Protein AF-0000000068497400 (afdb_homodimer)

InterPro domains:
  IPR001375 Peptidase S9, prolyl oligopeptidase, catalytic domain [PF00326] (200-279)
  IPR029058 Alpha/Beta hydrolase fold [G3DSA:3.40.50.1820] (6-295)
  IPR029058 Alpha/Beta hydrolase fold [SSF53474] (11-294)

Nearest PDB structures (foldseek):
  2y6v-assembly1_B  TM=5.575E-01  e=6.068E-11  Saccharomyces cerevisiae
  2y6v-assembly1_A  TM=5.473E-01  e=6.068E-11  Saccharomyces cerevisiae
  3iuj-assembly1_A  TM=5.884E-01  e=1.249E-09  Aeromonas caviae
  5uw7-assembly2_B  TM=5.641E-01  e=5.186E-09  Gypsophila vaccaria
  3gff-assembly1_B  TM=5.432E-01  e=4.939E-08  Shewanella oneidensis

Organism: Komagataella pastoris (NCBI:txid4922)

Secondary structure (DSSP, 8-state):
------EEEEEETTEEEEEESGGGSPPP-SSSPPEEEEEEEEPPTT--HHHHHHHHHHHHHHHHHT--S-B--EEEEE-PPTTSGGG-S-GGGG--GGGT-TTHHHHHHHHHHHHHHHHHHHHHHHHHHSTT-EEEEEEEEETHHHHHHHHHHHHSGGG--EEEEES--S-HHHHHHHHHTT-SSPPP-GGGS-TGGG---HHHHHHS-HHHHHHHHHHHHHHHHS--TT-EEEEEEETT-SSS-HHHHHHHHHHHHHHTTT-TTEEEEEETT-SSS--HHHHHHHHHHHHHHTB--/------EEEEEETTEEEEEESGGGSPPP-SSSPPEEEEEEEEPPTT--HHHHHHHHHHHHHHHHHT--S-B--EEEEE-PPTTSGGG-S-GGGG--GGGT-TTHHHHHHHHHHHHHHHHHHHHHHHHHHSTT-EEEEEEEEETHHHHHHHHHHHHSGGG--EEEEES--S-HHHHHHHHHTT-SSPPP-GGGS-TGGG---HHHHHHS-HHHHHHHHHHHHHHHHS--TT-EEEEEEETT-SSS-HHHHHHHHHHHHHHTTT-TTEEEEEETT-SSS--HHHHHHHHHHHHHHTB--

Radius of gyration: 24.62 Å; Cα contacts (8 Å, |Δi|>4): 1227; chains: 2; bounding box: 63×68×61 Å

Foldseek 3Di:
DQPPWDWDWDQFPNFTKIKTRPVVDDDFAQVQFAEAEEEEEAEAQQDFQVVRVVLVSLLVSLQVVQQPDDFHHYMYMTGGFDLYDVNNDDPLLSDAVVSPNLQVVVSLVCSLVRRLVVVVSCLVCVCVVPPRHHYAYEYEYAHSSLCSQLLNCLVCVPRHQEYERELYFLQVLQLVLCVLVVDPDRDPDCLVDQPVVSVDDPSSCSSPPRVNSVVRSVSSCCSQPVGRLRHAYEYEHECAAPNRHCVRVVVSLVSSCVVNVHDPRYHYHYDDHDYSDDDPVNSSVSSNVSSVVRDDD/DQPPWDWDWDQFPNFTKIKTRPVVDDDFDQVQFAEAEEEEEAEAQQDFQVVRVVLVSLLVSLQVVQQPDDFHHYMYMTGGFDLYDVNNDDPLQSDAVVSPNLQVVVSLVCSLVRRLVVVVRCLVCVCVVPPRHDYAYEYEYAHSSLCSRLLNCLVCVPRHQEYERELYFLQVLQLVLCVLVVDPDRDAPVLVDQPVVSVDDPSSCSSPPRVNSVVRSVSSCCSQPVGRLRHAYEYEHECAAPNRHCVRVVVSLVSSCVVNVHDPRYHYHYDDHDYSDCDPVNSSVSSNVSSVVRDDD

pLDDT: mean 94.43, std 8.84, range [33.91, 98.94]

Structure (mmCIF, N/CA/C/O backbone):
data_AF-0000000068497400-model_v1
#
loop_
_entity.id
_entity.type
_entity.pdbx_description
1 polymer BA75_03667T0
#
loop_
_atom_site.group_PDB
_atom_site.id
_atom_site.type_symbol
_atom_site.label_atom_id
_atom_site.label_alt_id
_atom_site.label_comp_id
_atom_site.label_asym_id
_atom_site.label_entity_id
_atom_site.label_seq_id
_atom_site.pdbx_PDB_ins_code
_atom_site.Cartn_x
_atom_site.Cartn_y
_atom_site.Cartn_z
_atom_site.occupancy
_atom_site.B_iso_or_equiv
_atom_site.auth_seq_id
_atom_site.auth_comp_id
_atom_site.auth_asym_id
_atom_site.auth_atom_id
_atom_site.pdbx_PDB_model_num
ATOM 1 N N . MET A 1 1 ? -15.188 20.953 29.516 1 33.91 1 MET A N 1
ATOM 2 C CA . MET A 1 1 ? -14.438 19.703 29.391 1 33.91 1 MET A CA 1
ATOM 3 C C . MET A 1 1 ? -14.328 19.281 27.938 1 33.91 1 MET A C 1
ATOM 5 O O . MET A 1 1 ? -15.297 19.359 27.188 1 33.91 1 MET A O 1
ATOM 9 N N . ALA A 1 2 ? -13.109 19.25 27.391 1 44.78 2 ALA A N 1
ATOM 10 C CA . ALA A 1 2 ? -13.055 18.859 25.984 1 44.78 2 ALA A CA 1
ATOM 11 C C . ALA A 1 2 ? -13.953 17.656 25.703 1 44.78 2 ALA A C 1
ATOM 13 O O . ALA A 1 2 ? -13.992 16.703 26.484 1 44.78 2 ALA A O 1
ATOM 14 N N . PRO A 1 3 ? -14.992 17.781 24.891 1 55.34 3 PRO A N 1
ATOM 15 C CA . PRO A 1 3 ? -15.867 16.609 24.734 1 55.34 3 PRO A CA 1
ATOM 16 C C . PRO A 1 3 ? -15.094 15.312 24.516 1 55.34 3 PRO A C 1
ATOM 18 O O . PRO A 1 3 ? -14.008 15.32 23.938 1 55.34 3 PRO A O 1
ATOM 21 N N . ILE A 1 4 ? -15.305 14.383 25.406 1 62.72 4 ILE A N 1
ATOM 22 C CA . ILE A 1 4 ? -14.727 13.039 25.375 1 62.72 4 ILE A CA 1
ATOM 23 C C . ILE A 1 4 ? -14.906 12.422 24 1 62.72 4 ILE A C 1
ATOM 25 O O . ILE A 1 4 ? -16.031 12.32 23.5 1 62.72 4 ILE A O 1
ATOM 29 N N . VAL A 1 5 ? -13.812 12.492 23.297 1 82.94 5 VAL A N 1
ATOM 30 C CA . VAL A 1 5 ? -13.852 11.867 21.984 1 82.94 5 VAL A CA 1
ATOM 31 C C . VAL A 1 5 ? -13.727 10.352 22.125 1 82.94 5 VAL A C 1
ATOM 33 O O . VAL A 1 5 ? -12.82 9.859 22.812 1 82.94 5 VAL A O 1
ATOM 36 N N . ASP A 1 6 ? -14.75 9.672 21.766 1 93.19 6 ASP A N 1
ATOM 37 C CA . ASP A 1 6 ? -14.734 8.211 21.812 1 93.19 6 ASP A CA 1
ATOM 38 C C . ASP A 1 6 ? -13.68 7.652 20.859 1 93.19 6 ASP A C 1
ATOM 40 O O . ASP A 1 6 ? -13.258 8.328 19.922 1 93.19 6 ASP A O 1
ATOM 44 N N . ARG A 1 7 ? -13.203 6.5 21.203 1 96.12 7 ARG A N 1
ATOM 45 C CA . ARG A 1 7 ? -12.211 5.793 20.406 1 96.12 7 ARG A CA 1
ATOM 46 C C . ARG A 1 7 ? -12.703 4.395 20.031 1 96.12 7 ARG A C 1
ATOM 48 O O . ARG A 1 7 ? -13.148 3.641 20.891 1 96.12 7 ARG A O 1
ATOM 55 N N . THR A 1 8 ? -12.695 4.09 18.766 1 97.38 8 THR A N 1
ATOM 56 C CA . THR A 1 8 ? -13.023 2.768 18.25 1 97.38 8 THR A CA 1
ATOM 57 C C . THR A 1 8 ? -11.805 2.129 17.594 1 97.38 8 THR A C 1
ATOM 59 O O . THR A 1 8 ? -11.086 2.789 16.828 1 97.38 8 THR A O 1
ATOM 62 N N . THR A 1 9 ? -11.531 0.883 17.906 1 97.81 9 THR A N 1
ATOM 63 C CA . THR A 1 9 ? -10.414 0.165 17.297 1 97.81 9 THR A CA 1
ATOM 64 C C . THR A 1 9 ? -10.914 -0.814 16.25 1 97.81 9 THR A C 1
ATOM 66 O O . THR A 1 9 ? -11.898 -1.523 16.469 1 97.81 9 THR A O 1
ATOM 69 N N . ARG A 1 10 ? -10.352 -0.809 15.086 1 98 10 ARG A N 1
ATOM 70 C CA . ARG A 1 10 ? -10.625 -1.732 13.992 1 98 10 ARG A CA 1
ATOM 71 C C . ARG A 1 10 ? -9.336 -2.33 13.445 1 98 10 ARG A C 1
ATOM 73 O O . ARG A 1 10 ? -8.258 -1.756 13.609 1 98 10 ARG A O 1
ATOM 80 N N . THR A 1 11 ? -9.445 -3.533 12.891 1 98.44 11 THR A N 1
ATOM 81 C CA . THR A 1 11 ? -8.391 -4.094 12.047 1 98.44 11 THR A CA 1
ATOM 82 C C . THR A 1 11 ? -8.758 -3.988 10.57 1 98.44 11 THR A C 1
ATOM 84 O O . THR A 1 11 ? -9.758 -4.562 10.133 1 98.44 11 THR A O 1
ATOM 87 N N . ILE A 1 12 ? -8.031 -3.229 9.836 1 98.69 12 ILE A N 1
ATOM 88 C CA . ILE A 1 12 ? -8.281 -3.053 8.414 1 98.69 12 ILE A CA 1
ATOM 89 C C . ILE A 1 12 ? -7.027 -3.406 7.617 1 98.69 12 ILE A C 1
ATOM 91 O O . ILE A 1 12 ? -6.004 -2.727 7.727 1 98.69 12 ILE A O 1
ATOM 95 N N . GLY A 1 13 ? -7.07 -4.434 6.785 1 98.19 13 GLY A N 1
ATOM 96 C CA . GLY A 1 13 ? -5.93 -4.836 5.98 1 98.19 13 GLY A CA 1
ATOM 97 C C . GLY A 1 13 ? -4.691 -5.148 6.805 1 98.19 13 GLY A C 1
ATOM 98 O O . GLY A 1 13 ? -3.586 -4.73 6.453 1 98.19 13 GLY A O 1
ATOM 99 N N . GLY A 1 14 ? -4.898 -5.719 7.922 1 98.19 14 GLY A N 1
ATOM 100 C CA . GLY A 1 14 ? -3.785 -6.109 8.773 1 98.19 14 GLY A CA 1
ATOM 101 C C . GLY A 1 14 ? -3.182 -4.949 9.539 1 98.19 14 GLY A C 1
ATOM 102 O O . GLY A 1 14 ? -2.049 -5.035 10.016 1 98.19 14 GLY A O 1
ATOM 103 N N . VAL A 1 15 ? -3.822 -3.828 9.609 1 98.75 15 VAL A N 1
ATOM 104 C CA . VAL A 1 15 ? -3.381 -2.66 10.367 1 98.75 15 VAL A CA 1
ATOM 105 C C . VAL A 1 15 ? -4.359 -2.381 11.508 1 98.75 15 VAL A C 1
ATOM 107 O O . VAL A 1 15 ? -5.574 -2.367 11.297 1 98.75 15 VAL A O 1
ATOM 110 N N . LYS A 1 16 ? -3.852 -2.303 12.742 1 98.62 16 LYS A N 1
ATOM 111 C CA . LYS A 1 16 ? -4.676 -1.824 13.852 1 98.62 16 LYS A CA 1
ATOM 112 C C . LYS A 1 16 ? -4.945 -0.328 13.727 1 98.62 16 LYS A C 1
ATOM 114 O O . LYS A 1 16 ? -4.02 0.482 13.766 1 98.62 16 LYS A O 1
ATOM 119 N N . VAL A 1 17 ? -6.176 0.047 13.562 1 98.81 17 VAL A N 1
ATOM 120 C CA . VAL A 1 17 ? -6.598 1.411 13.266 1 98.81 17 VAL A CA 1
ATOM 121 C C . VAL A 1 17 ? -7.438 1.96 14.414 1 98.81 17 VAL A C 1
ATOM 123 O O . VAL A 1 17 ? -8.312 1.268 14.938 1 98.81 17 VAL A O 1
ATOM 126 N N . TYR A 1 18 ? -7.195 3.143 14.805 1 98.5 18 TYR A N 1
ATOM 127 C CA . TYR A 1 18 ? -7.934 3.818 15.859 1 98.5 18 TYR A CA 1
ATOM 128 C C . TYR A 1 18 ? -8.734 4.992 15.305 1 98.5 18 TYR A C 1
ATOM 130 O O . TYR A 1 18 ? -8.164 5.926 14.742 1 98.5 18 TYR A O 1
ATOM 138 N N . LEU A 1 19 ? -10.008 4.871 15.43 1 98.25 19 LEU A N 1
ATOM 139 C CA . LEU A 1 19 ? -10.906 5.914 14.953 1 98.25 19 LEU A CA 1
ATOM 140 C C . LEU A 1 19 ? -11.445 6.742 16.109 1 98.25 19 LEU A C 1
ATOM 142 O O . LEU A 1 19 ? -11.961 6.191 17.078 1 98.25 19 LEU A O 1
ATOM 146 N N . TYR A 1 20 ? -11.359 8.062 16.016 1 97.38 20 TYR A N 1
ATOM 147 C CA . TYR A 1 20 ? -11.82 8.969 17.062 1 97.38 20 TYR A CA 1
ATOM 148 C C . TYR A 1 20 ? -13.008 9.797 16.578 1 97.38 20 TYR A C 1
ATOM 150 O O . TYR A 1 20 ? -12.969 10.383 15.5 1 97.38 20 TYR A O 1
ATOM 158 N N . GLY A 1 21 ? -14.117 9.805 17.391 1 95 21 GLY A N 1
ATOM 159 C CA . GLY A 1 21 ? -15.227 10.711 17.141 1 95 21 GLY A CA 1
ATOM 160 C C . GLY A 1 21 ? -16.391 10.039 16.422 1 95 21 GLY A C 1
ATOM 161 O O . GLY A 1 21 ? -17.359 10.703 16.078 1 95 21 GLY A O 1
ATOM 162 N N . LEU A 1 22 ? -16.297 8.672 16.234 1 94.94 22 LEU A N 1
ATOM 163 C CA . LEU A 1 22 ? -17.375 7.977 15.523 1 94.94 22 LEU A CA 1
ATOM 164 C C . LEU A 1 22 ? -18.703 8.109 16.266 1 94.94 22 LEU A C 1
ATOM 166 O O . LEU A 1 22 ? -19.75 8.219 15.633 1 94.94 22 LEU A O 1
ATOM 170 N N . GLY A 1 23 ? -18.641 8.086 17.531 1 92.44 23 GLY A N 1
ATOM 171 C CA . GLY A 1 23 ? -19.828 8.125 18.359 1 92.44 23 GLY A CA 1
ATOM 172 C C . GLY A 1 23 ? -20.562 9.453 18.281 1 92.44 23 GLY A C 1
ATOM 173 O O . GLY A 1 23 ? -21.719 9.555 18.672 1 92.44 23 GLY A O 1
ATOM 174 N N . GLN A 1 24 ? -19.984 10.461 17.75 1 89.31 24 GLN A N 1
ATOM 175 C CA . GLN A 1 24 ? -20.562 11.797 17.703 1 89.31 24 GLN A CA 1
ATOM 176 C C . GLN A 1 24 ? -21.125 12.094 16.312 1 89.31 24 GLN A C 1
ATOM 178 O O . GLN A 1 24 ? -21.672 13.18 16.078 1 89.31 24 GLN A O 1
ATOM 183 N N . LEU A 1 25 ? -21.062 11.133 15.445 1 93.88 25 LEU A N 1
ATOM 184 C CA . LEU A 1 25 ? -21.562 11.336 14.094 1 93.88 25 LEU A CA 1
ATOM 185 C C . LEU A 1 25 ? -23.078 11.32 14.07 1 93.88 25 LEU A C 1
ATOM 187 O O . LEU A 1 25 ? -23.719 10.648 14.891 1 93.88 25 LEU A O 1
ATOM 191 N N . PRO A 1 26 ? -23.641 12.141 13.156 1 93.69 26 PRO A N 1
ATOM 192 C CA . PRO A 1 26 ? -25.078 11.969 12.945 1 93.69 26 PRO A CA 1
ATOM 193 C C . PRO A 1 26 ? -25.438 10.555 12.5 1 93.69 26 PRO A C 1
ATOM 195 O O . PRO A 1 26 ? -24.562 9.789 12.078 1 93.69 26 PRO A O 1
ATOM 198 N N . SER A 1 27 ? -26.688 10.195 12.617 1 96.19 27 SER A N 1
ATOM 199 C CA . SER A 1 27 ? -27.141 8.883 12.18 1 96.19 27 SER A CA 1
ATOM 200 C C . SER A 1 27 ? -26.859 8.672 10.695 1 96.19 27 SER A C 1
ATOM 202 O O . SER A 1 27 ? -27.047 9.586 9.883 1 96.19 27 SER A O 1
ATOM 204 N N . PRO A 1 28 ? -26.344 7.496 10.398 1 95.75 28 PRO A N 1
ATOM 205 C CA . PRO A 1 28 ? -26.125 7.223 8.977 1 95.75 28 PRO A CA 1
ATOM 206 C C . PRO A 1 28 ? -27.422 7.195 8.18 1 95.75 28 PRO A C 1
ATOM 208 O O . PRO A 1 28 ? -28.484 6.902 8.734 1 95.75 28 PRO A O 1
ATOM 211 N N . ASP A 1 29 ? -27.312 7.539 6.926 1 96.06 29 ASP A N 1
ATOM 212 C CA . ASP A 1 29 ? -28.438 7.531 5.996 1 96.06 29 ASP A CA 1
ATOM 213 C C . ASP A 1 29 ? -28 7.113 4.598 1 96.06 29 ASP A C 1
ATOM 215 O O . ASP A 1 29 ? -27.266 7.84 3.932 1 96.06 29 ASP A O 1
ATOM 219 N N . ILE A 1 30 ? -28.484 6 4.105 1 91.06 30 ILE A N 1
ATOM 220 C CA . ILE A 1 30 ? -28.062 5.453 2.82 1 91.06 30 ILE A CA 1
ATOM 221 C C . ILE A 1 30 ? -28.641 6.301 1.687 1 91.06 30 ILE A C 1
ATOM 223 O O . ILE A 1 30 ? -27.984 6.504 0.662 1 91.06 30 ILE A O 1
ATOM 227 N N . SER A 1 31 ? -29.859 6.789 1.862 1 93.12 31 SER A N 1
ATOM 228 C CA . SER A 1 31 ? -30.547 7.543 0.819 1 93.12 31 SER A CA 1
ATOM 229 C C . SER A 1 31 ? -29.969 8.953 0.682 1 93.12 31 SER A C 1
ATOM 231 O O . SER A 1 31 ? -29.906 9.492 -0.423 1 93.12 31 SER A O 1
ATOM 233 N N . SER A 1 32 ? -29.594 9.57 1.808 1 95.94 32 SER A N 1
ATOM 234 C CA . SER A 1 32 ? -28.984 10.891 1.853 1 95.94 32 SER A CA 1
ATOM 235 C C . SER A 1 32 ? -27.828 10.93 2.852 1 95.94 32 SER A C 1
ATOM 237 O O . SER A 1 32 ? -27.969 11.492 3.938 1 95.94 32 SER A O 1
ATOM 239 N N . PRO A 1 33 ? -26.781 10.344 2.533 1 96.69 33 PRO A N 1
ATOM 240 C CA . PRO A 1 33 ? -25.672 10.172 3.477 1 96.69 33 PRO A CA 1
ATOM 241 C C . PRO A 1 33 ? -25.047 11.5 3.908 1 96.69 33 PRO A C 1
ATOM 243 O O . PRO A 1 33 ? -24.656 12.305 3.061 1 96.69 33 PRO A O 1
ATOM 246 N N . PRO A 1 34 ? -24.969 11.766 5.203 1 96 34 PRO A N 1
ATOM 247 C CA . PRO A 1 34 ? -24.266 12.961 5.66 1 96 34 PRO A CA 1
ATOM 248 C C . PRO A 1 34 ? -22.766 12.922 5.344 1 96 34 PRO A C 1
ATOM 250 O O . PRO A 1 34 ? -22.172 11.844 5.332 1 96 34 PRO A O 1
ATOM 253 N N . SER A 1 35 ? -22.203 14.156 5.141 1 95.94 35 SER A N 1
ATOM 254 C CA . SER A 1 35 ? -20.766 14.281 4.914 1 95.94 35 SER A CA 1
ATOM 255 C C . SER A 1 35 ? -20 14.273 6.23 1 95.94 35 SER A C 1
ATOM 257 O O . SER A 1 35 ? -20.422 14.883 7.211 1 95.94 35 SER A O 1
ATOM 259 N N . VAL A 1 36 ? -18.922 13.539 6.227 1 96.38 36 VAL A N 1
ATOM 260 C CA . VAL A 1 36 ? -18.031 13.453 7.379 1 96.38 36 VAL A CA 1
ATOM 261 C C . VAL A 1 36 ? -16.594 13.672 6.938 1 96.38 36 VAL A C 1
ATOM 263 O O . VAL A 1 36 ? -16.109 13 6.023 1 96.38 36 VAL A O 1
ATOM 266 N N . ALA A 1 37 ? -15.898 14.648 7.531 1 97.06 37 ALA A N 1
ATOM 267 C CA . ALA A 1 37 ? -14.469 14.789 7.297 1 97.06 37 ALA A CA 1
ATOM 268 C C . ALA A 1 37 ? -13.68 13.742 8.078 1 97.06 37 ALA A C 1
ATOM 270 O O . ALA A 1 37 ? -13.992 13.453 9.234 1 97.06 37 ALA A O 1
ATOM 271 N N . VAL A 1 38 ? -12.766 13.102 7.41 1 98.25 38 VAL A N 1
ATOM 272 C CA . VAL A 1 38 ? -11.906 12.086 8.016 1 98.25 38 VAL A CA 1
ATOM 273 C C . VAL A 1 38 ? -10.445 12.5 7.879 1 98.25 38 VAL A C 1
ATOM 275 O O . VAL A 1 38 ? -9.922 12.586 6.766 1 98.25 38 VAL A O 1
ATOM 278 N N . CYS A 1 39 ? -9.781 12.734 9 1 98.56 39 CYS A N 1
ATOM 279 C CA . CYS A 1 39 ? -8.391 13.164 8.969 1 98.56 39 CYS A CA 1
ATOM 280 C C . CYS A 1 39 ? -7.453 12.023 9.352 1 98.56 39 CYS A C 1
ATOM 282 O O . CYS A 1 39 ? -7.457 11.57 10.5 1 98.56 39 CYS A O 1
ATOM 284 N N . TYR A 1 40 ? -6.68 11.547 8.414 1 98.94 40 TYR A N 1
ATOM 285 C CA . TYR A 1 40 ? -5.688 10.508 8.648 1 98.94 40 TYR A CA 1
ATOM 286 C C . TYR A 1 40 ? -4.414 11.094 9.25 1 98.94 40 TYR A C 1
ATOM 288 O O . TYR A 1 40 ? -3.852 12.055 8.711 1 98.94 40 TYR A O 1
ATOM 296 N N . LEU A 1 41 ? -3.961 10.5 10.359 1 98.94 41 LEU A N 1
ATOM 297 C CA . LEU A 1 41 ? -2.826 11.039 11.102 1 98.94 41 LEU A CA 1
ATOM 298 C C . LEU A 1 41 ? -1.552 10.258 10.781 1 98.94 41 LEU A C 1
ATOM 300 O O . LEU A 1 41 ? -1.551 9.031 10.797 1 98.94 41 LEU A O 1
ATOM 304 N N . PHE A 1 42 ? -0.465 10.969 10.461 1 98.94 42 PHE A N 1
ATOM 305 C CA . PHE A 1 42 ? 0.859 10.398 10.25 1 98.94 42 PHE A CA 1
ATOM 306 C C . PHE A 1 42 ? 1.861 10.961 11.242 1 98.94 42 PHE A C 1
ATOM 308 O O . PHE A 1 42 ? 2.109 12.172 11.266 1 98.94 42 PHE A O 1
ATOM 315 N N . HIS A 1 43 ? 2.426 10.094 12.078 1 98.94 43 HIS A N 1
ATOM 316 C CA . HIS A 1 43 ? 3.379 10.562 13.078 1 98.94 43 HIS A CA 1
ATOM 317 C C . HIS A 1 43 ? 4.781 10.672 12.484 1 98.94 43 HIS A C 1
ATOM 319 O O . HIS A 1 43 ? 5.012 10.289 11.336 1 98.94 43 HIS A O 1
ATOM 325 N N . GLY A 1 44 ? 5.699 11.266 13.234 1 98.62 44 GLY A N 1
ATOM 326 C CA . GLY A 1 44 ? 7.07 11.461 12.797 1 98.62 44 GLY A CA 1
ATOM 327 C C . GLY A 1 44 ? 7.941 10.234 12.992 1 98.62 44 GLY A C 1
ATOM 328 O O . GLY A 1 44 ? 7.52 9.258 13.617 1 98.62 44 GLY A O 1
ATOM 329 N N . ARG A 1 45 ? 9.156 10.281 12.383 1 98.25 45 ARG A N 1
ATOM 330 C CA . ARG A 1 45 ? 10.117 9.195 12.562 1 98.25 45 ARG A CA 1
ATOM 331 C C . ARG A 1 45 ? 10.477 9.023 14.031 1 98.25 45 ARG A C 1
ATOM 333 O O . ARG A 1 45 ? 10.719 10 14.742 1 98.25 45 ARG A O 1
ATOM 340 N N . GLY A 1 46 ? 10.484 7.797 14.484 1 97.56 46 GLY A N 1
ATOM 341 C CA . GLY A 1 46 ? 10.836 7.484 15.859 1 97.56 46 GLY A CA 1
ATOM 342 C C . GLY A 1 46 ? 9.695 7.707 16.828 1 97.56 46 GLY A C 1
ATOM 343 O O . GLY A 1 46 ? 9.82 7.418 18.031 1 97.56 46 GLY A O 1
ATOM 344 N N . GLN A 1 47 ? 8.609 8.242 16.328 1 98.06 47 GLN A N 1
ATOM 345 C CA . GLN A 1 47 ? 7.438 8.461 17.172 1 98.06 47 GLN A CA 1
ATOM 346 C C . GLN A 1 47 ? 6.426 7.328 17 1 98.06 47 GLN A C 1
ATOM 348 O O . GLN A 1 47 ? 6.75 6.281 16.438 1 98.06 47 GLN A O 1
ATOM 353 N N . THR A 1 48 ? 5.234 7.48 17.609 1 98.5 48 THR A N 1
ATOM 354 C CA . THR A 1 48 ? 4.195 6.461 17.625 1 98.5 48 THR A CA 1
ATOM 355 C C . THR A 1 48 ? 2.816 7.094 17.453 1 98.5 48 THR A C 1
ATOM 357 O O . THR A 1 48 ? 2.686 8.32 17.438 1 98.5 48 THR A O 1
ATOM 360 N N . LYS A 1 49 ? 1.868 6.203 17.297 1 98.19 49 LYS A N 1
ATOM 361 C CA . LYS A 1 49 ? 0.482 6.656 17.219 1 98.19 49 LYS A CA 1
ATOM 362 C C . LYS A 1 49 ? 0.099 7.465 18.453 1 98.19 49 LYS A C 1
ATOM 364 O O . LYS A 1 49 ? -0.704 8.398 18.375 1 98.19 49 LYS A O 1
ATOM 369 N N . GLU A 1 50 ? 0.646 7.172 19.656 1 98.12 50 GLU A N 1
ATOM 370 C CA . GLU A 1 50 ? 0.318 7.902 20.875 1 98.12 50 GLU A CA 1
ATOM 371 C C . GLU A 1 50 ? 0.756 9.359 20.781 1 98.12 50 GLU A C 1
ATOM 373 O O . GLU A 1 50 ? 0.052 10.258 21.25 1 98.12 50 GLU A O 1
ATOM 378 N N . TYR A 1 51 ? 1.898 9.5 20.172 1 97.69 51 TYR A N 1
ATOM 379 C CA . TYR A 1 51 ? 2.42 10.852 20.016 1 97.69 51 TYR A CA 1
ATOM 380 C C . TYR A 1 51 ? 1.475 11.703 19.172 1 97.69 51 TYR A C 1
ATOM 382 O O . TYR A 1 51 ? 1.075 12.797 19.578 1 97.69 51 TYR A O 1
ATOM 390 N N . ILE A 1 52 ? 1.067 11.266 18.031 1 98.19 52 ILE A N 1
ATOM 391 C CA . ILE A 1 52 ? 0.281 12.07 17.109 1 98.19 52 ILE A CA 1
ATOM 392 C C . ILE A 1 52 ? -1.174 12.117 17.562 1 98.19 52 ILE A C 1
ATOM 394 O O . ILE A 1 52 ? -1.917 13.031 17.203 1 98.19 52 ILE A O 1
ATOM 398 N N . GLU A 1 53 ? -1.56 11.125 18.328 1 97.5 53 GLU A N 1
ATOM 399 C CA . GLU A 1 53 ? -2.883 11.133 18.953 1 97.5 53 GLU A CA 1
ATOM 400 C C . GLU A 1 53 ? -3.088 12.391 19.781 1 97.5 53 GLU A C 1
ATOM 402 O O . GLU A 1 53 ? -4.141 13.031 19.719 1 97.5 53 GLU A O 1
ATOM 407 N N . LYS A 1 54 ? -2.09 12.742 20.594 1 97.19 54 LYS A N 1
ATOM 408 C CA . LYS A 1 54 ? -2.174 13.922 21.453 1 97.19 54 LYS A CA 1
ATOM 409 C C . LYS A 1 54 ? -2.348 15.188 20.609 1 97.19 54 LYS A C 1
ATOM 411 O O . LYS A 1 54 ? -3.162 16.047 20.953 1 97.19 54 LYS A O 1
ATOM 416 N N . ILE A 1 55 ? -1.613 15.281 19.578 1 97.38 55 ILE A N 1
ATOM 417 C CA . ILE A 1 55 ? -1.694 16.422 18.672 1 97.38 55 ILE A CA 1
ATOM 418 C C . ILE A 1 55 ? -3.062 16.453 18 1 97.38 55 ILE A C 1
ATOM 420 O O . ILE A 1 55 ? -3.721 17.5 17.953 1 97.38 55 ILE A O 1
ATOM 424 N N . GLY A 1 56 ? -3.498 15.289 17.469 1 96.44 56 GLY A N 1
ATOM 425 C CA . GLY A 1 56 ? -4.785 15.188 16.797 1 96.44 56 GLY A CA 1
ATOM 426 C C . GLY A 1 56 ? -5.953 15.57 17.688 1 96.44 56 GLY A C 1
ATOM 427 O O . GLY A 1 56 ? -6.867 16.266 17.25 1 96.44 56 GLY A O 1
ATOM 428 N N . LEU A 1 57 ? -5.918 15.141 18.906 1 95.56 57 LEU A N 1
ATOM 429 C CA . LEU A 1 57 ? -7.008 15.422 19.844 1 95.56 57 LEU A CA 1
ATOM 430 C C . LEU A 1 57 ? -7.062 16.906 20.172 1 95.56 57 LEU A C 1
ATOM 432 O O . LEU A 1 57 ? -8.148 17.484 20.297 1 95.56 57 LEU A O 1
ATOM 436 N N . ARG A 1 58 ? -5.914 17.562 20.328 1 95.69 58 ARG A N 1
ATOM 437 C CA . ARG A 1 58 ? -5.879 19 20.562 1 95.69 58 ARG A CA 1
ATOM 438 C C . ARG A 1 58 ? -6.41 19.766 19.359 1 95.69 58 ARG A C 1
ATOM 440 O O . ARG A 1 58 ? -7.082 20.797 19.516 1 95.69 58 ARG A O 1
ATOM 447 N N . ILE A 1 59 ? -6.102 19.266 18.203 1 95 59 ILE A N 1
ATOM 448 C CA . ILE A 1 59 ? -6.605 19.906 17 1 95 59 ILE A CA 1
ATOM 449 C C . ILE A 1 59 ? -8.125 19.75 16.922 1 95 59 ILE A C 1
ATOM 451 O O . ILE A 1 59 ? -8.828 20.688 16.562 1 95 59 ILE A O 1
ATOM 455 N N . LEU A 1 60 ? -8.617 18.547 17.234 1 92.5 60 LEU A N 1
ATOM 456 C CA . LEU A 1 60 ? -10.055 18.312 17.266 1 92.5 60 LEU A CA 1
ATOM 457 C C . LEU A 1 60 ? -10.742 19.281 18.234 1 92.5 60 LEU A C 1
ATOM 459 O O . LEU A 1 60 ? -11.805 19.828 17.906 1 92.5 60 LEU A O 1
ATOM 463 N N . GLU A 1 61 ? -10.141 19.453 19.359 1 91.88 61 GLU A N 1
ATOM 464 C CA . GLU A 1 61 ? -10.68 20.391 20.344 1 91.88 61 GLU A CA 1
ATOM 465 C C . GLU A 1 61 ? -10.719 21.812 19.797 1 91.88 61 GLU A C 1
ATOM 467 O O . GLU A 1 61 ? -11.719 22.516 19.938 1 91.88 61 GLU A O 1
ATOM 472 N N . SER A 1 62 ? -9.602 22.219 19.234 1 92.31 62 SER A N 1
ATOM 473 C CA . SER A 1 62 ? -9.523 23.547 18.656 1 92.31 62 SER A CA 1
ATOM 474 C C . SER A 1 62 ? -10.531 23.719 17.531 1 92.31 62 SER A C 1
ATOM 476 O O . SER A 1 62 ? -11.164 24.766 17.406 1 92.31 62 SER A O 1
ATOM 478 N N . TYR A 1 63 ? -10.734 22.703 16.688 1 91.44 63 TYR A N 1
ATOM 479 C CA . TYR A 1 63 ? -11.695 22.703 15.586 1 91.44 63 TYR A CA 1
ATOM 480 C C . TYR A 1 63 ? -13.109 22.953 16.094 1 91.44 63 TYR A C 1
ATOM 482 O O . TYR A 1 63 ? -13.789 23.875 15.625 1 91.44 63 TYR A O 1
ATOM 490 N N . PHE A 1 64 ? -13.484 22.234 17.094 1 88.62 64 PHE A N 1
ATOM 491 C CA . PHE A 1 64 ? -14.859 22.328 17.594 1 88.62 64 PHE A CA 1
ATOM 492 C C . PHE A 1 64 ? -15.07 23.609 18.375 1 88.62 64 PHE A C 1
ATOM 494 O O . PHE A 1 64 ? -16.172 24.172 18.375 1 88.62 64 PHE A O 1
ATOM 501 N N . SER A 1 65 ? -14.047 24.078 19.031 1 89.38 65 SER A N 1
ATOM 502 C CA . SER A 1 65 ? -14.156 25.328 19.781 1 89.38 65 SER A CA 1
ATOM 503 C C . SER A 1 65 ? -14.336 26.516 18.844 1 89.38 65 SER A C 1
ATOM 505 O O . SER A 1 65 ? -14.891 27.547 19.25 1 89.38 65 SER A O 1
ATOM 507 N N . ASN A 1 66 ? -13.859 26.391 17.672 1 86.06 66 ASN A N 1
ATOM 508 C CA . ASN A 1 66 ? -13.898 27.5 16.734 1 86.06 66 ASN A CA 1
ATOM 509 C C . ASN A 1 66 ? -15.086 27.391 15.781 1 86.06 66 ASN A C 1
ATOM 511 O O . ASN A 1 66 ? -15.312 28.281 14.953 1 86.06 66 ASN A O 1
ATOM 515 N N . CYS A 1 67 ? -15.805 26.312 15.938 1 81.62 67 CYS A N 1
ATOM 516 C CA . CYS A 1 67 ? -16.953 26.125 15.062 1 81.62 67 CYS A CA 1
ATOM 517 C C . CYS A 1 67 ? -18.109 27.031 15.484 1 81.62 67 CYS A C 1
ATOM 519 O O . CYS A 1 67 ? -18.516 27.016 16.656 1 81.62 67 CYS A O 1
ATOM 521 N N . SER A 1 68 ? -18.469 28.141 14.781 1 68.31 68 SER A N 1
ATOM 522 C CA . SER A 1 68 ? -19.562 29.062 15.078 1 68.31 68 SER A CA 1
ATOM 523 C C . SER A 1 68 ? -20.828 28.703 14.305 1 68.31 68 SER A C 1
ATOM 525 O O . SER A 1 68 ? -21.828 29.406 14.383 1 68.31 68 SER A O 1
ATOM 527 N N . GLY A 1 69 ? -20.922 27.594 13.68 1 68.06 69 GLY A N 1
ATOM 528 C CA . GLY A 1 69 ? -22.047 27.156 12.875 1 68.06 69 GLY A CA 1
ATOM 529 C C . GLY A 1 69 ? -21.969 25.703 12.469 1 68.06 69 GLY A C 1
ATOM 530 O O . GLY A 1 69 ? -21.453 24.859 13.211 1 68.06 69 GLY A O 1
ATOM 531 N N . ARG A 1 70 ? -22.594 25.625 11.25 1 69.69 70 ARG A N 1
ATOM 532 C CA . ARG A 1 70 ? -22.625 24.266 10.727 1 69.69 70 ARG A CA 1
ATOM 533 C C . ARG A 1 70 ? -21.266 23.859 10.18 1 69.69 70 ARG A C 1
ATOM 535 O O . ARG A 1 70 ? -20.75 24.484 9.25 1 69.69 70 ARG A O 1
ATOM 542 N N . SER A 1 71 ? -20.594 23.094 10.906 1 83.62 71 SER A N 1
ATOM 543 C CA . SER A 1 71 ? -19.344 22.5 10.422 1 83.62 71 SER A CA 1
ATOM 544 C C . SER A 1 71 ? -19.484 20.984 10.25 1 83.62 71 SER A C 1
ATOM 546 O O . SER A 1 71 ? -20.359 20.375 10.867 1 83.62 71 SER A O 1
ATOM 548 N N . LEU A 1 72 ? -18.766 20.531 9.328 1 91.62 72 LEU A N 1
ATOM 549 C CA . LEU A 1 72 ? -18.781 19.094 9.109 1 91.62 72 LEU A CA 1
ATOM 550 C C . LEU A 1 72 ? -18.312 18.344 10.359 1 91.62 72 LEU A C 1
ATOM 552 O O . LEU A 1 72 ? -17.406 18.812 11.055 1 91.62 72 LEU A O 1
ATOM 556 N N . PRO A 1 73 ? -19 17.266 10.625 1 92.81 73 PRO A N 1
ATOM 557 C CA . PRO A 1 73 ? -18.328 16.391 11.594 1 92.81 73 PRO A CA 1
ATOM 558 C C . PRO A 1 73 ? -16.922 16.016 11.172 1 92.81 73 PRO A C 1
ATOM 560 O O . PRO A 1 73 ? -16.641 15.875 9.977 1 92.81 73 PRO A O 1
ATOM 563 N N . LEU A 1 74 ? -16.016 15.945 12.148 1 95.12 74 LEU A N 1
ATOM 564 C CA . LEU A 1 74 ? -14.625 15.594 11.891 1 95.12 74 LEU A CA 1
ATOM 565 C C . LEU A 1 74 ? -14.195 14.406 12.75 1 95.12 74 LEU A C 1
ATOM 567 O O . LEU A 1 74 ? -14.32 14.453 13.977 1 95.12 74 LEU A O 1
ATOM 571 N N . ILE A 1 75 ? -13.797 13.336 12.102 1 96.75 75 ILE A N 1
ATOM 572 C CA . ILE A 1 75 ? -13.219 12.203 12.82 1 96.75 75 ILE A CA 1
ATOM 573 C C . ILE A 1 75 ? -11.75 12.055 12.453 1 96.75 75 ILE A C 1
ATOM 575 O O . ILE A 1 75 ? -11.297 12.586 11.438 1 96.75 75 ILE A O 1
ATOM 579 N N . MET A 1 76 ? -11.016 11.367 13.297 1 98.06 76 MET A N 1
ATOM 580 C CA . MET A 1 76 ? -9.602 11.133 13.039 1 98.06 76 MET A CA 1
ATOM 581 C C . MET A 1 76 ? -9.312 9.641 12.922 1 98.06 76 MET A C 1
ATOM 583 O O . MET A 1 76 ? -9.914 8.828 13.633 1 98.06 76 MET A O 1
ATOM 587 N N . VAL A 1 77 ? -8.484 9.297 12.031 1 98.75 77 VAL A N 1
ATOM 588 C CA . VAL A 1 77 ? -7.988 7.938 11.852 1 98.75 77 VAL A CA 1
ATOM 589 C C . VAL A 1 77 ? -6.5 7.883 12.188 1 98.75 77 VAL A C 1
ATOM 591 O O . VAL A 1 77 ? -5.699 8.617 11.609 1 98.75 77 VAL A O 1
ATOM 594 N N . ASN A 1 78 ? -6.191 7.078 13.109 1 98.75 78 ASN A N 1
ATOM 595 C CA . ASN A 1 78 ? -4.828 6.961 13.617 1 98.75 78 ASN A CA 1
ATOM 596 C C . ASN A 1 78 ? -4.32 5.523 13.539 1 98.75 78 ASN A C 1
ATOM 598 O O . ASN A 1 78 ? -5.105 4.578 13.641 1 98.75 78 ASN A O 1
ATOM 602 N N . PHE A 1 79 ? -3.025 5.316 13.281 1 98.88 79 PHE A N 1
ATOM 603 C CA . PHE A 1 79 ? -2.322 4.039 13.25 1 98.88 79 PHE A CA 1
ATOM 604 C C . PHE A 1 79 ? -0.815 4.246 13.336 1 98.88 79 PHE A C 1
ATOM 606 O O . PHE A 1 79 ? -0.32 5.348 13.086 1 98.88 79 PHE A O 1
ATOM 613 N N . ASP A 1 80 ? -0.081 3.238 13.766 1 98.88 80 ASP A N 1
ATOM 614 C CA . ASP A 1 80 ? 1.376 3.309 13.719 1 98.88 80 ASP A CA 1
ATOM 615 C C . ASP A 1 80 ? 1.887 3.16 12.289 1 98.88 80 ASP A C 1
ATOM 617 O O . ASP A 1 80 ? 1.502 2.229 11.578 1 98.88 80 ASP A O 1
ATOM 621 N N . MET A 1 81 ? 2.705 4.109 11.891 1 98.81 81 MET A N 1
ATOM 622 C CA . MET A 1 81 ? 3.338 3.998 10.578 1 98.81 81 MET A CA 1
ATOM 623 C C . MET A 1 81 ? 4.266 2.791 10.523 1 98.81 81 MET A C 1
ATOM 625 O O . MET A 1 81 ? 4.609 2.217 11.562 1 98.81 81 MET A O 1
ATOM 629 N N . ARG A 1 82 ? 4.633 2.398 9.32 1 98.81 82 ARG A N 1
ATOM 630 C CA . ARG A 1 82 ? 5.457 1.221 9.07 1 98.81 82 ARG A CA 1
ATOM 631 C C . ARG A 1 82 ? 6.738 1.265 9.906 1 98.81 82 ARG A C 1
ATOM 633 O O . ARG A 1 82 ? 7.402 2.299 9.969 1 98.81 82 ARG A O 1
ATOM 640 N N . ASN A 1 83 ? 7.07 0.118 10.648 1 98.75 83 ASN A N 1
ATOM 641 C CA . ASN A 1 83 ? 8.273 -0.103 11.438 1 98.75 83 ASN A CA 1
ATOM 642 C C . ASN A 1 83 ? 8.352 0.857 12.625 1 98.75 83 ASN A C 1
ATOM 644 O O . ASN A 1 83 ? 9.445 1.286 13.008 1 98.75 83 ASN A O 1
ATOM 648 N N . HIS A 1 84 ? 7.227 1.272 13.172 1 98.81 84 HIS A N 1
ATOM 649 C CA . HIS A 1 84 ? 7.133 2.121 14.352 1 98.81 84 HIS A CA 1
ATOM 650 C C . HIS A 1 84 ? 6.062 1.615 15.312 1 98.81 84 HIS A C 1
ATOM 652 O O . HIS A 1 84 ? 5.16 0.88 14.914 1 98.81 84 HIS A O 1
ATOM 658 N N . GLY A 1 85 ? 6.156 2.029 16.578 1 98.44 85 GLY A N 1
ATOM 659 C CA . GLY A 1 85 ? 5.152 1.684 17.562 1 98.44 85 GLY A CA 1
ATOM 660 C C . GLY A 1 85 ? 4.91 0.19 17.672 1 98.44 85 GLY A C 1
ATOM 661 O O . GLY A 1 85 ? 5.855 -0.59 17.812 1 98.44 85 GLY A O 1
ATOM 662 N N . GLU A 1 86 ? 3.666 -0.223 17.594 1 97.75 86 GLU A N 1
ATOM 663 C CA . GLU A 1 86 ? 3.281 -1.627 17.703 1 97.75 86 GLU A CA 1
ATOM 664 C C . GLU A 1 86 ? 3.678 -2.408 16.453 1 97.75 86 GLU A C 1
ATOM 666 O O . GLU A 1 86 ? 3.654 -3.643 16.453 1 97.75 86 GLU A O 1
ATOM 671 N N . ARG A 1 87 ? 4.16 -1.686 15.438 1 98.19 87 ARG A N 1
ATOM 672 C CA . ARG A 1 87 ? 4.527 -2.316 14.18 1 98.19 87 ARG A CA 1
ATOM 673 C C . ARG A 1 87 ? 6.043 -2.359 14.008 1 98.19 87 ARG A C 1
ATOM 675 O O . ARG A 1 87 ? 6.547 -2.664 12.93 1 98.19 87 ARG A O 1
ATOM 682 N N . LEU A 1 88 ? 6.773 -2.01 15.047 1 98.38 88 LEU A N 1
ATOM 683 C CA . LEU A 1 88 ? 8.234 -2.008 14.992 1 98.38 88 LEU A CA 1
ATOM 684 C C . LEU A 1 88 ? 8.773 -3.426 14.844 1 98.38 88 LEU A C 1
ATOM 686 O O . LEU A 1 88 ? 8.453 -4.305 15.648 1 98.38 88 LEU A O 1
ATOM 690 N N . ILE A 1 89 ? 9.641 -3.654 13.805 1 97.88 89 ILE A N 1
ATOM 691 C CA . ILE A 1 89 ? 10.203 -4.988 13.633 1 97.88 89 ILE A CA 1
ATOM 692 C C . ILE A 1 89 ? 11.727 -4.898 13.562 1 97.88 89 ILE A C 1
ATOM 694 O O . ILE A 1 89 ? 12.43 -5.898 13.742 1 97.88 89 ILE A O 1
ATOM 698 N N . ASP A 1 90 ? 12.297 -3.732 13.312 1 98.19 90 ASP A N 1
ATOM 699 C CA . ASP A 1 90 ? 13.742 -3.533 13.18 1 98.19 90 ASP A CA 1
ATO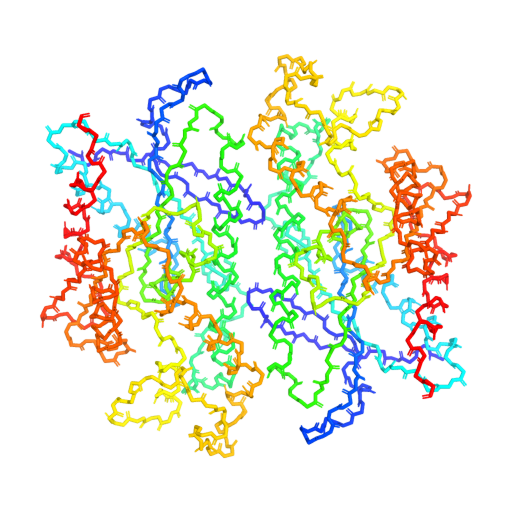M 700 C C . ASP A 1 90 ? 14.133 -2.107 13.562 1 98.19 90 ASP A C 1
ATOM 702 O O . ASP A 1 90 ? 14.055 -1.194 12.734 1 98.19 90 ASP A O 1
ATOM 706 N N . THR A 1 91 ? 14.586 -1.892 14.711 1 97.81 91 THR A N 1
ATOM 707 C CA . THR A 1 91 ? 14.891 -0.573 15.25 1 97.81 91 THR A CA 1
ATOM 708 C C . THR A 1 91 ? 15.977 0.109 14.422 1 97.81 91 THR A C 1
ATOM 710 O O . THR A 1 91 ? 15.93 1.32 14.203 1 97.81 91 THR A O 1
ATOM 713 N N . GLU A 1 92 ? 16.938 -0.635 13.93 1 97.69 92 GLU A N 1
ATOM 714 C CA . GLU A 1 92 ? 18.078 -0.081 13.211 1 97.69 92 GLU A CA 1
ATOM 715 C C . GLU A 1 92 ? 17.641 0.563 11.898 1 97.69 92 GLU A C 1
ATOM 717 O O . GLU A 1 92 ? 18.266 1.516 11.43 1 97.69 92 GLU A O 1
ATOM 722 N N . ARG A 1 93 ? 16.516 0.095 11.336 1 98.19 93 ARG A N 1
ATOM 723 C CA . ARG A 1 93 ? 16.031 0.589 10.047 1 98.19 93 ARG A CA 1
ATOM 724 C C . ARG A 1 93 ? 15.305 1.919 10.203 1 98.19 93 ARG A C 1
ATOM 726 O O . ARG A 1 93 ? 14.93 2.547 9.219 1 98.19 93 ARG A O 1
ATOM 733 N N . ASN A 1 94 ? 15.188 2.365 11.43 1 98.25 94 ASN A N 1
ATOM 734 C CA . ASN A 1 94 ? 14.68 3.711 11.688 1 98.25 94 ASN A CA 1
ATOM 735 C C . ASN A 1 94 ? 15.812 4.695 11.953 1 98.25 94 ASN A C 1
ATOM 737 O O . ASN A 1 94 ? 15.578 5.902 12.062 1 98.25 94 ASN A O 1
ATOM 741 N N . ASN A 1 95 ? 17.078 4.176 12.031 1 97.94 95 ASN A N 1
ATOM 742 C CA . ASN A 1 95 ? 18.234 5.027 12.289 1 97.94 95 ASN A CA 1
ATOM 743 C C . ASN A 1 95 ? 18.641 5.816 11.055 1 97.94 95 ASN A C 1
ATOM 745 O O . ASN A 1 95 ? 18.281 5.445 9.93 1 97.94 95 ASN A O 1
ATOM 749 N N . ASP A 1 96 ? 19.266 6.934 11.305 1 96.88 96 ASP A N 1
ATOM 750 C CA . ASP A 1 96 ? 19.781 7.711 10.18 1 96.88 96 ASP A CA 1
ATOM 751 C C . ASP A 1 96 ? 21.188 7.238 9.781 1 96.88 96 ASP A C 1
ATOM 753 O O . ASP A 1 96 ? 21.672 6.223 10.281 1 96.88 96 ASP A O 1
ATOM 757 N N . TRP A 1 97 ? 21.797 7.91 8.805 1 96.88 97 TRP A N 1
ATOM 758 C CA . TRP A 1 97 ? 23.125 7.539 8.297 1 96.88 97 TRP A CA 1
ATOM 759 C C . TRP A 1 97 ? 24.172 7.66 9.391 1 96.88 97 TRP A C 1
ATOM 761 O O . TRP A 1 97 ? 25.062 6.812 9.5 1 96.88 97 TRP A O 1
ATOM 771 N N . SER A 1 98 ? 24.109 8.664 10.258 1 95.31 98 SER A N 1
ATOM 772 C CA . SER A 1 98 ? 25.109 8.914 11.297 1 95.31 98 SER A CA 1
ATOM 773 C C . SER A 1 98 ? 25.094 7.812 12.352 1 95.31 98 SER A C 1
ATOM 775 O O . SER A 1 98 ? 26.062 7.645 13.094 1 95.31 98 SER A O 1
ATOM 777 N N . GLN A 1 99 ? 24.047 7.086 12.406 1 96.62 99 GLN A N 1
ATOM 778 C CA . GLN A 1 99 ? 23.906 6 13.367 1 96.62 99 GLN A CA 1
ATOM 779 C C . GLN A 1 99 ? 24.266 4.656 12.742 1 96.62 99 GLN A C 1
ATOM 781 O O . GLN A 1 99 ? 24.031 3.605 13.344 1 96.62 99 GLN A O 1
ATOM 786 N N . GLY A 1 100 ? 24.719 4.695 11.516 1 95.81 100 GLY A N 1
ATOM 787 C CA . GLY A 1 100 ? 25.266 3.494 10.906 1 95.81 100 GLY A CA 1
ATOM 788 C C . GLY A 1 100 ? 24.312 2.82 9.945 1 95.81 100 GLY A C 1
ATOM 789 O O . GLY A 1 100 ? 24.625 1.771 9.383 1 95.81 100 GLY A O 1
ATOM 790 N N . ASN A 1 101 ? 23.125 3.359 9.727 1 97.62 101 ASN A N 1
ATOM 791 C CA . ASN A 1 101 ? 22.172 2.787 8.789 1 97.62 101 ASN A CA 1
ATOM 792 C C . ASN A 1 101 ? 22.484 3.203 7.348 1 97.62 101 ASN A C 1
ATOM 794 O O . ASN A 1 101 ? 21.969 4.215 6.867 1 97.62 101 ASN A O 1
ATOM 798 N N . ILE A 1 102 ? 23.109 2.34 6.633 1 96.75 102 ILE A N 1
ATOM 799 C CA . ILE A 1 102 ? 23.562 2.643 5.273 1 96.75 102 ILE A CA 1
ATOM 800 C C . ILE A 1 102 ? 22.344 2.826 4.367 1 96.75 102 ILE A C 1
ATOM 802 O O . ILE A 1 102 ? 22.359 3.662 3.461 1 96.75 102 ILE A O 1
ATOM 806 N N . THR A 1 103 ? 21.25 2.098 4.672 1 97.75 103 THR A N 1
ATOM 807 C CA . THR A 1 103 ? 20.062 2.154 3.83 1 97.75 103 THR A CA 1
ATOM 808 C C . THR A 1 103 ? 19.031 3.125 4.406 1 97.75 103 THR A C 1
ATOM 810 O O . THR A 1 103 ? 17.828 2.984 4.164 1 97.75 103 THR A O 1
ATOM 813 N N . HIS A 1 104 ? 19.422 4.148 5.176 1 98.25 104 HIS A N 1
ATOM 814 C CA . HIS A 1 104 ? 18.547 5.09 5.859 1 98.25 104 HIS A CA 1
ATOM 815 C C . HIS A 1 104 ? 17.5 5.66 4.902 1 98.25 104 HIS A C 1
ATOM 817 O O . HIS A 1 104 ? 16.312 5.641 5.199 1 98.25 104 HIS A O 1
ATOM 823 N N . ALA A 1 105 ? 17.969 6.141 3.756 1 98.56 105 ALA A N 1
ATOM 824 C CA . ALA A 1 105 ? 17.047 6.805 2.824 1 98.56 105 ALA A CA 1
ATOM 825 C C . ALA A 1 105 ? 16.016 5.832 2.289 1 98.56 105 ALA A C 1
ATOM 827 O O . ALA A 1 105 ? 14.812 6.145 2.262 1 98.56 105 ALA A O 1
ATOM 828 N N . ILE A 1 106 ? 16.484 4.621 1.894 1 98.69 106 ILE A N 1
ATOM 829 C CA . ILE A 1 106 ? 15.57 3.605 1.367 1 98.69 106 ILE A CA 1
ATOM 830 C C . ILE A 1 106 ? 14.594 3.174 2.457 1 98.69 106 ILE A C 1
ATOM 832 O O . ILE A 1 106 ? 13.398 3.027 2.201 1 98.69 106 ILE A O 1
ATOM 836 N N . ASP A 1 107 ? 15.094 3.025 3.68 1 98.81 107 ASP A N 1
ATOM 837 C CA . ASP A 1 107 ? 14.242 2.633 4.801 1 98.81 107 ASP A CA 1
ATOM 838 C C . ASP A 1 107 ? 13.188 3.693 5.09 1 98.81 107 ASP A C 1
ATOM 840 O O . ASP A 1 107 ? 12 3.375 5.23 1 98.81 107 ASP A O 1
ATOM 844 N N . MET A 1 108 ? 13.562 4.938 5.129 1 98.75 108 MET A N 1
ATOM 845 C CA . MET A 1 108 ? 12.633 6.02 5.441 1 98.75 108 MET A CA 1
ATOM 846 C C . MET A 1 108 ? 11.57 6.152 4.355 1 98.75 108 MET A C 1
ATOM 848 O O . MET A 1 108 ? 10.375 6.227 4.652 1 98.75 108 MET A O 1
ATOM 852 N N . ILE A 1 109 ? 12.031 6.141 3.109 1 98.88 109 ILE A N 1
ATOM 853 C CA . ILE A 1 109 ? 11.109 6.328 1.995 1 98.88 109 ILE A CA 1
ATOM 854 C C . ILE A 1 109 ? 10.148 5.141 1.917 1 98.88 109 ILE A C 1
ATOM 856 O O . ILE A 1 109 ? 8.953 5.32 1.691 1 98.88 109 ILE A O 1
ATOM 860 N N . SER A 1 110 ? 10.656 3.918 2.07 1 98.81 110 SER A N 1
ATOM 861 C CA . SER A 1 110 ? 9.781 2.754 2.014 1 98.81 110 SER A CA 1
ATOM 862 C C . SER A 1 110 ? 8.789 2.752 3.174 1 98.81 110 SER A C 1
ATOM 864 O O . SER A 1 110 ? 7.641 2.334 3.014 1 98.81 110 SER A O 1
ATOM 866 N N . ASN A 1 111 ? 9.203 3.213 4.367 1 98.81 111 ASN A N 1
ATOM 867 C CA . ASN A 1 111 ? 8.281 3.357 5.484 1 98.81 111 ASN A CA 1
ATOM 868 C C . ASN A 1 111 ? 7.191 4.383 5.184 1 98.81 111 ASN A C 1
ATOM 870 O O . ASN A 1 111 ? 6.02 4.164 5.492 1 98.81 111 ASN A O 1
ATOM 874 N N . ILE A 1 112 ? 7.59 5.5 4.609 1 98.88 112 ILE A N 1
ATOM 875 C CA . ILE A 1 112 ? 6.641 6.547 4.238 1 98.88 112 ILE A CA 1
ATOM 876 C C . ILE A 1 112 ? 5.645 6.004 3.217 1 98.88 112 ILE A C 1
ATOM 878 O O . ILE A 1 112 ? 4.434 6.062 3.434 1 98.88 112 ILE A O 1
ATOM 882 N N . ASP A 1 113 ? 6.152 5.434 2.139 1 98.88 113 ASP A N 1
ATOM 883 C CA . ASP A 1 113 ? 5.301 4.965 1.05 1 98.88 113 ASP A CA 1
ATOM 884 C C . ASP A 1 113 ? 4.383 3.838 1.516 1 98.88 113 ASP A C 1
ATOM 886 O O . ASP A 1 113 ? 3.203 3.803 1.155 1 98.88 113 ASP A O 1
ATOM 890 N N . GLY A 1 114 ? 4.938 2.904 2.299 1 98.88 114 GLY A N 1
ATOM 891 C CA . GLY A 1 114 ? 4.105 1.848 2.852 1 98.88 114 GLY A CA 1
ATOM 892 C C . GLY A 1 114 ? 2.998 2.367 3.75 1 98.88 114 GLY A C 1
ATOM 893 O O . GLY A 1 114 ? 1.878 1.854 3.723 1 98.88 114 GLY A O 1
ATOM 894 N N . SER A 1 115 ? 3.285 3.367 4.547 1 98.94 115 SER A N 1
ATOM 895 C CA . SER A 1 115 ? 2.287 3.955 5.438 1 98.94 115 SER A CA 1
ATOM 896 C C . SER A 1 115 ? 1.217 4.703 4.648 1 98.94 115 SER A C 1
ATOM 898 O O . SER A 1 115 ? 0.041 4.691 5.02 1 98.94 115 SER A O 1
ATOM 900 N N . VAL A 1 116 ? 1.636 5.391 3.611 1 98.94 116 VAL A N 1
ATOM 901 C CA . VAL A 1 116 ? 0.682 6.051 2.725 1 98.94 116 VAL A CA 1
ATOM 902 C C . VAL A 1 116 ? -0.23 5.008 2.08 1 98.94 116 VAL A C 1
ATOM 904 O O . VAL A 1 116 ? -1.445 5.199 2 1 98.9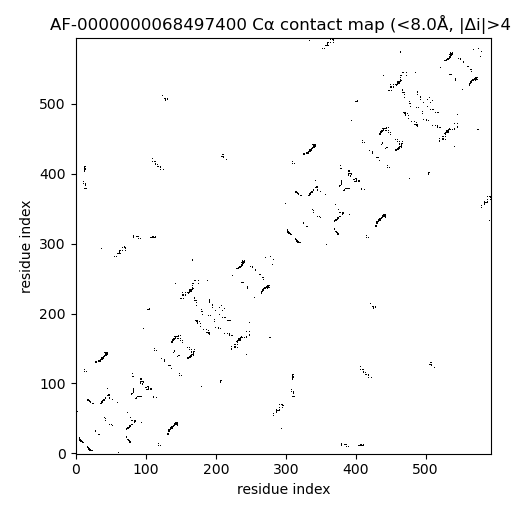4 116 VAL A O 1
ATOM 907 N N . ASP A 1 117 ? 0.347 3.863 1.606 1 98.81 117 ASP A N 1
ATOM 908 C CA . ASP A 1 117 ? -0.457 2.768 1.075 1 98.81 117 ASP A CA 1
ATOM 909 C C . ASP A 1 117 ? -1.5 2.311 2.092 1 98.81 117 ASP A C 1
ATOM 911 O O . ASP A 1 117 ? -2.652 2.053 1.733 1 98.81 117 ASP A O 1
ATOM 915 N N . ASP A 1 118 ? -1.078 2.217 3.336 1 98.94 118 ASP A N 1
ATOM 916 C CA . ASP A 1 118 ? -1.993 1.795 4.391 1 98.94 118 ASP A CA 1
ATOM 917 C C . ASP A 1 118 ? -3.148 2.781 4.543 1 98.94 118 ASP A C 1
ATOM 919 O O . ASP A 1 118 ? -4.312 2.377 4.609 1 98.94 118 ASP A O 1
ATOM 923 N N . ALA A 1 119 ? -2.822 4.043 4.605 1 98.94 119 ALA A N 1
ATOM 924 C CA . ALA A 1 119 ? -3.859 5.062 4.746 1 98.94 119 ALA A CA 1
ATOM 925 C C . ALA A 1 119 ? -4.824 5.031 3.564 1 98.94 119 ALA A C 1
ATOM 927 O O . ALA A 1 119 ? -6.039 5.16 3.74 1 98.94 119 ALA A O 1
ATOM 928 N N . CYS A 1 120 ? -4.289 4.891 2.373 1 98.81 120 CYS A N 1
ATOM 929 C CA . CYS A 1 120 ? -5.121 4.812 1.179 1 98.81 120 CYS A CA 1
ATOM 930 C C . CYS A 1 120 ? -6.047 3.604 1.238 1 98.81 120 CYS A C 1
ATOM 932 O O . CYS A 1 120 ? -7.234 3.711 0.925 1 98.81 120 CYS A O 1
ATOM 934 N N . LEU A 1 121 ? -5.52 2.494 1.661 1 98.75 121 LEU A N 1
ATOM 935 C CA . LEU A 1 121 ? -6.32 1.28 1.784 1 98.75 121 LEU A CA 1
ATOM 936 C C . LEU A 1 121 ? -7.441 1.469 2.801 1 98.75 121 LEU A C 1
ATOM 938 O O . LEU A 1 121 ? -8.586 1.088 2.547 1 98.75 121 LEU A O 1
ATOM 942 N N . ILE A 1 122 ? -7.094 2.059 3.926 1 98.88 122 ILE A N 1
ATOM 943 C CA . ILE A 1 122 ? -8.086 2.32 4.961 1 98.88 122 ILE A CA 1
ATOM 944 C C . ILE A 1 122 ? -9.172 3.238 4.41 1 98.88 122 ILE A C 1
ATOM 946 O O . ILE A 1 122 ? -10.367 3 4.629 1 98.88 122 ILE A O 1
ATOM 950 N N . SER A 1 123 ? -8.812 4.27 3.676 1 98.81 123 SER A N 1
ATOM 951 C CA . SER A 1 123 ? -9.781 5.203 3.104 1 98.81 123 SER A CA 1
ATOM 952 C C . SER A 1 123 ? -10.703 4.504 2.109 1 98.81 123 SER A C 1
ATOM 954 O O . SER A 1 123 ? -11.867 4.879 1.968 1 98.81 123 SER A O 1
ATOM 956 N N . ASN A 1 124 ? -10.188 3.475 1.434 1 98.5 124 ASN A N 1
ATOM 957 C CA . ASN A 1 124 ? -10.992 2.707 0.485 1 98.5 124 ASN A CA 1
ATOM 958 C C . ASN A 1 124 ? -11.992 1.801 1.199 1 98.5 124 ASN A C 1
ATOM 960 O O . ASN A 1 124 ? -13.062 1.511 0.667 1 98.5 124 ASN A O 1
ATOM 964 N N . MET A 1 125 ? -11.648 1.335 2.414 1 98.62 125 MET A N 1
ATOM 965 C CA . MET A 1 125 ? -12.469 0.348 3.117 1 98.62 125 MET A CA 1
ATOM 966 C C . MET A 1 125 ? -13.492 1.029 4.012 1 98.62 125 MET A C 1
ATOM 968 O O . MET A 1 125 ? -14.547 0.458 4.297 1 98.62 125 MET A O 1
ATOM 972 N N . LEU A 1 126 ? -13.266 2.273 4.414 1 98.56 126 LEU A N 1
ATOM 973 C CA . LEU A 1 126 ? -14.07 2.957 5.422 1 98.56 126 LEU A CA 1
ATOM 974 C C . LEU A 1 126 ? -15.523 3.068 4.98 1 98.56 126 LEU A C 1
ATOM 976 O O . LEU A 1 126 ? -16.438 2.807 5.762 1 98.56 126 LEU A O 1
ATOM 980 N N . PRO A 1 127 ? -15.828 3.449 3.691 1 98.12 127 PRO A N 1
ATOM 981 C CA . PRO A 1 127 ? -17.234 3.545 3.279 1 98.12 127 PRO A CA 1
ATOM 982 C C . PRO A 1 127 ? -17.969 2.213 3.387 1 98.12 127 PRO A C 1
ATOM 984 O O . PRO A 1 127 ? -19.188 2.191 3.637 1 98.12 127 PRO A O 1
ATOM 987 N N . GLY A 1 128 ? -17.266 1.1 3.15 1 97.88 128 GLY A N 1
ATOM 988 C CA . GLY A 1 128 ? -17.875 -0.211 3.314 1 97.88 128 GLY A CA 1
ATOM 989 C C . GLY A 1 128 ? -18.094 -0.583 4.766 1 97.88 128 GLY A C 1
ATOM 990 O O . GLY A 1 128 ? -19.094 -1.228 5.098 1 97.88 128 GLY A O 1
ATOM 991 N N . LEU A 1 129 ? -17.219 -0.18 5.641 1 98.06 129 LEU A N 1
ATOM 992 C CA . LEU A 1 129 ? -17.312 -0.486 7.066 1 98.06 129 LEU A CA 1
ATOM 993 C C . LEU A 1 129 ? -18.359 0.379 7.742 1 98.06 129 LEU A C 1
ATOM 995 O O . LEU A 1 129 ? -18.953 -0.032 8.742 1 98.06 129 LEU A O 1
ATOM 999 N N . TYR A 1 130 ? -18.547 1.602 7.215 1 97.56 130 TYR A N 1
ATOM 1000 C CA . TYR A 1 130 ? -19.516 2.553 7.738 1 97.56 130 TYR A CA 1
ATOM 1001 C C . TYR A 1 130 ? -20.375 3.117 6.621 1 97.56 130 TYR A C 1
ATOM 1003 O O . TYR A 1 130 ? -20.281 4.297 6.285 1 97.56 130 TYR A O 1
ATOM 1011 N N . PRO A 1 131 ? -21.297 2.229 6.148 1 96.38 131 PRO A N 1
ATOM 1012 C CA . PRO A 1 131 ? -22.172 2.705 5.074 1 96.38 131 PRO A CA 1
ATOM 1013 C C . PRO A 1 131 ? -23.094 3.836 5.523 1 96.38 131 PRO A C 1
ATOM 1015 O O . PRO A 1 131 ? -23.438 3.924 6.703 1 96.38 131 PRO A O 1
ATOM 1018 N N . GLY A 1 132 ? -23.438 4.648 4.688 1 96.81 132 GLY A N 1
ATOM 1019 C CA . GLY A 1 132 ? -24.406 5.699 4.98 1 96.81 132 GLY A CA 1
ATOM 1020 C C . GLY A 1 132 ? -23.75 7.039 5.273 1 96.81 132 GLY A C 1
ATOM 1021 O O . GLY A 1 132 ? -24.391 7.941 5.812 1 96.81 132 GLY A O 1
ATOM 1022 N N . TYR A 1 133 ? -22.453 7.168 5.043 1 97.69 133 TYR A N 1
ATOM 1023 C CA . TYR A 1 133 ? -21.719 8.422 5.129 1 97.69 133 TYR A CA 1
ATOM 1024 C C . TYR A 1 133 ? -20.953 8.695 3.832 1 97.69 133 TYR A C 1
ATOM 1026 O O . TYR A 1 133 ? -20.625 7.77 3.092 1 97.69 133 TYR A O 1
ATOM 1034 N N . VAL A 1 134 ? -20.797 9.938 3.52 1 97.25 134 VAL A N 1
ATOM 1035 C CA . VAL A 1 134 ? -19.828 10.367 2.525 1 97.25 134 VAL A CA 1
ATOM 1036 C C . VAL A 1 134 ? -18.578 10.891 3.227 1 97.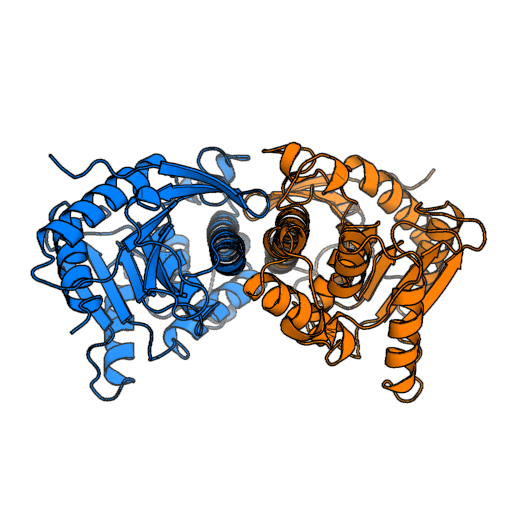25 134 VAL A C 1
ATOM 1038 O O . VAL A 1 134 ? -18.625 11.891 3.949 1 97.25 134 VAL A O 1
ATOM 1041 N N . PHE A 1 135 ? -17.484 10.188 3.041 1 97.69 135 PHE A N 1
ATOM 1042 C CA . PHE A 1 135 ? -16.266 10.562 3.727 1 97.69 135 PHE A CA 1
ATOM 1043 C C . PHE A 1 135 ? -15.438 11.523 2.875 1 97.69 135 PHE A C 1
ATOM 1045 O O . PHE A 1 135 ? -15.211 11.273 1.69 1 97.69 135 PHE A O 1
ATOM 1052 N N . ARG A 1 136 ? -15.055 12.633 3.441 1 97.62 136 ARG A N 1
ATOM 1053 C CA . ARG A 1 136 ? -14.117 13.594 2.871 1 97.62 136 ARG A CA 1
ATOM 1054 C C . ARG A 1 136 ? -12.742 13.469 3.521 1 97.62 136 ARG A C 1
ATOM 1056 O O . ARG A 1 136 ? -12.555 13.859 4.676 1 97.62 136 ARG A O 1
ATOM 1063 N N . ASN A 1 137 ? -11.766 12.984 2.762 1 98.69 137 ASN A N 1
ATOM 1064 C CA . ASN A 1 137 ? -10.508 12.562 3.355 1 98.69 137 ASN A CA 1
ATOM 1065 C C . ASN A 1 137 ? -9.516 13.719 3.459 1 98.69 137 ASN A C 1
ATOM 1067 O O . ASN A 1 137 ? -9.359 14.492 2.512 1 98.69 137 ASN A O 1
ATOM 1071 N N . LEU A 1 138 ? -8.914 13.859 4.598 1 98.75 138 LEU A N 1
ATOM 1072 C CA . LEU A 1 138 ? -7.82 14.781 4.91 1 98.75 138 LEU A CA 1
ATOM 1073 C C . LEU A 1 138 ? -6.609 14.016 5.445 1 98.75 138 LEU A C 1
ATOM 1075 O O . LEU A 1 138 ? -6.746 12.898 5.941 1 98.75 138 LEU A O 1
ATOM 1079 N N . ALA A 1 139 ? -5.469 14.609 5.324 1 98.88 139 ALA A N 1
ATOM 1080 C CA . ALA A 1 139 ? -4.266 14.039 5.914 1 98.88 139 ALA A CA 1
ATOM 1081 C C . ALA A 1 139 ? -3.508 15.078 6.738 1 98.88 139 ALA A C 1
ATOM 1083 O O . ALA A 1 139 ? -3.363 16.219 6.316 1 98.88 139 ALA A O 1
ATOM 1084 N N . LEU A 1 140 ? -3.145 14.695 7.906 1 98.94 140 LEU A N 1
ATOM 1085 C CA . LEU A 1 140 ? -2.312 15.508 8.797 1 98.94 140 LEU A CA 1
ATOM 1086 C C . LEU A 1 140 ? -1.094 14.719 9.258 1 98.94 140 LEU A C 1
ATOM 1088 O O . LEU A 1 140 ? -1.215 13.562 9.664 1 98.94 140 LEU A O 1
ATOM 1092 N N . GLY A 1 141 ? 0.013 15.305 9.172 1 98.88 141 GLY A N 1
ATOM 1093 C CA . GLY A 1 141 ? 1.215 14.586 9.562 1 98.88 141 GLY A CA 1
ATOM 1094 C C . GLY A 1 141 ? 2.311 15.492 10.094 1 98.88 141 GLY A C 1
ATOM 1095 O O . GLY A 1 141 ? 2.369 16.672 9.742 1 98.88 141 GLY A O 1
ATOM 1096 N N . VAL A 1 142 ? 3.207 14.906 10.938 1 98.94 142 VAL A N 1
ATOM 1097 C CA . VAL A 1 142 ? 4.305 15.641 11.562 1 98.94 142 VAL A CA 1
ATOM 1098 C C . VAL A 1 142 ? 5.641 15.062 11.102 1 98.94 142 VAL A C 1
ATOM 1100 O O . VAL A 1 142 ? 5.871 13.859 11.203 1 98.94 142 VAL A O 1
ATOM 1103 N N . SER A 1 143 ? 6.586 15.906 10.641 1 98.75 143 SER A N 1
ATOM 1104 C CA . SER A 1 143 ? 7.922 15.477 10.242 1 98.75 143 SER A CA 1
ATOM 1105 C C . SER A 1 143 ? 7.859 14.406 9.156 1 98.75 143 SER A C 1
ATOM 1107 O O . SER A 1 143 ? 7.273 14.625 8.094 1 98.75 143 SER A O 1
ATOM 1109 N N . MET A 1 144 ? 8.297 13.203 9.477 1 98.81 144 MET A N 1
ATOM 1110 C CA . MET A 1 144 ? 8.164 12.109 8.516 1 98.81 144 MET A CA 1
ATOM 1111 C C . MET A 1 144 ? 6.719 11.977 8.039 1 98.81 144 MET A C 1
ATOM 1113 O O . MET A 1 144 ? 6.469 11.742 6.855 1 98.81 144 MET A O 1
ATOM 1117 N N . GLY A 1 145 ? 5.809 12.18 8.969 1 98.88 145 GLY A N 1
ATOM 1118 C CA . GLY A 1 145 ? 4.398 12.156 8.617 1 98.88 145 GLY A CA 1
ATOM 1119 C C . GLY A 1 145 ? 3.988 13.312 7.723 1 98.88 145 GLY A C 1
ATOM 1120 O O . GLY A 1 145 ? 3.059 13.188 6.922 1 98.88 145 GLY A O 1
ATOM 1121 N N . GLY A 1 146 ? 4.645 14.453 7.914 1 98.94 146 GLY A N 1
ATOM 1122 C CA . GLY A 1 146 ? 4.395 15.57 7.016 1 98.94 146 GLY A CA 1
ATOM 1123 C C . GLY A 1 146 ? 4.781 15.281 5.578 1 98.94 146 GLY A C 1
ATOM 1124 O O . GLY A 1 146 ? 4.078 15.672 4.648 1 98.94 146 GLY A O 1
ATOM 1125 N N . HIS A 1 147 ? 5.965 14.539 5.383 1 98.94 147 HIS A N 1
ATOM 1126 C CA . HIS A 1 147 ? 6.34 14.078 4.051 1 98.94 147 HIS A CA 1
ATOM 1127 C C . HIS A 1 147 ? 5.25 13.203 3.441 1 98.94 147 HIS A C 1
ATOM 1129 O O . HIS A 1 147 ? 4.926 13.344 2.258 1 98.94 147 HIS A O 1
ATOM 1135 N N . ALA A 1 148 ? 4.66 12.375 4.262 1 98.94 148 ALA A N 1
ATOM 1136 C CA . ALA A 1 148 ? 3.664 11.391 3.836 1 98.94 148 ALA A CA 1
ATOM 1137 C C . ALA A 1 148 ? 2.393 12.078 3.342 1 98.94 148 ALA A C 1
ATOM 1139 O O . ALA A 1 148 ? 1.734 11.594 2.422 1 98.94 148 ALA A O 1
ATOM 1140 N N . CYS A 1 149 ? 2.064 13.219 3.922 1 98.88 149 CYS A N 1
ATOM 1141 C CA . CYS A 1 149 ? 0.87 13.953 3.512 1 98.88 149 CYS A CA 1
ATOM 1142 C C . CYS A 1 149 ? 0.936 14.32 2.035 1 98.88 149 CYS A C 1
ATOM 1144 O O . CYS A 1 149 ? -0.025 14.102 1.293 1 98.88 149 CYS A O 1
ATOM 1146 N N . TYR A 1 150 ? 2.062 14.836 1.633 1 98.81 150 TYR A N 1
ATOM 1147 C CA . TYR A 1 150 ? 2.221 15.227 0.237 1 98.81 150 TYR A CA 1
ATOM 1148 C C . TYR A 1 150 ? 2.113 14.023 -0.685 1 98.81 150 TYR A C 1
ATOM 1150 O O . TYR A 1 150 ? 1.49 14.094 -1.747 1 98.81 150 TYR A O 1
ATOM 1158 N N . ARG A 1 151 ? 2.691 12.977 -0.284 1 98.69 151 ARG A N 1
ATOM 1159 C CA . ARG A 1 151 ? 2.686 11.758 -1.088 1 98.69 151 ARG A CA 1
ATOM 1160 C C . ARG A 1 151 ? 1.276 11.188 -1.209 1 98.69 151 ARG A C 1
ATOM 1162 O O . ARG A 1 151 ? 0.882 10.711 -2.277 1 98.69 151 ARG A O 1
ATOM 1169 N N . MET A 1 152 ? 0.52 11.219 -0.114 1 98.75 152 MET A N 1
ATOM 1170 C CA . MET A 1 152 ? -0.848 10.711 -0.163 1 98.75 152 MET A CA 1
ATOM 1171 C C . MET A 1 152 ? -1.694 11.516 -1.141 1 98.75 152 MET A C 1
ATOM 1173 O O . MET A 1 152 ? -2.492 10.953 -1.891 1 98.75 152 MET A O 1
ATOM 1177 N N . ALA A 1 153 ? -1.495 12.82 -1.201 1 98.31 153 ALA A N 1
ATOM 1178 C CA . ALA A 1 153 ? -2.281 13.695 -2.066 1 98.31 153 ALA A CA 1
ATOM 1179 C C . ALA A 1 153 ? -2.092 13.328 -3.535 1 98.31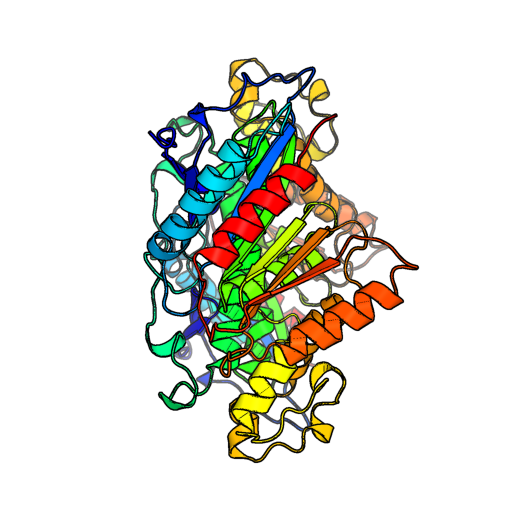 153 ALA A C 1
ATOM 1181 O O . ALA A 1 153 ? -3.051 13.336 -4.312 1 98.31 153 ALA A O 1
ATOM 1182 N N . VAL A 1 154 ? -0.89 12.977 -3.902 1 97.56 154 VAL A N 1
ATOM 1183 C CA . VAL A 1 154 ? -0.629 12.688 -5.309 1 97.56 154 VAL A CA 1
ATOM 1184 C C . VAL A 1 154 ? -0.979 11.234 -5.613 1 97.56 154 VAL A C 1
ATOM 1186 O O . VAL A 1 154 ? -1.172 10.867 -6.773 1 97.56 154 VAL A O 1
ATOM 1189 N N . ARG A 1 155 ? -1.04 10.422 -4.582 1 96.94 155 ARG A N 1
ATOM 1190 C CA . ARG A 1 155 ? -1.394 9.016 -4.75 1 96.94 155 ARG A CA 1
ATOM 1191 C C . ARG A 1 155 ? -2.889 8.852 -5 1 96.94 155 ARG A C 1
ATOM 1193 O O . ARG A 1 155 ? -3.301 8.016 -5.805 1 96.94 155 ARG A O 1
ATOM 1200 N N . ILE A 1 156 ? -3.688 9.641 -4.27 1 97.69 156 ILE A N 1
ATOM 1201 C CA . ILE A 1 156 ? -5.133 9.523 -4.406 1 97.69 156 ILE A CA 1
ATOM 1202 C C . ILE A 1 156 ? -5.746 10.891 -4.672 1 97.69 156 ILE A C 1
ATOM 1204 O O . ILE A 1 156 ? -6.637 11.336 -3.941 1 97.69 156 ILE A O 1
ATOM 1208 N N . PRO A 1 157 ? -5.363 11.508 -5.77 1 96.69 157 PRO A N 1
ATOM 1209 C CA . PRO A 1 157 ? -5.762 12.891 -6.047 1 96.69 157 PRO A CA 1
ATOM 1210 C C . PRO A 1 157 ? -7.277 13.07 -6.062 1 96.69 157 PRO A C 1
ATOM 1212 O O . PRO A 1 157 ? -7.773 14.141 -5.703 1 96.69 157 PRO A O 1
ATOM 1215 N N . ASP A 1 158 ? -8.031 12.031 -6.363 1 96.38 158 ASP A N 1
ATOM 1216 C CA . ASP A 1 158 ? -9.477 12.156 -6.477 1 96.38 158 ASP A CA 1
ATOM 1217 C C . ASP A 1 158 ? -10.164 11.82 -5.152 1 96.38 158 ASP A C 1
ATOM 1219 O O . ASP A 1 158 ? -11.375 11.992 -5.012 1 96.38 158 ASP A O 1
ATOM 1223 N N . ASN A 1 159 ? -9.367 11.375 -4.211 1 97.62 159 ASN A N 1
ATOM 1224 C CA . ASN A 1 159 ? -9.961 10.891 -2.971 1 97.62 159 ASN A CA 1
ATOM 1225 C C . ASN A 1 159 ? -9.367 11.602 -1.755 1 97.62 159 ASN A C 1
ATOM 1227 O O . ASN A 1 159 ? -9.359 11.047 -0.654 1 97.62 159 ASN A O 1
ATOM 1231 N N . ILE A 1 160 ? -8.781 12.758 -1.948 1 98.06 160 ILE A N 1
ATOM 1232 C CA . ILE A 1 160 ? -8.25 13.547 -0.849 1 98.06 160 ILE A CA 1
ATOM 1233 C C . ILE A 1 160 ? -8.57 15.023 -1.074 1 98.06 160 ILE A C 1
ATOM 1235 O O . ILE A 1 160 ? -8.477 15.523 -2.199 1 98.06 160 ILE A O 1
ATOM 1239 N N . GLU A 1 161 ? -9.023 15.703 -0.018 1 96.75 161 GLU A N 1
ATOM 1240 C CA . GLU A 1 161 ? -9.5 17.078 -0.163 1 96.75 161 GLU A CA 1
ATOM 1241 C C . GLU A 1 161 ? -8.5 18.062 0.412 1 96.75 161 GLU A C 1
ATOM 1243 O O . GLU A 1 161 ? -8.445 19.219 -0.023 1 96.75 161 GLU A O 1
ATOM 1248 N N . CYS A 1 162 ? -7.758 17.578 1.379 1 97.12 162 CYS A N 1
ATOM 1249 C CA . CYS A 1 162 ? -6.926 18.5 2.135 1 97.12 162 CYS A CA 1
ATOM 1250 C C . CYS A 1 162 ? -5.75 17.781 2.777 1 97.12 162 CYS A C 1
ATOM 1252 O O . CYS A 1 162 ? -5.883 16.641 3.219 1 97.12 162 CYS A O 1
ATOM 1254 N N . ILE A 1 163 ? -4.586 18.484 2.785 1 98.75 163 ILE A N 1
ATOM 1255 C CA . ILE A 1 163 ? -3.471 17.953 3.566 1 98.75 163 ILE A CA 1
ATOM 1256 C C . ILE A 1 163 ? -2.91 19.047 4.469 1 98.75 163 ILE A C 1
ATOM 1258 O O . ILE A 1 163 ? -2.945 20.234 4.117 1 98.75 163 ILE A O 1
ATOM 1262 N N . ILE A 1 164 ? -2.383 18.625 5.621 1 98.88 164 ILE A N 1
ATOM 1263 C CA . ILE A 1 164 ? -1.824 19.516 6.633 1 98.88 164 ILE A CA 1
ATOM 1264 C C . ILE A 1 164 ? -0.46 19 7.082 1 98.88 164 ILE A C 1
ATOM 1266 O O . ILE A 1 164 ? -0.317 18.484 8.195 1 98.88 164 ILE A O 1
ATOM 1270 N N . PRO A 1 165 ? 0.551 19.141 6.25 1 98.94 165 PRO A N 1
ATOM 1271 C CA . PRO A 1 165 ? 1.906 18.766 6.652 1 98.94 165 PRO A CA 1
ATOM 1272 C C . PRO A 1 165 ? 2.518 19.719 7.664 1 98.94 165 PRO A C 1
ATOM 1274 O O . PRO A 1 165 ? 2.609 20.922 7.395 1 98.94 165 PRO A O 1
ATOM 1277 N N . ILE A 1 166 ? 2.861 19.219 8.82 1 98.94 166 ILE A N 1
ATOM 1278 C CA . ILE A 1 166 ? 3.572 19.984 9.844 1 98.94 166 ILE A CA 1
ATOM 1279 C C . ILE A 1 166 ? 5.051 19.594 9.844 1 98.94 166 ILE A C 1
ATOM 1281 O O . ILE A 1 166 ? 5.391 18.438 10.055 1 98.94 166 ILE A O 1
ATOM 1285 N N . ILE A 1 167 ? 5.934 20.531 9.562 1 98.88 167 ILE A N 1
ATOM 1286 C CA . ILE A 1 167 ? 7.387 20.391 9.492 1 98.88 167 ILE A CA 1
ATOM 1287 C C . ILE A 1 167 ? 7.754 19.234 8.57 1 98.88 167 ILE A C 1
ATOM 1289 O O . ILE A 1 167 ? 8.641 18.438 8.883 1 98.88 167 ILE A O 1
ATOM 1293 N N . GLY A 1 168 ? 6.98 19 7.5 1 98.69 168 GLY A N 1
ATOM 1294 C CA . GLY A 1 168 ? 7.254 18.078 6.398 1 98.69 168 GLY A CA 1
ATOM 1295 C C . GLY A 1 168 ? 7.723 18.781 5.141 1 98.69 168 GLY A C 1
ATOM 1296 O O . GLY A 1 168 ? 7.516 20 4.988 1 98.69 168 GLY A O 1
ATOM 1297 N N . SER A 1 169 ? 8.328 18.062 4.273 1 98.5 169 SER A N 1
ATOM 1298 C CA . SER A 1 169 ? 8.875 18.625 3.049 1 98.5 169 SER A CA 1
ATOM 1299 C C . SER A 1 169 ? 8.211 18.031 1.812 1 98.5 169 SER A C 1
ATOM 1301 O O . SER A 1 169 ? 8.055 16.812 1.714 1 98.5 169 SER A O 1
ATOM 1303 N N . PRO A 1 170 ? 7.797 18.859 0.831 1 98.06 170 PRO A N 1
ATOM 1304 C CA . PRO A 1 170 ? 7.332 18.375 -0.468 1 98.06 170 PRO A CA 1
ATOM 1305 C C . PRO A 1 170 ? 8.469 17.891 -1.358 1 98.06 170 PRO A C 1
ATOM 1307 O O . PRO A 1 170 ? 8.227 17.328 -2.432 1 98.06 170 PRO A O 1
ATOM 1310 N N . ASP A 1 171 ? 9.695 18.078 -0.924 1 98.06 171 ASP A N 1
ATOM 1311 C CA . ASP A 1 171 ? 10.891 17.719 -1.678 1 98.06 171 ASP A CA 1
ATOM 1312 C C . ASP A 1 171 ? 11.859 16.906 -0.822 1 98.06 171 ASP A C 1
ATOM 1314 O O . ASP A 1 171 ? 12.914 17.406 -0.421 1 98.06 171 ASP A O 1
ATOM 1318 N N . VAL A 1 172 ? 11.547 15.633 -0.727 1 98.25 172 VAL A N 1
ATOM 1319 C CA . VAL A 1 172 ? 12.281 14.773 0.202 1 98.25 172 VAL A CA 1
ATOM 1320 C C . VAL A 1 172 ? 13.625 14.375 -0.409 1 98.25 172 VAL A C 1
ATOM 1322 O O . VAL A 1 172 ? 14.609 14.203 0.307 1 98.25 172 VAL A O 1
ATOM 1325 N N . SER A 1 173 ? 13.68 14.219 -1.775 1 97.81 173 SER A N 1
ATOM 1326 C CA . SER A 1 173 ? 14.945 13.883 -2.416 1 97.81 173 SER A CA 1
ATOM 1327 C C . SER A 1 173 ? 16 14.938 -2.135 1 97.81 173 SER A C 1
ATOM 1329 O O . SER A 1 173 ? 17.109 14.609 -1.686 1 97.81 173 SER A O 1
ATOM 1331 N N . SER A 1 174 ? 15.664 16.234 -2.352 1 97.5 174 SER A N 1
ATOM 1332 C CA . SER A 1 174 ? 16.609 17.312 -2.09 1 97.5 174 SER A CA 1
ATOM 1333 C C . SER A 1 174 ? 17 17.359 -0.616 1 97.5 174 SER A C 1
ATOM 1335 O O . SER A 1 174 ? 18.172 17.594 -0.284 1 97.5 174 SER A O 1
ATOM 1337 N N . LEU A 1 175 ? 16.031 17.156 0.252 1 97.69 175 LEU A N 1
ATOM 1338 C CA . LEU A 1 175 ? 16.266 17.141 1.69 1 97.69 175 LEU A CA 1
ATOM 1339 C C . LEU A 1 175 ? 17.297 16.078 2.051 1 97.69 175 LEU A C 1
ATOM 1341 O O . LEU A 1 175 ? 18.281 16.375 2.73 1 97.69 175 LEU A O 1
ATOM 1345 N N . LEU A 1 176 ? 17.141 14.836 1.591 1 97.62 176 LEU A N 1
ATOM 1346 C CA . LEU A 1 176 ? 18 13.711 1.952 1 97.62 176 LEU A CA 1
ATOM 1347 C C . LEU A 1 176 ? 19.359 13.828 1.271 1 97.62 176 LEU A C 1
ATOM 1349 O O . LEU A 1 176 ? 20.391 13.477 1.861 1 97.62 176 LEU A O 1
ATOM 1353 N N . ILE A 1 177 ? 19.391 14.312 0.007 1 97.19 177 ILE A N 1
ATOM 1354 C CA . ILE A 1 177 ? 20.656 14.453 -0.7 1 97.19 177 ILE A CA 1
ATOM 1355 C C . ILE A 1 177 ? 21.516 15.523 -0.017 1 97.19 177 ILE A C 1
ATOM 1357 O O . ILE A 1 177 ? 22.719 15.352 0.126 1 97.19 177 ILE A O 1
ATOM 1361 N N . ASN A 1 178 ? 20.891 16.641 0.401 1 96.88 178 ASN A N 1
ATOM 1362 C CA . ASN A 1 178 ? 21.625 17.656 1.154 1 96.88 178 ASN A CA 1
ATOM 1363 C C . ASN A 1 178 ? 22.203 17.078 2.443 1 96.88 178 ASN A C 1
ATOM 1365 O O . ASN A 1 178 ? 23.328 17.406 2.828 1 96.88 178 ASN A O 1
ATOM 1369 N N . ARG A 1 179 ? 21.422 16.203 3.119 1 95.75 179 ARG A N 1
ATOM 1370 C CA . ARG A 1 179 ? 21.922 15.539 4.32 1 95.75 179 ARG A CA 1
ATOM 1371 C C . ARG A 1 179 ? 23.109 14.633 3.992 1 95.75 179 ARG A C 1
ATOM 1373 O O . ARG A 1 179 ? 24.094 14.609 4.719 1 95.75 179 ARG A O 1
ATOM 1380 N N . LEU A 1 180 ? 22.922 13.883 2.943 1 96.12 180 LEU A N 1
ATOM 1381 C CA . LEU A 1 180 ? 23.953 12.953 2.502 1 96.12 180 LEU A CA 1
ATOM 1382 C C . LEU A 1 180 ? 25.266 13.68 2.223 1 96.12 180 LEU A C 1
ATOM 1384 O O . LEU A 1 180 ? 26.344 13.227 2.625 1 96.12 180 LEU A O 1
ATOM 1388 N N . LYS A 1 181 ? 25.141 14.867 1.582 1 93.56 181 LYS A N 1
ATOM 1389 C CA . LYS A 1 181 ? 26.312 15.648 1.178 1 93.56 181 LYS A CA 1
ATOM 1390 C C . LYS A 1 181 ? 26.828 16.5 2.334 1 93.56 181 LYS A C 1
ATOM 1392 O O . LYS A 1 181 ? 27.844 17.172 2.205 1 93.56 181 LYS A O 1
ATOM 1397 N N . GLU A 1 182 ? 26.109 16.516 3.453 1 90.12 182 GLU A N 1
ATOM 1398 C CA . GLU A 1 182 ? 26.469 17.344 4.602 1 90.12 182 GLU A CA 1
ATOM 1399 C C . GLU A 1 182 ? 26.734 18.797 4.184 1 90.12 182 GLU A C 1
ATOM 1401 O O . GLU A 1 182 ? 27.734 19.391 4.574 1 90.12 182 GLU A O 1
ATOM 1406 N N . SER A 1 183 ? 25.844 19.203 3.365 1 82.12 183 SER A N 1
ATOM 1407 C CA . SER A 1 183 ? 26.016 20.547 2.824 1 82.12 183 SER A CA 1
ATOM 1408 C C . SER A 1 183 ? 25.672 21.609 3.861 1 82.12 183 SER A C 1
ATOM 1410 O O . SER A 1 183 ? 24.656 21.484 4.562 1 82.12 183 SER A O 1
ATOM 1412 N N . ARG A 1 184 ? 26.531 22.594 3.906 1 81.19 184 ARG A N 1
ATOM 1413 C CA . ARG A 1 184 ? 26.234 23.75 4.754 1 81.19 184 ARG A CA 1
ATOM 1414 C C . ARG A 1 184 ? 25.219 24.672 4.094 1 81.19 184 ARG A C 1
ATOM 1416 O O . ARG A 1 184 ? 24.328 25.203 4.766 1 81.19 184 ARG A O 1
ATOM 1423 N N . GLU A 1 185 ? 25.328 24.781 2.844 1 87 185 GLU A N 1
ATOM 1424 C CA . GLU A 1 185 ? 24.375 25.547 2.053 1 87 185 GLU A CA 1
ATOM 1425 C C . GLU A 1 185 ? 23.359 24.625 1.364 1 87 185 GLU A C 1
ATOM 1427 O O . GLU A 1 185 ? 23.75 23.703 0.652 1 87 185 GLU A O 1
ATOM 1432 N N . LEU A 1 186 ? 22.109 24.984 1.597 1 91.44 186 LEU A N 1
ATOM 1433 C CA . LEU A 1 186 ? 21.047 24.156 1.06 1 91.44 186 LEU A CA 1
ATOM 1434 C C . LEU A 1 186 ? 20.922 24.328 -0.45 1 91.44 186 LEU A C 1
ATOM 1436 O O . LEU A 1 186 ? 20.875 25.453 -0.944 1 91.44 186 LEU A O 1
ATOM 1440 N N . THR A 1 187 ? 21.047 23.281 -1.185 1 89.88 187 THR A N 1
ATOM 1441 C CA . THR A 1 187 ? 20.672 23.266 -2.596 1 89.88 187 THR A CA 1
ATOM 1442 C C . THR A 1 187 ? 19.25 22.781 -2.775 1 89.88 187 THR A C 1
ATOM 1444 O O . THR A 1 187 ? 18.875 21.703 -2.281 1 89.88 187 THR A O 1
ATOM 1447 N N . LEU A 1 188 ? 18.578 23.641 -3.488 1 91.44 188 LEU A N 1
ATOM 1448 C CA . LEU A 1 188 ? 17.188 23.281 -3.756 1 91.44 188 LEU A CA 1
ATOM 1449 C C . LEU A 1 188 ? 17.062 22.594 -5.105 1 91.44 188 LEU A C 1
ATOM 1451 O O . LEU A 1 188 ? 17.984 22.656 -5.93 1 91.44 188 LEU A O 1
ATOM 1455 N N . ASN A 1 189 ? 16.219 21.688 -5.316 1 88.81 189 ASN A N 1
ATOM 1456 C CA . ASN A 1 189 ? 15.758 21.125 -6.582 1 88.81 189 ASN A CA 1
ATOM 1457 C C . ASN A 1 189 ? 16.656 19.984 -7.043 1 88.81 189 ASN A C 1
ATOM 1459 O O . ASN A 1 189 ? 16.844 19.781 -8.242 1 88.81 189 ASN A O 1
ATOM 1463 N N . PHE A 1 190 ? 17.359 19.312 -6.121 1 91.38 190 PHE A N 1
ATOM 1464 C CA . PHE A 1 190 ? 18.047 18.094 -6.504 1 91.38 190 PHE A CA 1
ATOM 1465 C C . PHE A 1 190 ? 17.109 17.141 -7.23 1 91.38 190 PHE A C 1
ATOM 1467 O O . PHE A 1 190 ? 17.562 16.297 -8.023 1 91.38 190 PHE A O 1
ATOM 1474 N N . ARG A 1 191 ? 15.836 17.266 -6.992 1 89.94 191 ARG A N 1
ATOM 1475 C CA . ARG A 1 191 ? 14.828 16.406 -7.613 1 89.94 191 ARG A CA 1
ATOM 1476 C C . ARG A 1 191 ? 14.828 16.578 -9.133 1 89.94 191 ARG A C 1
ATOM 1478 O O . ARG A 1 191 ? 14.336 15.703 -9.852 1 89.94 191 ARG A O 1
ATOM 1485 N N . ARG A 1 192 ? 15.445 17.594 -9.648 1 92.62 192 ARG A N 1
ATOM 1486 C CA . ARG A 1 192 ? 15.43 17.875 -11.086 1 92.62 192 ARG A CA 1
ATOM 1487 C C . ARG A 1 192 ? 16.734 17.438 -11.742 1 92.62 192 ARG A C 1
ATOM 1489 O O . ARG A 1 192 ? 16.891 17.516 -12.961 1 92.62 192 ARG A O 1
ATOM 1496 N N . LEU A 1 193 ? 17.688 16.953 -10.984 1 94.31 193 LEU A N 1
ATOM 1497 C CA . LEU A 1 193 ? 19 16.594 -11.508 1 94.31 193 LEU A CA 1
ATOM 1498 C C . LEU A 1 193 ? 19.047 15.094 -11.828 1 94.31 193 LEU A C 1
ATOM 1500 O O . LEU A 1 193 ? 18.469 14.281 -11.109 1 94.31 193 LEU A O 1
ATOM 1504 N N . SER A 1 194 ? 19.828 14.82 -12.867 1 95.31 194 SER A N 1
ATOM 1505 C CA . SER A 1 194 ? 20.156 13.422 -13.125 1 95.31 194 SER A CA 1
ATOM 1506 C C . SER A 1 194 ? 21.094 12.867 -12.055 1 95.31 194 SER A C 1
ATOM 1508 O O . SER A 1 194 ? 21.734 13.633 -11.336 1 95.31 194 SER A O 1
ATOM 1510 N N . TYR A 1 195 ? 21.078 11.555 -11.961 1 96.12 195 TYR A N 1
ATOM 1511 C CA . TYR A 1 195 ? 21.953 10.914 -10.977 1 96.12 195 TYR A CA 1
ATOM 1512 C C . TYR A 1 195 ? 23.406 11.328 -11.18 1 96.12 195 TYR A C 1
ATOM 1514 O O . TYR A 1 195 ? 24.125 11.609 -10.219 1 96.12 195 TYR A O 1
ATOM 1522 N N . GLU A 1 196 ? 23.891 11.375 -12.461 1 95.06 196 GLU A N 1
ATOM 1523 C CA . GLU A 1 196 ? 25.266 11.758 -12.789 1 95.06 196 GLU A CA 1
ATOM 1524 C C . GLU A 1 196 ? 25.562 13.188 -12.344 1 95.06 196 GLU A C 1
ATOM 1526 O O . GLU A 1 196 ? 26.672 13.477 -11.875 1 95.06 196 GLU A O 1
ATOM 1531 N N . ASP A 1 197 ? 24.578 14.016 -12.391 1 95.88 197 ASP A N 1
ATOM 1532 C CA . ASP A 1 197 ? 24.766 15.43 -12.094 1 95.88 197 ASP A CA 1
ATOM 1533 C C . ASP A 1 197 ? 24.844 15.672 -10.586 1 95.88 197 ASP A C 1
ATOM 1535 O O . ASP A 1 197 ? 25.25 16.75 -10.141 1 95.88 197 ASP A O 1
ATOM 1539 N N . LEU A 1 198 ? 24.469 14.703 -9.781 1 95.56 198 LEU A N 1
ATOM 1540 C CA . LEU A 1 198 ? 24.594 14.836 -8.328 1 95.56 198 LEU A CA 1
ATOM 1541 C C . LEU A 1 198 ? 26.047 14.867 -7.902 1 95.56 198 LEU A C 1
ATOM 1543 O O . LEU A 1 198 ? 26.391 15.422 -6.855 1 95.56 198 LEU A O 1
ATOM 1547 N N . LYS A 1 199 ? 26.969 14.188 -8.688 1 93.56 199 LYS A N 1
ATOM 1548 C CA . LYS A 1 199 ? 28.391 14.109 -8.406 1 93.56 199 LYS A CA 1
ATOM 1549 C C . LYS A 1 199 ? 28.656 13.555 -7.004 1 93.56 199 LYS A C 1
ATOM 1551 O O . LYS A 1 199 ? 29.391 14.156 -6.219 1 93.56 199 LYS A O 1
ATOM 1556 N N . LEU A 1 200 ? 28.047 12.375 -6.73 1 94.5 200 LEU A N 1
ATOM 1557 C CA . LEU A 1 200 ? 28.188 11.75 -5.422 1 94.5 200 LEU A CA 1
ATOM 1558 C C . LEU A 1 200 ? 29.562 11.117 -5.262 1 94.5 200 LEU A C 1
ATOM 1560 O O . LEU A 1 200 ? 30.109 10.547 -6.215 1 94.5 200 LEU A O 1
ATOM 1564 N N . LYS A 1 201 ? 30.125 11.195 -4.09 1 90.31 201 LYS A N 1
ATOM 1565 C CA . LYS A 1 201 ? 31.359 10.5 -3.752 1 90.31 201 LYS A CA 1
ATOM 1566 C C . LYS A 1 201 ? 31.125 8.992 -3.621 1 90.31 201 LYS A C 1
ATOM 1568 O O . LYS A 1 201 ? 29.984 8.555 -3.43 1 90.31 201 LYS A O 1
ATOM 1573 N N . SER A 1 202 ? 32.094 8.133 -3.814 1 82.12 202 SER A N 1
ATOM 1574 C CA . SER A 1 202 ? 32 6.672 -3.791 1 82.12 202 SER A CA 1
ATOM 1575 C C . SER A 1 202 ? 31.219 6.191 -2.576 1 82.12 202 SER A C 1
ATOM 1577 O O . SER A 1 202 ? 30.281 5.402 -2.709 1 82.12 202 SER A O 1
ATOM 1579 N N . GLY A 1 203 ? 31.469 6.523 -1.403 1 86 203 GLY A N 1
ATOM 1580 C CA . GLY A 1 203 ? 30.734 6.109 -0.218 1 86 203 GLY A CA 1
ATOM 1581 C C . GLY A 1 203 ? 29.297 6.59 -0.206 1 86 203 GLY A C 1
ATOM 1582 O O . GLY A 1 203 ? 28.406 5.902 0.308 1 86 203 GLY A O 1
ATOM 1583 N N . ASP A 1 204 ? 28.984 7.578 -0.899 1 92.25 204 ASP A N 1
ATOM 1584 C CA . ASP A 1 204 ? 27.656 8.172 -0.923 1 92.25 204 ASP A CA 1
ATOM 1585 C C . ASP A 1 204 ? 26.75 7.469 -1.936 1 92.25 204 ASP A C 1
ATOM 1587 O O . ASP A 1 204 ? 25.531 7.406 -1.755 1 92.25 204 ASP A O 1
ATOM 1591 N N . SER A 1 205 ? 27.344 6.875 -2.969 1 92.44 205 SER A N 1
ATOM 1592 C CA . SER A 1 205 ? 26.578 6.18 -3.992 1 92.44 205 SER A CA 1
ATOM 1593 C C . SER A 1 205 ? 25.906 4.93 -3.428 1 92.44 205 SER A C 1
ATOM 1595 O O . SER A 1 205 ? 24.844 4.523 -3.895 1 92.44 205 SER A O 1
ATOM 1597 N N . GLU A 1 206 ? 26.516 4.352 -2.406 1 93.56 206 GLU A N 1
ATOM 1598 C CA . GLU A 1 206 ? 25.922 3.189 -1.752 1 93.56 206 GLU A CA 1
ATOM 1599 C C . GLU A 1 206 ? 24.703 3.586 -0.931 1 93.56 206 GLU A C 1
ATOM 1601 O O . GLU A 1 206 ? 23.75 2.805 -0.799 1 93.56 206 GLU A O 1
ATOM 1606 N N . LYS A 1 207 ? 24.734 4.781 -0.418 1 97.38 207 LYS A N 1
ATOM 1607 C CA . LYS A 1 207 ? 23.656 5.305 0.419 1 97.38 207 LYS A CA 1
ATOM 1608 C C . LYS A 1 207 ? 22.531 5.863 -0.431 1 97.38 207 LYS A C 1
ATOM 1610 O O . LYS A 1 207 ? 21.406 6.023 0.052 1 97.38 207 LYS A O 1
ATOM 1615 N N . TRP A 1 208 ? 22.781 6.145 -1.688 1 98 208 TRP A N 1
ATOM 1616 C CA . TRP A 1 208 ? 21.828 6.758 -2.609 1 98 208 TRP A CA 1
ATOM 1617 C C . TRP A 1 208 ? 22.016 6.207 -4.02 1 98 208 TRP A C 1
ATOM 1619 O O . TRP A 1 208 ? 22.406 6.934 -4.93 1 98 208 TRP A O 1
ATOM 1629 N N . PRO A 1 209 ? 21.609 4.914 -4.242 1 96.81 209 PRO A N 1
ATOM 1630 C CA . PRO A 1 209 ? 21.797 4.297 -5.555 1 96.81 209 PRO A CA 1
ATOM 1631 C C . PRO A 1 209 ? 20.938 4.949 -6.637 1 96.81 209 PRO A C 1
ATOM 1633 O O . PRO A 1 209 ? 19.906 5.555 -6.332 1 96.81 209 PRO A O 1
ATOM 1636 N N . GLU A 1 210 ? 21.344 4.812 -7.863 1 97.06 210 GLU A N 1
ATOM 1637 C CA . GLU A 1 210 ? 20.719 5.484 -8.992 1 97.06 210 GLU A CA 1
ATOM 1638 C C . GLU A 1 210 ? 19.25 5.109 -9.109 1 97.06 210 GLU A C 1
ATOM 1640 O O . GLU A 1 210 ? 18.391 5.973 -9.305 1 97.06 210 GLU A O 1
ATOM 1645 N N . SER A 1 211 ? 18.969 3.801 -9.047 1 97.31 211 SER A N 1
ATOM 1646 C CA . SER A 1 211 ? 17.578 3.359 -9.188 1 97.31 211 SER A CA 1
ATOM 1647 C C . SER A 1 211 ? 16.688 3.973 -8.102 1 97.31 211 SER A C 1
ATOM 1649 O O . SER A 1 211 ? 15.539 4.32 -8.367 1 97.31 211 SER A O 1
ATOM 1651 N N . PHE A 1 212 ? 17.281 4.098 -6.91 1 98.31 212 PHE A N 1
ATOM 1652 C CA . PHE A 1 212 ? 16.562 4.715 -5.809 1 98.31 212 PHE A CA 1
ATOM 1653 C C . PHE A 1 212 ? 16.344 6.203 -6.066 1 98.31 212 PHE A C 1
ATOM 1655 O O . PHE A 1 212 ? 15.25 6.727 -5.836 1 98.31 212 PHE A O 1
ATOM 1662 N N . HIS A 1 213 ? 17.344 6.871 -6.531 1 98.31 213 HIS A N 1
ATOM 1663 C CA . HIS A 1 213 ? 17.219 8.273 -6.918 1 98.31 213 HIS A CA 1
ATOM 1664 C C . HIS A 1 213 ? 16.062 8.469 -7.898 1 98.31 213 HIS A C 1
ATOM 1666 O O . HIS A 1 213 ? 15.219 9.352 -7.703 1 98.31 213 HIS A O 1
ATOM 1672 N N . ASN A 1 214 ? 16.047 7.648 -8.906 1 97.75 214 ASN A N 1
ATOM 1673 C CA . ASN A 1 214 ? 15.016 7.754 -9.93 1 97.75 214 ASN A CA 1
ATOM 1674 C C . ASN A 1 214 ? 13.625 7.52 -9.352 1 97.75 214 ASN A C 1
ATOM 1676 O O . ASN A 1 214 ? 12.664 8.203 -9.719 1 97.75 214 ASN A O 1
ATOM 1680 N N . TYR A 1 215 ? 13.562 6.574 -8.461 1 98.06 215 TYR A N 1
ATOM 1681 C CA . TYR A 1 215 ? 12.281 6.258 -7.84 1 98.06 215 TYR A CA 1
ATOM 1682 C C . TYR A 1 215 ? 11.766 7.434 -7.02 1 98.06 215 TYR A C 1
ATOM 1684 O O . TYR A 1 215 ? 10.609 7.848 -7.176 1 98.06 215 TYR A O 1
ATOM 1692 N N . VAL A 1 216 ? 12.594 8.023 -6.129 1 98.25 216 VAL A N 1
ATOM 1693 C CA . VAL A 1 216 ? 12.172 9.055 -5.188 1 98.25 216 VAL A CA 1
ATOM 1694 C C . VAL A 1 216 ? 11.898 10.359 -5.934 1 98.25 216 VAL A C 1
ATOM 1696 O O . VAL A 1 216 ? 10.914 11.047 -5.648 1 98.25 216 VAL A O 1
ATOM 1699 N N . THR A 1 217 ? 12.719 10.688 -6.926 1 97.75 217 THR A N 1
ATOM 1700 C CA . THR A 1 217 ? 12.562 11.953 -7.633 1 97.75 217 THR A CA 1
ATOM 1701 C C . THR A 1 217 ? 11.312 11.938 -8.508 1 97.75 217 THR A C 1
ATOM 1703 O O . THR A 1 217 ? 10.68 12.969 -8.711 1 97.75 217 THR A O 1
ATOM 1706 N N . LYS A 1 218 ? 10.945 10.77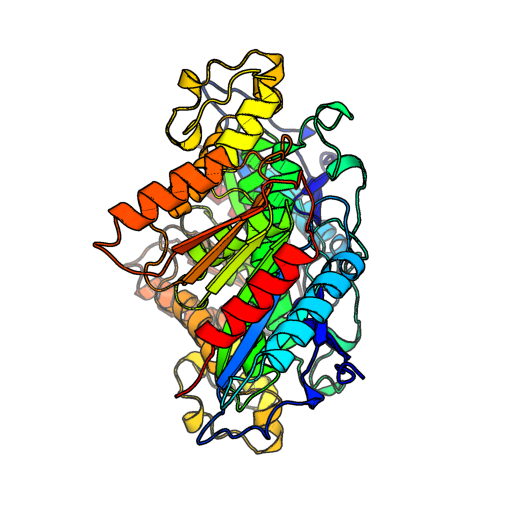3 -9 1 96.75 218 LYS A N 1
ATOM 1707 C CA . LYS A 1 218 ? 9.695 10.664 -9.75 1 96.75 218 LYS A CA 1
ATOM 1708 C C . LYS A 1 218 ? 8.5 11.078 -8.891 1 96.75 218 LYS A C 1
ATOM 1710 O O . LYS A 1 218 ? 7.598 11.766 -9.359 1 96.75 218 LYS A O 1
ATOM 1715 N N . GLN A 1 219 ? 8.492 10.656 -7.656 1 96.44 219 GLN A N 1
ATOM 1716 C CA . GLN A 1 219 ? 7.418 11.016 -6.734 1 96.44 219 GLN A CA 1
ATOM 1717 C C . GLN A 1 219 ? 7.449 12.508 -6.406 1 96.44 219 GLN A C 1
ATOM 1719 O O . GLN A 1 219 ? 6.41 13.164 -6.379 1 96.44 219 GLN A O 1
ATOM 1724 N N . ASP A 1 220 ? 8.656 13 -6.152 1 97.31 220 ASP A N 1
ATOM 1725 C CA . ASP A 1 220 ? 8.797 14.414 -5.836 1 97.31 220 ASP A CA 1
ATOM 1726 C C . ASP A 1 220 ? 8.398 15.281 -7.031 1 97.31 220 ASP A C 1
ATOM 1728 O O . ASP A 1 220 ? 7.867 16.375 -6.855 1 97.31 220 ASP A O 1
ATOM 1732 N N . TYR A 1 221 ? 8.664 14.789 -8.18 1 95.31 221 TYR A N 1
ATOM 1733 C CA . TYR A 1 221 ? 8.266 15.5 -9.391 1 95.31 221 TYR A CA 1
ATOM 1734 C C . TYR A 1 221 ? 6.75 15.586 -9.508 1 95.31 221 TYR A C 1
ATOM 1736 O O . TYR A 1 221 ? 6.207 16.625 -9.891 1 95.31 221 TYR A O 1
ATOM 1744 N N . LYS A 1 222 ? 6.059 14.516 -9.219 1 95.81 222 LYS A N 1
ATOM 1745 C CA . LYS A 1 222 ? 4.598 14.539 -9.227 1 95.81 222 LYS A CA 1
ATOM 1746 C C . LYS A 1 222 ? 4.062 15.594 -8.258 1 95.81 222 LYS A C 1
ATOM 1748 O O . LYS A 1 222 ? 3.094 16.297 -8.57 1 95.81 222 LYS A O 1
ATOM 1753 N N . ILE A 1 223 ? 4.676 15.719 -7.117 1 97.06 223 ILE A N 1
ATOM 1754 C CA . ILE A 1 223 ? 4.25 16.672 -6.098 1 97.06 223 ILE A CA 1
ATOM 1755 C C . ILE A 1 223 ? 4.484 18.094 -6.59 1 97.06 223 ILE A C 1
ATOM 1757 O O . ILE A 1 223 ? 3.668 18.984 -6.34 1 97.06 223 ILE A O 1
ATOM 1761 N N . SER A 1 224 ? 5.484 18.312 -7.34 1 94.44 224 SER A N 1
ATOM 1762 C CA . SER A 1 224 ? 5.824 19.672 -7.762 1 94.44 224 SER A CA 1
ATOM 1763 C C . SER A 1 224 ? 5.098 20.047 -9.047 1 94.44 224 SER A C 1
ATOM 1765 O O . SER A 1 224 ? 4.668 21.188 -9.211 1 94.44 224 SER A O 1
ATOM 1767 N N . GLU A 1 225 ? 4.898 19.062 -9.953 1 92.38 225 GLU A N 1
ATOM 1768 C CA . GLU A 1 225 ? 4.449 19.406 -11.297 1 92.38 225 GLU A CA 1
ATOM 1769 C C . GLU A 1 225 ? 3.014 18.953 -11.531 1 92.38 225 GLU A C 1
ATOM 1771 O O . GLU A 1 225 ? 2.326 19.469 -12.414 1 92.38 225 GLU A O 1
ATOM 1776 N N . ASN A 1 226 ? 2.531 18.016 -10.766 1 92.62 226 ASN A N 1
ATOM 1777 C CA . ASN A 1 226 ? 1.218 17.438 -11.039 1 92.62 226 ASN A CA 1
ATOM 1778 C C . ASN A 1 226 ? 0.354 17.375 -9.781 1 92.62 226 ASN A C 1
ATOM 1780 O O . ASN A 1 226 ? -0.461 16.469 -9.625 1 92.62 226 ASN A O 1
ATOM 1784 N N . PHE A 1 227 ? 0.62 18.219 -8.82 1 95.19 227 PHE A N 1
ATOM 1785 C CA . PHE A 1 227 ? -0.181 18.234 -7.602 1 95.19 227 PHE A CA 1
ATOM 1786 C C . PHE A 1 227 ? -1.633 18.578 -7.91 1 95.19 227 PHE A C 1
ATOM 1788 O O . PHE A 1 227 ? -1.906 19.5 -8.672 1 95.19 227 PHE A O 1
ATOM 1795 N N . PRO A 1 228 ? -2.588 17.828 -7.336 1 93.94 228 PRO A N 1
ATOM 1796 C CA . PRO A 1 228 ? -3.988 18.094 -7.672 1 93.94 228 PRO A CA 1
ATOM 1797 C C . PRO A 1 228 ? -4.449 19.484 -7.223 1 93.94 228 PRO A C 1
ATOM 1799 O O . PRO A 1 228 ? -4.398 19.797 -6.031 1 93.94 228 PRO A O 1
ATOM 1802 N N . ASN A 1 229 ? -5.07 20.234 -8.078 1 90.69 229 ASN A N 1
ATOM 1803 C CA . ASN A 1 229 ? -5.371 21.641 -7.867 1 90.69 229 ASN A CA 1
ATOM 1804 C C . ASN A 1 229 ? -6.477 21.828 -6.832 1 90.69 229 ASN A C 1
ATOM 1806 O O . ASN A 1 229 ? -6.527 22.844 -6.141 1 90.69 229 ASN A O 1
ATOM 1810 N N . HIS A 1 230 ? -7.301 20.906 -6.754 1 92.19 230 HIS A N 1
ATOM 1811 C CA . HIS A 1 230 ? -8.453 21.062 -5.875 1 92.19 230 HIS A CA 1
ATOM 1812 C C . HIS A 1 230 ? -8.086 20.781 -4.422 1 92.19 230 HIS A C 1
ATOM 1814 O O . HIS A 1 230 ? -8.836 21.125 -3.506 1 92.19 230 HIS A O 1
ATOM 1820 N N . VAL A 1 231 ? -6.949 20.109 -4.18 1 95.5 231 VAL A N 1
ATOM 1821 C CA . VAL A 1 231 ? -6.555 19.75 -2.826 1 95.5 231 VAL A CA 1
ATOM 1822 C C . VAL A 1 231 ? -6.066 20.984 -2.074 1 95.5 231 VAL A C 1
ATOM 1824 O O . VAL A 1 231 ? -5.137 21.656 -2.52 1 95.5 231 VAL A O 1
ATOM 1827 N N . LYS A 1 232 ? -6.664 21.297 -0.923 1 96.12 232 LYS A N 1
ATOM 1828 C CA . LYS A 1 232 ? -6.25 22.406 -0.065 1 96.12 232 LYS A CA 1
ATOM 1829 C C . LYS A 1 232 ? -5.062 22.016 0.807 1 96.12 232 LYS A C 1
ATOM 1831 O O . LYS A 1 232 ? -4.98 20.875 1.28 1 96.12 232 LYS A O 1
ATOM 1836 N N . VAL A 1 233 ? -4.176 22.984 0.971 1 97.62 233 VAL A N 1
ATOM 1837 C CA . VAL A 1 233 ? -2.969 22.688 1.734 1 97.62 233 VAL A CA 1
ATOM 1838 C C . VAL A 1 233 ? -2.756 23.75 2.799 1 97.62 233 VAL A C 1
ATOM 1840 O O . VAL A 1 233 ? -2.814 24.953 2.504 1 97.62 233 VAL A O 1
ATOM 1843 N N . LEU A 1 234 ? -2.605 23.359 4.008 1 98.31 234 LEU A N 1
ATOM 1844 C CA . LEU A 1 234 ? -2.012 24.172 5.055 1 98.31 234 LEU A CA 1
ATOM 1845 C C . LEU A 1 234 ? -0.666 23.609 5.496 1 98.31 234 LEU A C 1
ATOM 1847 O O . LEU A 1 234 ? -0.614 22.672 6.301 1 98.31 234 LEU A O 1
ATOM 1851 N N . ALA A 1 235 ? 0.36 24.188 4.953 1 98.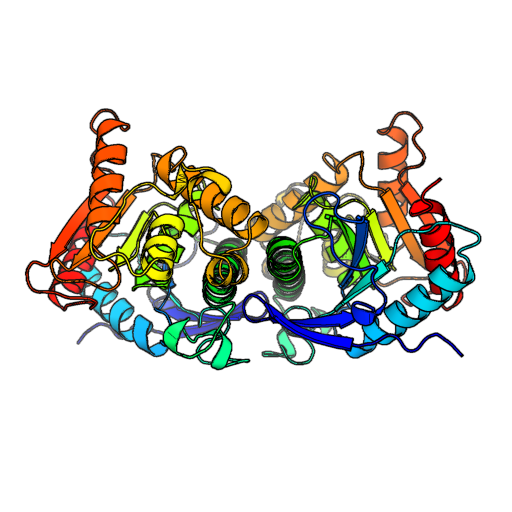75 235 ALA A N 1
ATOM 1852 C CA . ALA A 1 235 ? 1.703 23.766 5.348 1 98.75 235 ALA A CA 1
ATOM 1853 C C . ALA A 1 235 ? 2.201 24.578 6.535 1 98.75 235 ALA A C 1
ATOM 1855 O O . ALA A 1 235 ? 2.037 25.812 6.57 1 98.75 235 ALA A O 1
ATOM 1856 N N . LEU A 1 236 ? 2.773 23.906 7.535 1 98.94 236 LEU A N 1
ATOM 1857 C CA . LEU A 1 236 ? 3.314 24.578 8.711 1 98.94 236 LEU A CA 1
ATOM 1858 C C . LEU A 1 236 ? 4.797 24.281 8.883 1 98.94 236 LEU A C 1
ATOM 1860 O O . LEU A 1 236 ? 5.207 23.109 8.805 1 98.94 236 LEU A O 1
ATOM 1864 N N . CYS A 1 237 ? 5.594 25.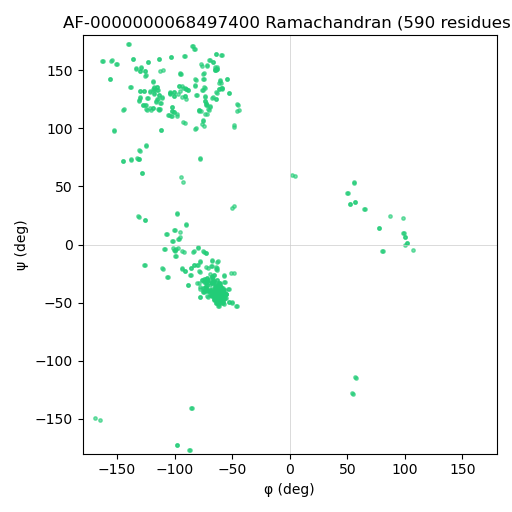297 9.094 1 98.88 237 CYS A N 1
ATOM 1865 C CA . CYS A 1 237 ? 7.039 25.141 9.242 1 98.88 237 CYS A CA 1
ATOM 1866 C C . CYS A 1 237 ? 7.547 25.938 10.445 1 98.88 237 CYS A C 1
ATOM 1868 O O . CYS A 1 237 ? 6.883 26.859 10.906 1 98.88 237 CYS A O 1
ATOM 1870 N N . GLY A 1 238 ? 8.617 25.453 10.992 1 98.75 238 GLY A N 1
ATOM 1871 C CA . GLY A 1 238 ? 9.367 26.266 11.938 1 98.75 238 GLY A CA 1
ATOM 1872 C C . GLY A 1 238 ? 10.477 27.062 11.281 1 98.75 238 GLY A C 1
ATOM 1873 O O . GLY A 1 238 ? 11.25 26.531 10.484 1 98.75 238 GLY A O 1
ATOM 1874 N N . GLU A 1 239 ? 10.539 28.281 11.656 1 98.56 239 GLU A N 1
ATOM 1875 C CA . GLU A 1 239 ? 11.562 29.156 11.094 1 98.56 239 GLU A CA 1
ATOM 1876 C C . GLU A 1 239 ? 12.969 28.641 11.406 1 98.56 239 GLU A C 1
ATOM 1878 O O . GLU A 1 239 ? 13.867 28.734 10.57 1 98.56 239 GLU A O 1
ATOM 1883 N N . LEU A 1 240 ? 13.141 28.094 12.539 1 98.25 240 LEU A N 1
ATOM 1884 C CA . LEU A 1 240 ? 14.461 27.719 13.031 1 98.25 240 LEU A CA 1
ATOM 1885 C C . LEU A 1 240 ? 14.719 26.234 12.836 1 98.25 240 LEU A C 1
ATOM 1887 O O . LEU A 1 240 ? 15.672 25.688 13.406 1 98.25 240 LEU A O 1
ATOM 1891 N N . ASP A 1 241 ? 13.898 25.562 12.055 1 98.31 241 ASP A N 1
ATOM 1892 C CA . ASP A 1 241 ? 14.023 24.125 11.836 1 98.31 241 ASP A CA 1
ATOM 1893 C C . ASP A 1 241 ? 15.219 23.812 10.938 1 98.31 241 ASP A C 1
ATOM 1895 O O . ASP A 1 241 ? 15.188 24.078 9.734 1 98.31 241 ASP A O 1
ATOM 1899 N N . LYS A 1 242 ? 16.234 23.172 11.477 1 95.94 242 LYS A N 1
ATOM 1900 C CA . LYS A 1 242 ? 17.422 22.812 10.703 1 95.94 242 LYS A CA 1
ATOM 1901 C C . LYS A 1 242 ? 17.297 21.406 10.141 1 95.94 242 LYS A C 1
ATOM 1903 O O . LYS A 1 242 ? 18.016 21.047 9.195 1 95.94 242 LYS A O 1
ATOM 1908 N N . LEU A 1 243 ? 16.438 20.609 10.734 1 96.94 243 LEU A N 1
ATOM 1909 C CA . LEU A 1 243 ? 16.266 19.234 10.289 1 96.94 243 LEU A CA 1
ATOM 1910 C C . LEU A 1 243 ? 15.422 19.172 9.023 1 96.94 243 LEU A C 1
ATOM 1912 O O . LEU A 1 243 ? 15.711 18.391 8.117 1 96.94 243 LEU A O 1
ATOM 1916 N N . VAL A 1 244 ? 14.352 19.875 8.969 1 98.25 244 VAL A N 1
ATOM 1917 C CA . VAL A 1 244 ? 13.531 20.078 7.781 1 98.25 244 VAL A CA 1
ATOM 1918 C C . VAL A 1 244 ? 13.375 21.578 7.512 1 98.25 244 VAL A C 1
ATOM 1920 O O . VAL A 1 244 ? 12.359 22.172 7.863 1 98.25 244 VAL A O 1
ATOM 1923 N N . PRO A 1 245 ? 14.328 22.109 6.844 1 97.81 245 PRO A N 1
ATOM 1924 C CA . PRO A 1 245 ? 14.32 23.562 6.625 1 97.81 245 PRO A CA 1
ATOM 1925 C C . PRO A 1 245 ? 13.086 24.031 5.867 1 97.81 245 PRO A C 1
ATOM 1927 O O . PRO A 1 245 ? 12.641 23.375 4.918 1 97.81 245 PRO A O 1
ATOM 1930 N N . LYS A 1 246 ? 12.539 25.188 6.25 1 98.19 246 LYS A N 1
ATOM 1931 C CA . LYS A 1 246 ? 11.32 25.734 5.664 1 98.19 246 LYS A CA 1
ATOM 1932 C C . LYS A 1 246 ? 11.516 26.062 4.188 1 98.19 246 LYS A C 1
ATOM 1934 O O . LYS A 1 246 ? 10.539 26.188 3.439 1 98.19 246 LYS A O 1
ATOM 1939 N N . ALA A 1 247 ? 12.75 26.203 3.736 1 97.69 247 ALA A N 1
ATOM 1940 C CA . ALA A 1 247 ? 13.055 26.672 2.383 1 97.69 247 ALA A CA 1
ATOM 1941 C C . ALA A 1 247 ? 12.43 25.75 1.337 1 97.69 247 ALA A C 1
ATOM 1943 O O . ALA A 1 247 ? 12.008 26.203 0.274 1 97.69 247 ALA A O 1
ATOM 1944 N N . TYR A 1 248 ? 12.43 24.438 1.593 1 97.56 248 TYR A N 1
ATOM 1945 C CA . TYR A 1 248 ? 11.836 23.484 0.664 1 97.56 248 TYR A CA 1
ATOM 1946 C C . TYR A 1 248 ? 10.352 23.75 0.476 1 97.56 248 TYR A C 1
ATOM 1948 O O . TYR A 1 248 ? 9.852 23.766 -0.652 1 97.56 248 TYR A O 1
ATOM 1956 N N . THR A 1 249 ? 9.656 23.938 1.601 1 98.12 249 THR A N 1
ATOM 1957 C CA . THR A 1 249 ? 8.219 24.188 1.578 1 98.12 249 THR A CA 1
ATOM 1958 C C . THR A 1 249 ? 7.918 25.562 0.99 1 98.12 249 THR A C 1
ATOM 1960 O O . THR A 1 249 ? 6.973 25.719 0.213 1 98.12 249 THR A O 1
ATOM 1963 N N . GLU A 1 250 ? 8.719 26.578 1.33 1 97.19 250 GLU A N 1
ATOM 1964 C CA . GLU A 1 250 ? 8.531 27.922 0.806 1 97.19 250 GLU A CA 1
ATOM 1965 C C . GLU A 1 250 ? 8.617 27.938 -0.718 1 97.19 250 GLU A C 1
ATOM 1967 O O . GLU A 1 250 ? 7.785 28.547 -1.388 1 97.19 250 GLU A O 1
ATOM 1972 N N . GLU A 1 251 ? 9.633 27.297 -1.219 1 95.75 251 GLU A N 1
ATOM 1973 C CA . GLU A 1 251 ? 9.805 27.234 -2.668 1 95.75 251 GLU A CA 1
ATOM 1974 C C . GLU A 1 251 ? 8.617 26.562 -3.338 1 95.75 251 GLU A C 1
ATOM 1976 O O . GLU A 1 251 ? 8.109 27.031 -4.352 1 95.75 251 GLU A O 1
ATOM 1981 N N . TRP A 1 252 ? 8.195 25.484 -2.807 1 95.88 252 TRP A N 1
ATOM 1982 C CA . TRP A 1 252 ? 7.074 24.719 -3.359 1 95.88 252 TRP A CA 1
ATOM 1983 C C . TRP A 1 252 ? 5.789 25.531 -3.33 1 95.88 252 TRP A C 1
ATOM 1985 O O . TRP A 1 252 ? 5.047 25.578 -4.312 1 95.88 252 TRP A O 1
ATOM 1995 N N . VAL A 1 253 ? 5.516 26.219 -2.219 1 95.56 253 VAL A N 1
ATOM 1996 C CA . VAL A 1 253 ? 4.312 27.031 -2.062 1 95.56 253 VAL A CA 1
ATOM 1997 C C . VAL A 1 253 ? 4.309 28.156 -3.1 1 95.56 253 VAL A C 1
ATOM 1999 O O . VAL A 1 253 ? 3.277 28.438 -3.721 1 95.56 253 VAL A O 1
ATOM 2002 N N . GLU A 1 254 ? 5.441 28.781 -3.268 1 92.5 254 GLU A N 1
ATOM 2003 C CA . GLU A 1 254 ? 5.562 29.828 -4.277 1 92.5 254 GLU A CA 1
ATOM 2004 C C . GLU A 1 254 ? 5.246 29.281 -5.668 1 92.5 254 GLU A C 1
ATOM 2006 O O . GLU A 1 254 ? 4.52 29.922 -6.434 1 92.5 254 GLU A O 1
ATOM 2011 N N . GLU A 1 255 ? 5.766 28.125 -5.969 1 90.81 255 GLU A N 1
ATOM 2012 C CA . GLU A 1 255 ? 5.516 27.5 -7.266 1 90.81 255 GLU A CA 1
ATOM 2013 C C . GLU A 1 255 ? 4.039 27.172 -7.445 1 90.81 255 GLU A C 1
ATOM 2015 O O . GLU A 1 255 ? 3.473 27.406 -8.516 1 90.81 255 GLU A O 1
ATOM 2020 N N . MET A 1 256 ? 3.422 26.641 -6.383 1 92.44 256 MET A N 1
ATOM 2021 C CA . MET A 1 256 ? 2.014 26.266 -6.441 1 92.44 256 MET A CA 1
ATOM 2022 C C . MET A 1 2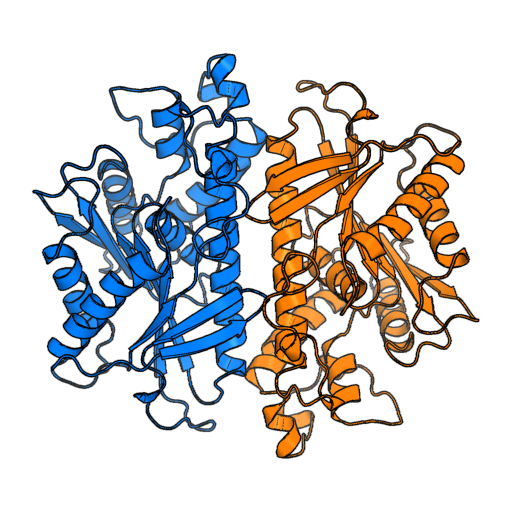56 ? 1.124 27.484 -6.613 1 92.44 256 MET A C 1
ATOM 2024 O O . MET A 1 256 ? 0.16 27.453 -7.379 1 92.44 256 MET A O 1
ATOM 2028 N N . GLN A 1 257 ? 1.431 28.547 -5.941 1 89.12 257 GLN A N 1
ATOM 2029 C CA . GLN A 1 257 ? 0.635 29.766 -6.008 1 89.12 257 GLN A CA 1
ATOM 2030 C C . GLN A 1 257 ? 0.761 30.438 -7.375 1 89.12 257 GLN A C 1
ATOM 2032 O O . GLN A 1 257 ? -0.207 31 -7.891 1 89.12 257 GLN A O 1
ATOM 2037 N N . ASN A 1 258 ? 1.879 30.344 -7.98 1 86.25 258 ASN A N 1
ATOM 2038 C CA . ASN A 1 258 ? 2.094 30.906 -9.312 1 86.25 258 ASN A CA 1
ATOM 2039 C C . ASN A 1 258 ? 1.357 30.094 -10.375 1 86.25 258 ASN A C 1
ATOM 2041 O O . ASN A 1 258 ? 0.852 30.656 -11.352 1 86.25 258 ASN A O 1
ATOM 2045 N N . ALA A 1 259 ? 1.378 28.766 -10.211 1 83.75 259 ALA A N 1
ATOM 2046 C CA . ALA A 1 259 ? 0.762 27.891 -11.195 1 83.75 259 ALA A CA 1
ATOM 2047 C C . ALA A 1 259 ? -0.761 27.953 -11.117 1 83.75 259 ALA A C 1
ATOM 2049 O O . ALA A 1 259 ? -1.449 27.766 -12.125 1 83.75 259 ALA A O 1
ATOM 2050 N N . ARG A 1 260 ? -1.291 28.141 -10 1 80.56 260 ARG A N 1
ATOM 2051 C CA . ARG A 1 260 ? -2.732 28.078 -9.773 1 80.56 260 ARG A CA 1
ATOM 2052 C C . ARG A 1 260 ? -3.371 29.453 -9.898 1 80.56 260 ARG A C 1
ATOM 2054 O O . ARG A 1 260 ? -4.582 29.609 -9.719 1 80.56 260 ARG A O 1
ATOM 2061 N N . ALA A 1 261 ? -3.096 30.203 -11.164 1 59 261 ALA A N 1
ATOM 2062 C CA . ALA A 1 261 ? -3.639 31.531 -11.445 1 59 261 ALA A CA 1
ATOM 2063 C C . ALA A 1 261 ? -4.41 32.062 -10.242 1 59 261 ALA A C 1
ATOM 2065 O O . ALA A 1 261 ? -5.625 32.281 -10.32 1 59 261 ALA A O 1
ATOM 2066 N N . GLY A 1 262 ? -3.928 32.25 -9.047 1 52.69 262 GLY A N 1
ATOM 2067 C CA . GLY A 1 262 ? -4.621 33.094 -8.086 1 52.69 262 GLY A CA 1
ATOM 2068 C C . GLY A 1 262 ? -5.297 32.312 -6.98 1 52.69 262 GLY A C 1
ATOM 2069 O O . GLY A 1 262 ? -5.992 32.875 -6.141 1 52.69 262 GLY A O 1
ATOM 2070 N N . GLY A 1 263 ? -5.336 31.031 -6.953 1 53.22 263 GLY A N 1
ATOM 2071 C CA . GLY A 1 263 ? -6.316 30.469 -6.043 1 53.22 263 GLY A CA 1
ATOM 2072 C C . GLY A 1 263 ? -5.727 30.062 -4.703 1 53.22 263 GLY A C 1
ATOM 2073 O O . GLY A 1 263 ? -4.516 29.859 -4.586 1 53.22 263 GLY A O 1
ATOM 2074 N N . ASP A 1 264 ? -6.328 30.5 -3.561 1 62.88 264 ASP A N 1
ATOM 2075 C CA . ASP A 1 264 ? -6.277 30.391 -2.105 1 62.88 264 ASP A CA 1
ATOM 2076 C C . ASP A 1 264 ? -6.203 28.938 -1.664 1 62.88 264 ASP A C 1
ATOM 2078 O O . ASP A 1 264 ? -6.555 28.594 -0.529 1 62.88 264 ASP A O 1
ATOM 2082 N N . SER A 1 265 ? -5.512 28 -2.494 1 86.31 265 SER A N 1
ATOM 2083 C CA . SER A 1 265 ? -5.664 26.594 -2.111 1 86.31 265 SER A CA 1
ATOM 2084 C C . SER A 1 265 ? -4.453 26.109 -1.325 1 86.31 265 SER A C 1
ATOM 2086 O O . SER A 1 265 ? -4.512 25.062 -0.679 1 86.31 265 SER A O 1
ATOM 2088 N N . VAL A 1 266 ? -3.385 26.938 -1.291 1 94.31 266 VAL A N 1
ATOM 2089 C CA . VAL A 1 266 ? -2.186 26.547 -0.555 1 94.31 266 VAL A CA 1
ATOM 2090 C C . VAL A 1 266 ? -1.792 27.656 0.415 1 94.31 266 VAL A C 1
ATOM 2092 O O . VAL A 1 266 ? -1.565 28.797 0.003 1 94.31 266 VAL A O 1
ATOM 2095 N N . THR A 1 267 ? -1.76 27.375 1.661 1 95.19 267 THR A N 1
ATOM 2096 C CA . THR A 1 267 ? -1.423 28.312 2.734 1 95.19 267 THR A CA 1
ATOM 2097 C C . THR A 1 267 ? -0.167 27.844 3.471 1 95.19 267 THR A C 1
ATOM 2099 O O . THR A 1 267 ? 0.007 26.656 3.732 1 95.19 267 THR A O 1
ATOM 2102 N N . LEU A 1 268 ? 0.708 28.797 3.713 1 97.81 268 LEU A N 1
ATOM 2103 C CA . LEU A 1 268 ? 1.925 28.516 4.473 1 97.81 268 LEU A CA 1
ATOM 2104 C C . LEU A 1 268 ? 1.935 29.297 5.785 1 97.81 268 LEU A C 1
ATOM 2106 O O . LEU A 1 268 ? 1.72 30.516 5.793 1 97.81 268 LEU A O 1
ATOM 2110 N N . TYR A 1 269 ? 2.059 28.594 6.859 1 98.62 269 TYR A N 1
ATOM 2111 C CA . TYR A 1 269 ? 2.268 29.203 8.172 1 98.62 269 TYR A CA 1
ATOM 2112 C C . TYR A 1 269 ? 3.668 28.922 8.695 1 98.62 269 TYR A C 1
ATOM 2114 O O . TYR A 1 269 ? 4.074 27.75 8.781 1 98.62 269 TYR A O 1
ATOM 2122 N N . ILE A 1 270 ? 4.379 29.922 9.047 1 98.75 270 ILE A N 1
ATOM 2123 C CA . ILE A 1 270 ? 5.719 29.781 9.602 1 98.75 270 ILE A CA 1
ATOM 2124 C C . ILE A 1 270 ? 5.723 30.25 11.062 1 98.75 270 ILE A C 1
ATOM 2126 O O . ILE A 1 270 ? 5.418 31.406 11.344 1 98.75 270 ILE A O 1
ATOM 2130 N N . ASP A 1 271 ? 5.988 29.359 11.969 1 98.69 271 ASP A N 1
ATOM 2131 C CA . ASP A 1 271 ? 6.227 29.75 13.352 1 98.69 271 ASP A CA 1
ATOM 2132 C C . ASP A 1 271 ? 7.641 30.297 13.539 1 98.69 271 ASP A C 1
ATOM 2134 O O . ASP A 1 271 ? 8.609 29.547 13.5 1 98.69 271 ASP A O 1
ATOM 2138 N N . LYS A 1 272 ? 7.82 31.516 13.875 1 98.25 272 LYS A N 1
ATOM 2139 C CA . LYS A 1 272 ? 9.086 32.219 13.844 1 98.25 272 LYS A CA 1
ATOM 2140 C C . LYS A 1 272 ? 10.016 31.75 14.961 1 98.25 272 LYS A C 1
ATOM 2142 O O . LYS A 1 272 ? 11.234 31.938 14.883 1 98.25 272 LYS A O 1
ATOM 2147 N N . GLU A 1 273 ? 9.477 31.156 15.938 1 97.62 273 GLU A N 1
ATOM 2148 C CA . GLU A 1 273 ? 10.289 30.797 17.094 1 97.62 273 GLU A CA 1
ATOM 2149 C C . GLU A 1 273 ? 10.516 29.281 17.156 1 97.62 273 GLU A C 1
ATOM 2151 O O . GLU A 1 273 ? 11.25 28.797 18.016 1 97.62 273 GLU A O 1
ATOM 2156 N N . ALA A 1 274 ? 9.922 28.562 16.266 1 98.5 274 ALA A N 1
ATOM 2157 C CA . ALA A 1 274 ? 9.922 27.109 16.391 1 98.5 274 ALA A CA 1
ATOM 2158 C C . ALA A 1 274 ? 11.047 26.484 15.562 1 98.5 274 ALA A C 1
ATOM 2160 O O . ALA A 1 274 ? 11.328 26.938 14.445 1 98.5 274 ALA A O 1
ATOM 2161 N N . GLY A 1 275 ? 11.727 25.516 16.188 1 98.31 275 GLY A N 1
ATOM 2162 C CA . GLY A 1 275 ? 12.578 24.594 15.445 1 98.31 275 GLY A CA 1
ATOM 2163 C C . GLY A 1 275 ? 11.828 23.406 14.891 1 98.31 275 GLY A C 1
ATOM 2164 O O . GLY A 1 275 ? 10.766 23.562 14.297 1 98.31 275 GLY A O 1
ATOM 2165 N N . HIS A 1 276 ? 12.453 22.203 14.938 1 98.25 276 HIS A N 1
ATOM 2166 C CA . HIS A 1 276 ? 11.797 20.969 14.484 1 98.25 276 HIS A CA 1
ATOM 2167 C C . HIS A 1 276 ? 10.812 20.453 15.523 1 98.25 276 HIS A C 1
ATOM 2169 O O . HIS A 1 276 ? 11.055 19.438 16.172 1 98.25 276 HIS A O 1
ATOM 2175 N N . GLN A 1 277 ? 9.672 21.172 15.625 1 98.06 277 GLN A N 1
ATOM 2176 C CA . GLN A 1 277 ? 8.68 20.844 16.641 1 98.06 277 GLN A CA 1
ATOM 2177 C C . GLN A 1 277 ? 7.285 21.297 16.203 1 98.06 277 GLN A C 1
ATOM 2179 O O . GLN A 1 277 ? 7.148 22.156 15.344 1 98.06 277 GLN A O 1
ATOM 2184 N N . THR A 1 278 ? 6.289 20.688 16.797 1 98.38 278 THR A N 1
ATOM 2185 C CA . THR A 1 278 ? 4.906 21.141 16.688 1 98.38 278 THR A CA 1
ATOM 2186 C C . THR A 1 278 ? 4.508 21.969 17.891 1 98.38 278 THR A C 1
ATOM 2188 O O . THR A 1 278 ? 4.383 21.438 19 1 98.38 278 THR A O 1
ATOM 2191 N N . THR A 1 279 ? 4.301 23.25 17.719 1 98.38 279 THR A N 1
ATOM 2192 C CA . THR A 1 279 ? 4.012 24.141 18.828 1 98.38 279 THR A CA 1
ATOM 2193 C C . THR A 1 279 ? 2.51 24.234 19.062 1 98.38 279 THR A C 1
ATOM 2195 O O . THR A 1 279 ? 1.713 23.875 18.203 1 98.38 279 THR A O 1
ATOM 2198 N N . ASP A 1 280 ? 2.166 24.719 20.266 1 97.38 280 ASP A N 1
ATOM 2199 C CA . ASP A 1 280 ? 0.763 24.969 20.578 1 97.38 280 ASP A CA 1
ATOM 2200 C C . ASP A 1 280 ? 0.147 25.953 19.578 1 97.38 280 ASP A C 1
ATOM 2202 O O . ASP A 1 280 ? -1.022 25.812 19.203 1 97.38 280 ASP A O 1
ATOM 2206 N N . ARG A 1 281 ? 0.913 26.891 19.203 1 97.81 281 ARG A N 1
ATOM 2207 C CA . ARG A 1 281 ? 0.429 27.859 18.234 1 97.81 281 ARG A CA 1
ATOM 2208 C C . ARG A 1 281 ? 0.092 27.188 16.906 1 97.81 281 ARG A C 1
ATOM 2210 O O . ARG A 1 281 ? -0.918 27.516 16.281 1 97.81 281 ARG A O 1
ATOM 2217 N N . MET A 1 282 ? 0.932 26.281 16.453 1 98.5 282 MET A N 1
ATOM 2218 C CA . MET A 1 282 ? 0.657 25.547 15.227 1 98.5 282 MET A CA 1
ATOM 2219 C C . MET A 1 282 ? -0.659 24.781 15.336 1 98.5 282 MET A C 1
ATOM 2221 O O . MET A 1 282 ? -1.457 24.766 14.398 1 98.5 282 MET A O 1
ATOM 2225 N N . VAL A 1 283 ? -0.867 24.125 16.469 1 98.06 283 VAL A N 1
ATOM 2226 C CA . VAL A 1 283 ? -2.082 23.359 16.719 1 98.06 283 VAL A CA 1
ATOM 2227 C C . VAL A 1 283 ? -3.303 24.266 16.609 1 98.06 283 VAL A C 1
ATOM 2229 O O . VAL A 1 283 ? -4.301 23.906 15.977 1 98.06 283 VAL A O 1
ATOM 2232 N N . GLU A 1 284 ? -3.199 25.406 17.219 1 97.19 284 GLU A N 1
ATOM 2233 C CA . GLU A 1 284 ? -4.289 26.375 17.172 1 97.19 284 GLU A CA 1
ATOM 2234 C C . GLU A 1 284 ? -4.559 26.844 15.742 1 97.19 284 GLU A C 1
ATOM 2236 O O . GLU A 1 284 ? -5.715 26.969 15.336 1 97.19 284 GLU A O 1
ATOM 2241 N N . VAL A 1 285 ? -3.52 27.125 15.023 1 98.06 285 VAL A N 1
ATOM 2242 C CA . VAL A 1 285 ? -3.635 27.562 13.633 1 98.06 285 VAL A CA 1
ATOM 2243 C C . VAL A 1 285 ? -4.352 26.484 12.82 1 98.06 285 VAL A C 1
ATOM 2245 O O . VAL A 1 285 ? -5.242 26.797 12.023 1 98.06 285 VAL A O 1
ATOM 2248 N N . VAL A 1 286 ? -4.02 25.203 13 1 98.25 286 VAL A N 1
ATOM 2249 C CA . VAL A 1 286 ? -4.637 24.109 12.266 1 98.25 286 VAL A CA 1
ATOM 2250 C C . VAL A 1 286 ? -6.125 24.031 12.594 1 98.25 286 VAL A C 1
ATOM 2252 O O . VAL A 1 286 ? -6.965 23.953 11.695 1 98.25 286 VAL A O 1
ATOM 2255 N N . GLY A 1 287 ? -6.457 24.047 13.898 1 96 287 GLY A N 1
ATOM 2256 C CA . GLY A 1 287 ? -7.848 23.969 14.312 1 96 287 GLY A CA 1
ATOM 2257 C C . GLY A 1 287 ? -8.711 25.078 13.727 1 96 287 GLY A C 1
ATOM 2258 O O . GLY A 1 287 ? -9.797 24.812 13.219 1 96 287 GLY A O 1
ATOM 2259 N N . GLN A 1 288 ? -8.18 26.281 13.805 1 94.44 288 GLN A N 1
ATOM 2260 C CA . GLN A 1 288 ? -8.906 27.422 13.258 1 94.44 288 GLN A CA 1
ATOM 2261 C C . GLN A 1 288 ? -9.062 27.312 11.742 1 94.44 288 GLN A C 1
ATOM 2263 O O . GLN A 1 288 ? -10.141 27.547 11.203 1 94.44 288 GLN A O 1
ATOM 2268 N N . TRP A 1 289 ? -7.984 26.984 11.078 1 95.56 289 TRP A N 1
ATOM 2269 C CA . TRP A 1 289 ? -8 26.875 9.625 1 95.56 289 TRP A CA 1
ATOM 2270 C C . TRP A 1 289 ? -8.992 25.797 9.18 1 95.56 289 TRP A C 1
ATOM 2272 O O . TRP A 1 289 ? -9.742 26 8.219 1 95.56 289 TRP A O 1
ATOM 2282 N N . LEU A 1 290 ? -9.047 24.641 9.836 1 95.31 290 LEU A N 1
ATOM 2283 C CA . LEU A 1 290 ? -9.977 23.562 9.516 1 95.31 290 LEU A CA 1
ATOM 2284 C C . LEU A 1 290 ? -11.422 24.016 9.734 1 95.31 290 LEU A C 1
ATOM 2286 O O . LEU A 1 290 ? -12.305 23.656 8.953 1 95.31 290 LEU A O 1
ATOM 2290 N N . SER A 1 291 ? -11.633 24.75 10.828 1 92.94 291 SER A N 1
ATOM 2291 C CA . SER A 1 291 ? -12.977 25.234 11.117 1 92.94 291 SER A CA 1
ATOM 2292 C C . SER A 1 291 ? -13.484 26.156 10 1 92.94 291 SER A C 1
ATOM 2294 O O . SER A 1 291 ? -14.664 26.125 9.664 1 92.94 291 SER A O 1
ATOM 2296 N N . ASP A 1 292 ? -12.625 26.938 9.438 1 91 292 ASP A N 1
ATOM 2297 C CA . ASP A 1 292 ? -12.977 27.828 8.336 1 91 292 ASP A CA 1
ATOM 2298 C C . ASP A 1 292 ? -13.18 27.047 7.039 1 91 292 ASP A C 1
ATOM 2300 O O . ASP A 1 292 ? -14.109 27.312 6.281 1 91 292 ASP A O 1
ATOM 2304 N N . PHE A 1 293 ? -12.336 26.062 6.812 1 90.38 293 PHE A N 1
ATOM 2305 C CA . PHE A 1 293 ? -12.336 25.297 5.578 1 90.38 293 PHE A CA 1
ATOM 2306 C C . PHE A 1 293 ? -13.547 24.375 5.516 1 90.38 293 PHE A C 1
ATOM 2308 O O . PHE A 1 293 ? -14.18 24.234 4.461 1 90.38 293 PHE A O 1
ATOM 2315 N N . LEU A 1 294 ? -13.852 23.688 6.598 1 91.5 294 LEU A N 1
ATOM 2316 C CA . LEU A 1 294 ? -14.906 22.688 6.617 1 91.5 294 LEU A CA 1
ATOM 2317 C C . LEU A 1 294 ? -16.25 23.297 6.992 1 91.5 294 LEU A C 1
ATOM 2319 O O . LEU A 1 294 ? -17.188 22.578 7.34 1 91.5 294 LEU A O 1
ATOM 2323 N N . ARG A 1 295 ? -16.281 24.562 6.891 1 84.12 295 ARG A N 1
ATOM 2324 C CA . ARG A 1 295 ? -17.547 25.25 7.168 1 84.12 295 ARG A CA 1
ATOM 2325 C C . ARG A 1 295 ? -18.578 24.953 6.094 1 84.12 295 ARG A C 1
ATOM 2327 O O . ARG A 1 295 ? -18.266 24.906 4.906 1 84.12 295 ARG A O 1
ATOM 2334 N N . VAL A 1 296 ? -19.703 24.344 6.449 1 70 296 VAL A N 1
ATOM 2335 C CA . VAL A 1 296 ? -20.828 24.109 5.562 1 70 296 VAL A CA 1
ATOM 2336 C C . VAL A 1 296 ? -21.828 25.266 5.676 1 70 296 VAL A C 1
ATOM 2338 O O . VAL A 1 296 ? -22.156 25.703 6.777 1 70 296 VAL A O 1
ATOM 2341 N N . TYR A 1 297 ? -21.875 26.156 4.668 1 52.66 297 TYR A N 1
ATOM 2342 C CA . TYR A 1 297 ? -22.812 27.266 4.668 1 52.66 297 TYR A CA 1
ATOM 2343 C C . TYR A 1 297 ? -24.234 26.781 4.422 1 52.66 297 TYR A C 1
ATOM 2345 O O . TYR A 1 297 ? -24.438 25.781 3.727 1 52.66 297 TYR A O 1
ATOM 2353 N N . MET B 1 1 ? 21.859 -33.188 -4.875 1 33.94 1 MET B N 1
ATOM 2354 C CA . MET B 1 1 ? 21.344 -32.469 -3.732 1 33.94 1 MET B CA 1
ATOM 2355 C C . MET B 1 1 ? 20.75 -31.125 -4.168 1 33.94 1 MET B C 1
ATOM 2357 O O . MET B 1 1 ? 21.312 -30.453 -5.039 1 33.94 1 MET B O 1
ATOM 2361 N N . ALA B 1 2 ? 19.469 -30.938 -3.975 1 45.5 2 ALA B N 1
ATOM 2362 C CA . ALA B 1 2 ? 18.922 -29.672 -4.426 1 45.5 2 ALA B CA 1
ATOM 2363 C C . ALA B 1 2 ? 19.812 -28.5 -3.992 1 45.5 2 ALA B C 1
ATOM 2365 O O . ALA B 1 2 ? 20.297 -28.484 -2.861 1 45.5 2 ALA B O 1
ATOM 2366 N N . PRO B 1 3 ? 20.406 -27.797 -4.945 1 55.66 3 PRO B N 1
ATOM 2367 C CA . PRO B 1 3 ? 21.344 -26.75 -4.508 1 55.66 3 PRO B CA 1
ATOM 2368 C C . PRO B 1 3 ? 20.781 -25.922 -3.355 1 55.66 3 PRO B C 1
ATOM 2370 O O . PRO B 1 3 ? 19.562 -25.703 -3.27 1 55.66 3 PRO B O 1
ATOM 2373 N N . ILE B 1 4 ? 21.469 -25.938 -2.271 1 63.16 4 ILE B N 1
ATOM 2374 C CA . ILE B 1 4 ? 21.172 -25.156 -1.077 1 63.16 4 ILE B CA 1
ATOM 2375 C C . ILE B 1 4 ? 20.906 -23.703 -1.466 1 63.16 4 ILE B C 1
ATOM 2377 O O . ILE B 1 4 ? 21.734 -23.062 -2.109 1 63.16 4 ILE B O 1
ATOM 2381 N N . VAL B 1 5 ? 19.641 -23.453 -1.451 1 82.81 5 VAL B N 1
ATOM 2382 C CA . VAL B 1 5 ? 19.266 -22.062 -1.74 1 82.81 5 VAL B CA 1
ATOM 2383 C C . VAL B 1 5 ? 19.469 -21.203 -0.496 1 82.81 5 VAL B C 1
ATOM 2385 O O . VAL B 1 5 ? 18.969 -21.547 0.584 1 82.81 5 VAL B O 1
ATOM 2388 N N . ASP B 1 6 ? 20.375 -20.297 -0.58 1 93.06 6 ASP B N 1
ATOM 2389 C CA . ASP B 1 6 ? 20.625 -19.391 0.527 1 93.06 6 ASP B CA 1
ATOM 2390 C C . ASP B 1 6 ? 19.406 -18.5 0.789 1 93.06 6 ASP B C 1
ATOM 2392 O O . ASP B 1 6 ? 18.562 -18.328 -0.09 1 93.06 6 ASP B O 1
ATOM 2396 N N . ARG B 1 7 ? 19.297 -18.094 2.004 1 96.06 7 ARG B N 1
ATOM 2397 C CA . ARG B 1 7 ? 18.219 -17.203 2.428 1 96.06 7 ARG B CA 1
ATOM 2398 C C . ARG B 1 7 ? 18.766 -15.93 3.062 1 96.06 7 ARG B C 1
ATOM 2400 O O . ARG B 1 7 ? 19.625 -15.992 3.945 1 96.06 7 ARG B O 1
ATOM 2407 N N . THR B 1 8 ? 18.344 -14.812 2.568 1 97.38 8 THR B N 1
ATOM 2408 C CA . THR B 1 8 ? 18.688 -13.508 3.127 1 97.38 8 THR B CA 1
ATOM 2409 C C . THR B 1 8 ? 17.438 -12.812 3.67 1 97.38 8 THR B C 1
ATOM 2411 O O . THR B 1 8 ? 16.391 -12.812 3.021 1 97.38 8 THR B O 1
ATOM 2414 N N . THR B 1 9 ? 17.516 -12.273 4.871 1 97.81 9 THR B N 1
ATOM 2415 C CA . THR B 1 9 ? 16.406 -11.555 5.469 1 97.81 9 THR B CA 1
ATOM 2416 C C . THR B 1 9 ? 16.641 -10.047 5.406 1 97.81 9 THR B C 1
ATOM 2418 O O . THR B 1 9 ? 17.734 -9.57 5.688 1 97.81 9 THR B O 1
ATOM 2421 N N . ARG B 1 10 ? 15.688 -9.305 4.945 1 98 10 ARG B N 1
ATOM 2422 C CA . ARG B 1 10 ? 15.695 -7.848 4.898 1 98 10 ARG B CA 1
ATOM 2423 C C . ARG B 1 10 ? 14.414 -7.273 5.504 1 98 10 ARG B C 1
ATOM 2425 O O . ARG B 1 10 ? 13.398 -7.961 5.574 1 98 10 ARG B O 1
ATOM 2432 N N . THR B 1 11 ? 14.516 -6.066 6.043 1 98.44 11 THR B N 1
ATOM 2433 C CA . THR B 1 11 ? 13.344 -5.266 6.367 1 98.44 11 THR B CA 1
ATOM 2434 C C . THR B 1 11 ? 13.117 -4.188 5.312 1 98.44 11 THR B C 1
ATOM 2436 O O . THR B 1 11 ? 13.969 -3.316 5.109 1 98.44 11 THR B O 1
ATOM 2439 N N . ILE B 1 12 ? 12.039 -4.27 4.609 1 98.69 12 ILE B N 1
ATOM 2440 C CA . ILE B 1 12 ? 11.711 -3.297 3.574 1 98.69 12 ILE B CA 1
ATOM 2441 C C . ILE B 1 12 ? 10.328 -2.699 3.848 1 98.69 12 ILE B C 1
ATOM 2443 O O . ILE B 1 12 ? 9.32 -3.404 3.789 1 98.69 12 ILE B O 1
ATOM 2447 N N . GLY B 1 13 ? 10.242 -1.416 4.109 1 98.19 13 GLY B N 1
ATOM 2448 C CA . GLY B 1 13 ? 8.969 -0.758 4.367 1 98.19 13 GLY B CA 1
ATOM 2449 C C . GLY B 1 13 ? 8.203 -1.373 5.52 1 98.19 13 GLY B C 1
ATOM 2450 O O . GLY B 1 13 ? 6.992 -1.574 5.43 1 98.19 13 GLY B O 1
ATOM 2451 N N . GLY B 1 14 ? 8.906 -1.779 6.5 1 98.19 14 GLY B N 1
ATOM 2452 C CA . GLY B 1 14 ? 8.273 -2.338 7.688 1 98.19 14 GLY B CA 1
ATOM 2453 C C . GLY B 1 14 ? 7.801 -3.766 7.496 1 98.19 14 GLY B C 1
ATOM 2454 O O . GLY B 1 14 ? 6.961 -4.258 8.25 1 98.19 14 GLY B O 1
ATOM 2455 N N . VAL B 1 15 ? 8.227 -4.445 6.477 1 98.75 15 VAL B N 1
ATOM 2456 C CA . VAL B 1 15 ? 7.898 -5.844 6.211 1 98.75 15 VAL B CA 1
ATOM 2457 C C . VAL B 1 15 ? 9.164 -6.691 6.289 1 98.75 15 VAL B C 1
ATOM 2459 O O . VAL B 1 15 ? 10.195 -6.336 5.715 1 98.75 15 VAL B O 1
ATOM 2462 N N . LYS B 1 16 ? 9.148 -7.742 7.125 1 98.62 16 LYS B N 1
ATOM 2463 C CA . LYS B 1 16 ? 10.227 -8.727 7.098 1 98.62 16 LYS B CA 1
ATOM 2464 C C . LYS B 1 16 ? 10.172 -9.57 5.828 1 98.62 16 LYS B C 1
ATOM 2466 O O . LYS B 1 16 ? 9.195 -10.289 5.598 1 98.62 16 LYS B O 1
ATOM 2471 N N . VAL B 1 17 ? 11.164 -9.477 4.996 1 98.81 17 VAL B N 1
ATOM 2472 C CA . VAL B 1 17 ? 11.203 -10.078 3.664 1 98.81 17 VAL B CA 1
ATOM 2473 C C . VAL B 1 17 ? 12.297 -11.133 3.604 1 98.81 17 VAL B C 1
ATOM 2475 O O . VAL B 1 17 ? 13.414 -10.906 4.082 1 98.81 17 VAL B O 1
ATOM 2478 N N . TYR B 1 18 ? 12.023 -12.234 3.047 1 98.5 18 TYR B N 1
ATOM 2479 C CA . TYR B 1 18 ? 12.977 -13.328 2.879 1 98.5 18 TYR B CA 1
ATOM 2480 C C . TYR B 1 18 ? 13.297 -13.555 1.405 1 98.5 18 TYR B C 1
ATOM 2482 O O . TYR B 1 18 ? 12.398 -13.844 0.607 1 98.5 18 TYR B O 1
ATOM 2490 N N . LEU B 1 19 ? 14.516 -13.344 1.095 1 98.19 19 LEU B N 1
ATOM 2491 C CA . LEU B 1 19 ? 14.977 -13.516 -0.277 1 98.19 19 LEU B CA 1
ATOM 2492 C C . LEU B 1 19 ? 15.758 -14.812 -0.428 1 98.19 19 LEU B C 1
ATOM 2494 O O . LEU B 1 19 ? 16.688 -15.078 0.336 1 98.19 19 LEU B O 1
ATOM 2498 N N . TYR B 1 20 ? 15.43 -15.625 -1.418 1 97.38 20 TYR B N 1
ATOM 2499 C CA . TYR B 1 20 ? 16.078 -16.906 -1.667 1 97.38 20 TYR B CA 1
ATOM 2500 C C . TYR B 1 20 ? 16.844 -16.891 -2.986 1 97.38 20 TYR B C 1
ATOM 2502 O O . TYR B 1 20 ? 16.312 -16.484 -4.016 1 97.38 20 TYR B O 1
ATOM 2510 N N . GLY B 1 21 ? 18.156 -17.297 -2.943 1 95 21 GLY B N 1
ATOM 2511 C CA . GLY B 1 21 ? 18.906 -17.516 -4.168 1 95 21 GLY B CA 1
ATOM 2512 C C . GLY B 1 21 ? 19.812 -16.344 -4.508 1 95 21 GLY B C 1
ATOM 2513 O O . GLY B 1 21 ? 20.469 -16.344 -5.555 1 95 21 GLY B O 1
ATOM 2514 N N . LEU B 1 22 ? 19.922 -15.32 -3.57 1 94.94 22 LEU B N 1
ATOM 2515 C CA . LEU B 1 22 ? 20.75 -14.156 -3.857 1 94.94 22 LEU B CA 1
ATOM 2516 C C . LEU B 1 22 ? 22.203 -14.555 -4.023 1 94.94 22 LEU B C 1
ATOM 2518 O O . LEU B 1 22 ? 22.922 -13.984 -4.852 1 94.94 22 LEU B O 1
ATOM 2522 N N . GLY B 1 23 ? 22.625 -15.484 -3.273 1 92.38 23 GLY B N 1
ATOM 2523 C CA . GLY B 1 23 ? 24.016 -15.922 -3.277 1 92.38 23 GLY B CA 1
ATOM 2524 C C . GLY B 1 23 ? 24.422 -16.609 -4.566 1 92.38 23 GLY B C 1
ATOM 2525 O O . GLY B 1 23 ? 25.609 -16.766 -4.84 1 92.38 23 GLY B O 1
ATOM 2526 N N . GLN B 1 24 ? 23.516 -16.984 -5.387 1 89.31 24 GLN B N 1
ATOM 2527 C CA . GLN B 1 24 ? 23.797 -17.703 -6.617 1 89.31 24 GLN B CA 1
ATOM 2528 C C . GLN B 1 24 ? 23.75 -16.781 -7.832 1 89.31 24 GLN B C 1
ATOM 2530 O O . GLN B 1 24 ? 23.953 -17.234 -8.961 1 89.31 24 GLN B O 1
ATOM 2535 N N . LEU B 1 25 ? 23.531 -15.539 -7.586 1 93.94 25 LEU B N 1
ATOM 2536 C CA . LEU B 1 25 ? 23.453 -14.594 -8.695 1 93.94 25 LEU B CA 1
ATOM 2537 C C . LEU B 1 25 ? 24.844 -14.297 -9.258 1 93.94 25 LEU B C 1
ATOM 2539 O O . LEU B 1 25 ? 25.844 -14.359 -8.531 1 93.94 25 LEU B O 1
ATOM 2543 N N . PRO B 1 26 ? 24.859 -14.055 -10.578 1 93.81 26 PRO B N 1
ATOM 2544 C CA . PRO B 1 26 ? 26.125 -13.539 -11.094 1 93.81 26 PRO B CA 1
ATOM 2545 C C . PRO B 1 26 ? 26.547 -12.219 -10.445 1 93.81 26 PRO B C 1
ATOM 2547 O O . PRO B 1 26 ? 25.719 -11.57 -9.789 1 93.81 26 PRO B O 1
ATOM 2550 N N . SER B 1 27 ? 27.781 -11.867 -10.578 1 96.25 27 SER B N 1
ATOM 2551 C CA . SER B 1 27 ? 28.266 -10.602 -10.023 1 96.25 27 SER B CA 1
ATOM 2552 C C . SER B 1 27 ? 27.5 -9.422 -10.609 1 96.25 27 SER B C 1
ATOM 2554 O O . SER B 1 27 ? 27.219 -9.391 -11.812 1 96.25 27 SER B O 1
ATOM 2556 N N . PRO B 1 28 ? 27.125 -8.531 -9.719 1 95.94 28 PRO B N 1
ATOM 2557 C CA . PRO B 1 28 ? 26.453 -7.34 -10.25 1 95.94 28 PRO B CA 1
ATOM 2558 C C . PRO B 1 28 ? 27.344 -6.508 -11.156 1 95.94 28 PRO B C 1
ATOM 2560 O O . PRO B 1 28 ? 28.578 -6.547 -11.023 1 95.94 28 PRO B O 1
ATOM 2563 N N . ASP B 1 29 ? 26.719 -5.832 -12.078 1 96.06 29 ASP B N 1
ATOM 2564 C CA . ASP B 1 29 ? 27.406 -4.949 -13.016 1 96.06 29 ASP B CA 1
ATOM 2565 C C . ASP B 1 29 ? 26.562 -3.719 -13.336 1 96.06 29 ASP B C 1
ATOM 2567 O O . ASP B 1 29 ? 25.516 -3.83 -13.969 1 96.06 29 ASP B O 1
ATOM 2571 N N . ILE B 1 30 ? 27.031 -2.555 -12.984 1 91.06 30 ILE B N 1
ATOM 2572 C CA . ILE B 1 30 ? 26.266 -1.319 -13.148 1 91.06 30 ILE B CA 1
ATOM 2573 C C . ILE B 1 30 ? 26.219 -0.94 -14.633 1 91.06 30 ILE B C 1
ATOM 2575 O O . ILE B 1 30 ? 25.219 -0.425 -15.109 1 91.06 30 ILE B O 1
ATOM 2579 N N . SER B 1 31 ? 27.312 -1.185 -15.344 1 93.12 31 SER B N 1
ATOM 2580 C CA . SER B 1 31 ? 27.422 -0.79 -16.75 1 93.12 31 SER B CA 1
ATOM 2581 C C . SER B 1 31 ? 26.609 -1.711 -17.641 1 93.12 31 SER B C 1
ATOM 2583 O O . SER B 1 31 ? 26.016 -1.264 -18.641 1 93.12 31 SER B O 1
ATOM 2585 N N . SER B 1 32 ? 26.578 -3.008 -17.312 1 96 32 SER B N 1
ATOM 2586 C CA . SER B 1 32 ? 25.797 -4.012 -18.031 1 96 32 SER B CA 1
ATOM 2587 C C . SER B 1 32 ? 25.109 -4.969 -17.062 1 96 32 SER B C 1
ATOM 2589 O O . SER B 1 32 ? 25.547 -6.117 -16.906 1 96 32 SER B O 1
ATOM 2591 N N . PRO B 1 33 ? 24.141 -4.531 -16.438 1 96.62 33 PRO B N 1
ATOM 2592 C CA . PRO B 1 33 ? 23.5 -5.305 -15.359 1 96.62 33 PRO B CA 1
ATOM 2593 C C . PRO B 1 33 ? 22.859 -6.598 -15.867 1 96.62 33 PRO B C 1
ATOM 2595 O O . PRO B 1 33 ? 22.062 -6.57 -16.797 1 96.62 33 PRO B O 1
ATOM 2598 N N . PRO B 1 34 ? 23.219 -7.738 -15.305 1 96.06 34 PRO B N 1
ATOM 2599 C CA . PRO B 1 34 ? 22.531 -8.984 -15.656 1 96.06 34 PRO B CA 1
ATOM 2600 C C . PRO B 1 34 ? 21.062 -8.977 -15.258 1 96.06 34 PRO B C 1
ATOM 2602 O O . PRO B 1 34 ? 20.703 -8.359 -14.25 1 96.06 34 PRO B O 1
ATOM 2605 N N . SER B 1 35 ? 20.266 -9.734 -16.078 1 96 35 SER B N 1
ATOM 2606 C CA . SER B 1 35 ? 18.844 -9.898 -15.758 1 96 35 SER B CA 1
ATOM 2607 C C . SER B 1 35 ? 18.625 -10.992 -14.727 1 96 35 SER B C 1
ATOM 2609 O O . SER B 1 35 ? 19.281 -12.039 -14.781 1 96 35 SER B O 1
ATOM 2611 N N . VAL B 1 36 ? 17.766 -10.703 -13.797 1 96.44 36 VAL B N 1
ATOM 2612 C CA . VAL B 1 36 ? 17.391 -11.648 -12.75 1 96.44 36 VAL B CA 1
ATOM 2613 C C . VAL B 1 36 ? 15.875 -11.719 -12.633 1 96.44 36 VAL B C 1
ATOM 2615 O O . VAL B 1 36 ? 15.211 -10.688 -12.484 1 96.44 36 VAL B O 1
ATOM 2618 N N . ALA B 1 37 ? 15.297 -12.898 -12.766 1 97.06 37 ALA B N 1
ATOM 2619 C CA . ALA B 1 37 ? 13.875 -13.07 -12.469 1 97.06 37 ALA B CA 1
ATOM 2620 C C . ALA B 1 37 ? 13.625 -13.094 -10.969 1 97.06 37 ALA B C 1
ATOM 2622 O O . ALA B 1 37 ? 14.391 -13.703 -10.211 1 97.06 37 ALA B O 1
ATOM 2623 N N . VAL B 1 38 ? 12.656 -12.352 -10.539 1 98.25 38 VAL B N 1
ATOM 2624 C CA . VAL B 1 38 ? 12.273 -12.281 -9.133 1 98.25 38 VAL B CA 1
ATOM 2625 C C . VAL B 1 38 ? 10.812 -12.703 -8.977 1 98.25 38 VAL B C 1
ATOM 2627 O O . VAL B 1 38 ? 9.906 -12.039 -9.484 1 98.25 38 VAL B O 1
ATOM 2630 N N . CYS B 1 39 ? 10.578 -13.789 -8.25 1 98.56 39 CYS B N 1
ATOM 2631 C CA . CYS B 1 39 ? 9.227 -14.289 -8.078 1 98.56 39 CYS B CA 1
ATOM 2632 C C . CYS B 1 39 ? 8.703 -13.992 -6.676 1 98.56 39 CYS B C 1
ATOM 2634 O O . CYS B 1 39 ? 9.211 -14.539 -5.695 1 98.56 39 CYS B O 1
ATOM 2636 N N . TYR B 1 40 ? 7.738 -13.133 -6.574 1 98.94 40 TYR B N 1
ATOM 2637 C CA . TYR B 1 40 ? 7.094 -12.797 -5.305 1 98.94 40 TYR B CA 1
ATOM 2638 C C . TYR B 1 40 ? 6.051 -13.836 -4.93 1 98.94 40 TYR B C 1
ATOM 2640 O O . TYR B 1 40 ? 5.172 -14.164 -5.73 1 98.94 40 TYR B O 1
ATOM 2648 N N . LEU B 1 41 ? 6.152 -14.344 -3.693 1 98.94 41 LEU B N 1
ATOM 2649 C CA . LEU B 1 41 ? 5.297 -15.438 -3.248 1 98.94 41 LEU B CA 1
ATOM 2650 C C . LEU B 1 41 ? 4.148 -14.914 -2.391 1 98.94 41 LEU B C 1
ATOM 2652 O O . LEU B 1 41 ? 4.363 -14.117 -1.479 1 98.94 41 LEU B O 1
ATOM 2656 N N . PHE B 1 42 ? 2.916 -15.336 -2.699 1 98.94 42 PHE B N 1
ATOM 2657 C CA . PHE B 1 42 ? 1.725 -15.039 -1.915 1 98.94 42 PHE B CA 1
ATOM 2658 C C . PHE B 1 42 ? 1.079 -16.312 -1.397 1 98.94 42 PHE B C 1
ATOM 2660 O O . PHE B 1 42 ? 0.65 -17.156 -2.184 1 98.94 42 PHE B O 1
ATOM 2667 N N . HIS B 1 43 ? 1.022 -16.453 -0.068 1 98.94 43 HIS B N 1
ATOM 2668 C CA . HIS B 1 43 ? 0.436 -17.656 0.5 1 98.94 43 HIS B CA 1
ATOM 2669 C C . HIS B 1 43 ? -1.081 -17.531 0.606 1 98.94 43 HIS B C 1
ATOM 2671 O O . HIS B 1 43 ? -1.645 -16.484 0.323 1 98.94 43 HIS B O 1
ATOM 2677 N N . GLY B 1 44 ? -1.743 -18.625 0.938 1 98.62 44 GLY B N 1
ATOM 2678 C CA . GLY B 1 44 ? -3.191 -18.672 1.05 1 98.62 44 GLY B CA 1
ATOM 2679 C C . GLY B 1 44 ? -3.703 -18.172 2.387 1 98.62 44 GLY B C 1
ATOM 2680 O O . GLY B 1 44 ? -2.918 -17.922 3.305 1 98.62 44 GLY B O 1
ATOM 2681 N N . ARG B 1 45 ? -5.043 -17.953 2.451 1 98.25 45 ARG B N 1
ATOM 2682 C CA . ARG B 1 45 ? -5.664 -17.547 3.703 1 98.25 45 ARG B CA 1
ATOM 2683 C C . ARG B 1 45 ? -5.422 -18.578 4.805 1 98.25 45 ARG B C 1
ATOM 2685 O O . ARG B 1 45 ? -5.547 -19.781 4.57 1 98.25 45 ARG B O 1
ATOM 2692 N N . GLY B 1 46 ? -5.051 -18.109 5.965 1 97.56 46 GLY B N 1
ATOM 2693 C CA . GLY B 1 46 ? -4.812 -18.984 7.109 1 97.56 46 GLY B CA 1
ATOM 2694 C C . GLY B 1 46 ? -3.449 -19.641 7.078 1 97.56 46 GLY B C 1
ATOM 2695 O O . GLY B 1 46 ? -3.074 -20.344 8.016 1 97.56 46 GLY B O 1
ATOM 2696 N N . GLN B 1 47 ? -2.727 -19.438 5.992 1 98.06 47 GLN B N 1
ATOM 2697 C CA . GLN B 1 47 ? -1.383 -20 5.883 1 98.06 47 GLN B CA 1
ATOM 2698 C C . GLN B 1 47 ? -0.325 -18.953 6.25 1 98.06 47 GLN B C 1
ATOM 2700 O O . GLN B 1 47 ? -0.642 -17.922 6.84 1 98.06 47 GLN B O 1
ATOM 2705 N N . THR B 1 48 ? 0.955 -19.297 6.039 1 98.5 48 THR B N 1
ATOM 2706 C CA . THR B 1 48 ? 2.084 -18.469 6.414 1 98.5 48 THR B CA 1
ATOM 2707 C C . THR B 1 48 ? 3.172 -18.5 5.344 1 98.5 48 THR B C 1
ATOM 2709 O O . THR B 1 48 ? 3.074 -19.281 4.387 1 98.5 48 THR B O 1
ATOM 2712 N N . LYS B 1 49 ? 4.133 -17.656 5.566 1 98.19 49 LYS B N 1
ATOM 2713 C CA . LYS B 1 49 ? 5.293 -17.656 4.68 1 98.19 49 LYS B CA 1
ATOM 2714 C C . LYS B 1 49 ? 5.961 -19.016 4.641 1 98.19 49 LYS B C 1
ATOM 2716 O O . LYS B 1 49 ? 6.5 -19.422 3.611 1 98.19 49 LYS B O 1
ATOM 2721 N N . GLU B 1 50 ? 5.957 -19.812 5.746 1 98.12 50 GLU B N 1
ATOM 2722 C CA . GLU B 1 50 ? 6.582 -21.141 5.773 1 98.12 50 GLU B CA 1
ATOM 2723 C C . GLU B 1 50 ? 5.895 -22.094 4.809 1 98.12 50 GLU B C 1
ATOM 2725 O O . GLU B 1 50 ? 6.555 -22.891 4.145 1 98.12 50 GLU B O 1
ATOM 2730 N N . TYR B 1 51 ? 4.598 -21.938 4.781 1 97.62 51 TYR B N 1
ATOM 2731 C CA . TYR B 1 51 ? 3.828 -22.781 3.883 1 97.62 51 TYR B CA 1
ATOM 2732 C C . TYR B 1 51 ? 4.23 -22.547 2.432 1 97.62 51 TYR B C 1
ATOM 2734 O O . TYR B 1 51 ? 4.559 -23.5 1.713 1 97.62 51 TYR B O 1
ATOM 2742 N N . ILE B 1 52 ? 4.258 -21.359 1.961 1 98.19 52 ILE B N 1
ATOM 2743 C CA . ILE B 1 52 ? 4.496 -21.078 0.551 1 98.19 52 ILE B CA 1
ATOM 2744 C C . ILE B 1 52 ? 5.984 -21.188 0.243 1 98.19 52 ILE B C 1
ATOM 2746 O O . ILE B 1 52 ? 6.375 -21.391 -0.909 1 98.19 52 ILE B O 1
ATOM 2750 N N . GLU B 1 53 ? 6.797 -21.031 1.265 1 97.44 53 GLU B N 1
ATOM 2751 C CA . GLU B 1 53 ? 8.234 -21.266 1.118 1 97.44 53 GLU B CA 1
ATOM 2752 C C . GLU B 1 53 ? 8.516 -22.672 0.595 1 97.44 53 GLU B C 1
ATOM 2754 O O . GLU B 1 53 ? 9.336 -22.859 -0.307 1 97.44 53 GLU B O 1
ATOM 2759 N N . LYS B 1 54 ? 7.844 -23.672 1.166 1 97.19 54 LYS B N 1
ATOM 2760 C CA . LYS B 1 54 ? 8.031 -25.062 0.744 1 97.19 54 LYS B CA 1
ATOM 2761 C C . LYS B 1 54 ? 7.66 -25.234 -0.726 1 97.19 54 LYS B C 1
ATOM 2763 O O . LYS B 1 54 ? 8.383 -25.906 -1.475 1 97.19 54 LYS B O 1
ATOM 2768 N N . ILE B 1 55 ? 6.59 -24.656 -1.121 1 97.38 55 ILE B N 1
ATOM 2769 C CA . ILE B 1 55 ? 6.137 -24.734 -2.506 1 97.38 55 ILE B CA 1
ATOM 2770 C C . ILE B 1 55 ? 7.129 -24.016 -3.416 1 97.38 55 ILE B C 1
ATOM 2772 O O . ILE B 1 55 ? 7.535 -24.547 -4.449 1 97.38 55 ILE B O 1
ATOM 2776 N N . GLY B 1 56 ? 7.531 -22.781 -3.012 1 96.44 56 GLY B N 1
ATOM 2777 C CA . GLY B 1 56 ? 8.477 -21.984 -3.791 1 96.44 56 GLY B CA 1
ATOM 2778 C C . GLY B 1 56 ? 9.805 -22.688 -3.998 1 96.44 56 GLY B C 1
ATOM 2779 O O . GLY B 1 56 ? 10.359 -22.672 -5.102 1 96.44 56 GLY B O 1
ATOM 2780 N N . LEU B 1 57 ? 10.297 -23.328 -2.967 1 95.5 57 LEU B N 1
ATOM 2781 C CA . LEU B 1 57 ? 11.578 -24.016 -3.053 1 95.5 57 LEU B CA 1
ATOM 2782 C C . LEU B 1 57 ? 11.5 -25.219 -3.982 1 95.5 57 LEU B C 1
ATOM 2784 O O . LEU B 1 57 ? 12.438 -25.5 -4.734 1 95.5 57 LEU B O 1
ATOM 2788 N N . ARG B 1 58 ? 10.391 -25.953 -3.955 1 95.69 58 ARG B N 1
ATOM 2789 C CA . ARG B 1 58 ? 10.195 -27.078 -4.863 1 95.69 58 ARG B CA 1
ATOM 2790 C C . ARG B 1 58 ? 10.109 -26.594 -6.309 1 95.69 58 ARG B C 1
ATOM 2792 O O . ARG B 1 58 ? 10.609 -27.266 -7.219 1 95.69 58 ARG B O 1
ATOM 2799 N N . ILE B 1 59 ? 9.492 -25.484 -6.488 1 95 59 ILE B N 1
ATOM 2800 C CA . ILE B 1 59 ? 9.391 -24.906 -7.828 1 95 59 ILE B CA 1
ATOM 2801 C C . ILE B 1 59 ? 10.781 -24.5 -8.312 1 95 59 ILE B C 1
ATOM 2803 O O . ILE B 1 59 ? 11.133 -24.719 -9.477 1 95 59 ILE B O 1
ATOM 2807 N N . LEU B 1 60 ? 11.555 -23.859 -7.426 1 92.56 60 LEU B N 1
ATOM 2808 C CA . LEU B 1 60 ? 12.922 -23.469 -7.766 1 92.56 60 LEU B CA 1
ATOM 2809 C C . LEU B 1 60 ? 13.742 -24.688 -8.18 1 92.56 60 LEU B C 1
ATOM 2811 O O . LEU B 1 60 ? 14.5 -24.625 -9.156 1 92.56 60 LEU B O 1
ATOM 2815 N N . GLU B 1 61 ? 13.586 -25.734 -7.449 1 91.94 61 GLU B N 1
ATOM 2816 C CA . GLU B 1 61 ? 14.281 -26.984 -7.777 1 91.94 61 GLU B CA 1
ATOM 2817 C C . GLU B 1 61 ? 13.867 -27.5 -9.156 1 91.94 61 GLU B C 1
ATOM 2819 O O . GLU B 1 61 ? 14.719 -27.891 -9.953 1 91.94 61 GLU B O 1
ATOM 2824 N N . SER B 1 62 ? 12.578 -27.547 -9.352 1 92.38 62 SER B N 1
ATOM 2825 C CA . SER B 1 62 ? 12.055 -28.016 -10.633 1 92.38 62 SER B CA 1
ATOM 2826 C C . SER B 1 62 ? 12.531 -27.109 -11.773 1 92.38 62 SER B C 1
ATOM 2828 O O . SER B 1 62 ? 12.883 -27.609 -12.844 1 92.38 62 SER B O 1
ATOM 2830 N N . TYR B 1 63 ? 12.578 -25.797 -11.578 1 91.62 63 TYR B N 1
ATOM 2831 C CA . TYR B 1 63 ? 13.047 -24.828 -12.562 1 91.62 63 TYR B CA 1
ATOM 2832 C C . TYR B 1 63 ? 14.484 -25.125 -12.977 1 91.62 63 TYR B C 1
ATOM 2834 O O . TYR B 1 63 ? 14.773 -25.25 -14.164 1 91.62 63 TYR B O 1
ATOM 2842 N N . PHE B 1 64 ? 15.32 -25.312 -12.008 1 88.75 64 PHE B N 1
ATOM 2843 C CA . PHE B 1 64 ? 16.75 -25.484 -12.289 1 88.75 64 PHE B CA 1
ATOM 2844 C C . PHE B 1 64 ? 17.016 -26.875 -12.867 1 88.75 64 PHE B C 1
ATOM 2846 O O . PHE B 1 64 ? 17.922 -27.047 -13.688 1 88.75 64 PHE B O 1
ATOM 2853 N N . SER B 1 65 ? 16.234 -27.844 -12.477 1 89.56 65 SER B N 1
ATOM 2854 C CA . SER B 1 65 ? 16.391 -29.188 -13.008 1 89.56 65 SER B CA 1
ATOM 2855 C C . SER B 1 65 ? 16 -29.266 -14.477 1 89.56 65 SER B C 1
ATOM 2857 O O . SER B 1 65 ? 16.5 -30.125 -15.219 1 89.56 65 SER B O 1
ATOM 2859 N N . ASN B 1 66 ? 15.164 -28.391 -14.883 1 86.31 66 ASN B N 1
ATOM 2860 C CA . ASN B 1 66 ? 14.656 -28.422 -16.25 1 86.31 66 ASN B CA 1
ATOM 2861 C C . ASN B 1 66 ? 15.414 -27.438 -17.141 1 86.31 66 ASN B C 1
ATOM 2863 O O . ASN B 1 66 ? 15.172 -27.391 -18.359 1 86.31 66 ASN B O 1
ATOM 2867 N N . CYS B 1 67 ? 16.297 -26.719 -16.531 1 81.69 67 CYS B N 1
ATOM 2868 C CA . CYS B 1 67 ? 17.062 -25.766 -17.328 1 81.69 67 CYS B CA 1
ATOM 2869 C C . CYS B 1 67 ? 18.125 -26.469 -18.172 1 81.69 67 CYS B C 1
ATOM 2871 O O . CYS B 1 67 ? 18.922 -27.25 -17.656 1 81.69 67 CYS B O 1
ATOM 2873 N N . SER B 1 68 ? 18 -26.609 -19.516 1 69.12 68 SER B N 1
ATOM 2874 C CA . SER B 1 68 ? 18.938 -27.25 -20.438 1 69.12 68 SER B CA 1
ATOM 2875 C C . SER B 1 68 ? 19.875 -26.234 -21.078 1 69.12 68 SER B C 1
ATOM 2877 O O . SER B 1 68 ? 20.75 -26.594 -21.844 1 69.12 68 SER B O 1
ATOM 2879 N N . GLY B 1 69 ? 19.875 -24.984 -20.703 1 68.44 69 GLY B N 1
ATOM 2880 C CA . GLY B 1 69 ? 20.688 -23.906 -21.25 1 68.44 69 GLY B CA 1
ATOM 2881 C C . GLY B 1 69 ? 20.719 -22.672 -20.375 1 68.44 69 GLY B C 1
ATOM 2882 O O . GLY B 1 69 ? 20.656 -22.781 -19.141 1 68.44 69 GLY B O 1
ATOM 2883 N N . ARG B 1 70 ? 20.906 -21.641 -21.234 1 69.5 70 ARG B N 1
ATOM 2884 C CA . ARG B 1 70 ? 20.984 -20.359 -20.516 1 69.5 70 ARG B CA 1
ATOM 2885 C C . ARG B 1 70 ? 19.609 -19.922 -20.031 1 69.5 70 ARG B C 1
ATOM 2887 O O . ARG B 1 70 ? 18.688 -19.734 -20.828 1 69.5 70 ARG B O 1
ATOM 2894 N N . SER B 1 71 ? 19.359 -20.109 -18.797 1 84.06 71 SER B N 1
ATOM 2895 C CA . SER B 1 71 ? 18.156 -19.562 -18.188 1 84.06 71 SER B CA 1
ATOM 2896 C C . SER B 1 71 ? 18.484 -18.422 -17.219 1 84.06 71 SER B C 1
ATOM 2898 O O . SER B 1 71 ? 19.609 -18.328 -16.719 1 84.06 71 SER B O 1
ATOM 2900 N N . LEU B 1 72 ? 17.562 -17.578 -17.141 1 91.75 72 LEU B N 1
ATOM 2901 C CA . LEU B 1 72 ? 17.75 -16.469 -16.203 1 91.75 72 LEU B CA 1
ATOM 2902 C C . LEU B 1 72 ? 17.891 -16.984 -14.773 1 91.75 72 LEU B C 1
ATOM 2904 O O . LEU B 1 72 ? 17.25 -17.953 -14.383 1 91.75 72 LEU B O 1
ATOM 2908 N N . PRO B 1 73 ? 18.812 -16.359 -14.086 1 92.94 73 PRO B N 1
ATOM 2909 C CA . PRO B 1 73 ? 18.719 -16.609 -12.648 1 92.94 73 PRO B CA 1
ATOM 2910 C C . PRO B 1 73 ? 17.328 -16.297 -12.086 1 92.94 73 PRO B C 1
ATOM 2912 O O . PRO B 1 73 ? 16.656 -15.375 -12.562 1 92.94 73 PRO B O 1
ATOM 2915 N N . LEU B 1 74 ? 16.875 -17.125 -11.141 1 95.12 74 LEU B N 1
ATOM 2916 C CA . LEU B 1 74 ? 15.57 -16.938 -10.516 1 95.12 74 LEU B CA 1
ATOM 2917 C C . LEU B 1 74 ? 15.703 -16.875 -8.992 1 95.12 74 LEU B C 1
ATOM 2919 O O . LEU B 1 74 ? 16.266 -17.781 -8.375 1 95.12 74 LEU B O 1
ATOM 2923 N N . ILE B 1 75 ? 15.289 -15.773 -8.422 1 96.81 75 ILE B N 1
ATOM 2924 C CA . ILE B 1 75 ? 15.219 -15.664 -6.973 1 96.81 75 ILE B CA 1
ATOM 2925 C C . ILE B 1 75 ? 13.766 -15.547 -6.527 1 96.81 75 ILE B C 1
ATOM 2927 O O . ILE B 1 75 ? 12.891 -15.227 -7.328 1 96.81 75 ILE B O 1
ATOM 2931 N N . MET B 1 76 ? 13.531 -15.852 -5.273 1 98.06 76 MET B N 1
ATOM 2932 C CA . MET B 1 76 ? 12.18 -15.758 -4.719 1 98.06 76 MET B CA 1
ATOM 2933 C C . MET B 1 76 ? 12.133 -14.75 -3.576 1 98.06 76 MET B C 1
ATOM 2935 O O . MET B 1 76 ? 13.086 -14.633 -2.801 1 98.06 76 MET B O 1
ATOM 2939 N N . VAL B 1 77 ? 11.109 -14.008 -3.531 1 98.75 77 VAL B N 1
ATOM 2940 C CA . VAL B 1 77 ? 10.82 -13.07 -2.453 1 98.75 77 VAL B CA 1
ATOM 2941 C C . VAL B 1 77 ? 9.602 -13.539 -1.671 1 98.75 77 VAL B C 1
ATOM 2943 O O . VAL B 1 77 ? 8.523 -13.734 -2.246 1 98.75 77 VAL B O 1
ATOM 2946 N N . ASN B 1 78 ? 9.789 -13.734 -0.435 1 98.75 78 ASN B N 1
ATOM 2947 C CA . ASN B 1 78 ? 8.758 -14.273 0.444 1 98.75 78 ASN B CA 1
ATOM 2948 C C . ASN B 1 78 ? 8.516 -13.367 1.645 1 98.75 78 ASN B C 1
ATOM 2950 O O . ASN B 1 78 ? 9.43 -12.688 2.111 1 98.75 78 ASN B O 1
ATOM 2954 N N . PHE B 1 79 ? 7.27 -13.266 2.119 1 98.88 79 PHE B N 1
ATOM 2955 C CA . PHE B 1 79 ? 6.84 -12.531 3.303 1 98.88 79 PHE B CA 1
ATOM 2956 C C . PHE B 1 79 ? 5.461 -12.992 3.756 1 98.88 79 PHE B C 1
ATOM 2958 O O . PHE B 1 79 ? 4.719 -13.602 2.984 1 98.88 79 PHE B O 1
ATOM 2965 N N . ASP B 1 80 ? 5.125 -12.773 5.012 1 98.88 80 ASP B N 1
ATOM 2966 C CA . ASP B 1 80 ? 3.766 -13.039 5.473 1 98.88 80 ASP B CA 1
ATOM 2967 C C . ASP B 1 80 ? 2.797 -11.977 4.957 1 98.88 80 ASP B C 1
ATOM 2969 O O . ASP B 1 80 ? 3.047 -10.773 5.102 1 98.88 80 ASP B O 1
ATOM 2973 N N . MET B 1 81 ? 1.744 -12.445 4.336 1 98.81 81 MET B N 1
ATOM 2974 C CA . MET B 1 81 ? 0.701 -11.523 3.91 1 98.81 81 MET B CA 1
ATOM 2975 C C . MET B 1 81 ? 0.041 -10.852 5.113 1 98.81 81 MET B C 1
ATOM 2977 O O . MET B 1 81 ? 0.207 -11.305 6.246 1 98.81 81 MET B O 1
ATOM 2981 N N . ARG B 1 82 ? -0.665 -9.773 4.852 1 98.81 82 ARG B N 1
ATOM 2982 C CA . ARG B 1 82 ? -1.302 -8.969 5.883 1 98.81 82 ARG B CA 1
ATOM 2983 C C . ARG B 1 82 ? -2.178 -9.82 6.789 1 98.81 82 ARG B C 1
ATOM 2985 O O . ARG B 1 82 ? -2.947 -10.656 6.309 1 98.81 82 ARG B O 1
ATOM 2992 N N . ASN B 1 83 ? -2.012 -9.68 8.188 1 98.75 83 ASN B N 1
ATOM 2993 C CA . ASN B 1 83 ? -2.785 -10.328 9.242 1 98.75 83 ASN B CA 1
ATOM 2994 C C . ASN B 1 83 ? -2.588 -11.836 9.227 1 98.75 83 ASN B C 1
ATOM 2996 O O . ASN B 1 83 ? -3.516 -12.594 9.531 1 98.75 83 ASN B O 1
ATOM 3000 N N . HIS B 1 84 ? -1.431 -12.32 8.82 1 98.81 84 HIS B N 1
ATOM 3001 C CA . HIS B 1 84 ? -1.06 -13.727 8.836 1 98.81 84 HIS B CA 1
ATOM 3002 C C . HIS B 1 84 ? 0.36 -13.922 9.359 1 98.81 84 HIS B C 1
ATOM 3004 O O . HIS B 1 84 ? 1.164 -12.984 9.336 1 98.81 84 HIS B O 1
ATOM 3010 N N . GLY B 1 85 ? 0.668 -15.133 9.805 1 98.44 85 GLY B N 1
ATOM 3011 C CA . GLY B 1 85 ? 2.012 -15.469 10.258 1 98.44 85 GLY B CA 1
ATOM 3012 C C . GLY B 1 85 ? 2.531 -14.531 11.328 1 98.44 85 GLY B C 1
ATOM 3013 O O . GLY B 1 85 ? 1.854 -14.289 12.328 1 98.44 85 GLY B O 1
ATOM 3014 N N . GLU B 1 86 ? 3.705 -13.984 11.133 1 97.75 86 GLU B N 1
ATOM 3015 C CA . GLU B 1 86 ? 4.34 -13.086 12.086 1 97.75 86 GLU B CA 1
ATOM 3016 C C . GLU B 1 86 ? 3.654 -11.727 12.102 1 97.75 86 GLU B C 1
ATOM 3018 O O . GLU B 1 86 ? 3.891 -10.914 13 1 97.75 86 GLU B O 1
ATOM 3023 N N . ARG B 1 87 ? 2.725 -11.531 11.164 1 98.19 87 ARG B N 1
ATOM 3024 C CA . ARG B 1 87 ? 2.031 -10.258 11.055 1 98.19 87 ARG B CA 1
ATOM 3025 C C . ARG B 1 87 ? 0.593 -10.367 11.547 1 98.19 87 ARG B C 1
ATOM 3027 O O . ARG B 1 87 ? -0.211 -9.453 11.352 1 98.19 87 ARG B O 1
ATOM 3034 N N . LEU B 1 88 ? 0.251 -11.484 12.148 1 98.38 88 LEU B N 1
ATOM 3035 C CA . LEU B 1 88 ? -1.102 -11.695 12.648 1 98.38 88 LEU B CA 1
ATOM 3036 C C . LEU B 1 88 ? -1.407 -10.758 13.812 1 98.38 88 LEU B C 1
ATOM 3038 O O . LEU B 1 88 ? -0.663 -10.711 14.789 1 98.38 88 LEU B O 1
ATOM 3042 N N . ILE B 1 89 ? -2.541 -9.984 13.703 1 97.88 89 ILE B N 1
ATOM 3043 C CA . ILE B 1 89 ? -2.891 -9.086 14.797 1 97.88 89 ILE B CA 1
ATOM 3044 C C . ILE B 1 89 ? -4.32 -9.359 15.258 1 97.88 89 ILE B C 1
ATOM 3046 O O . ILE B 1 89 ? -4.715 -8.961 16.359 1 97.88 89 ILE B O 1
ATOM 3050 N N . ASP B 1 90 ? -5.141 -10.031 14.461 1 98.19 90 ASP B N 1
ATOM 3051 C CA . ASP B 1 90 ? -6.535 -10.312 14.773 1 98.19 90 ASP B CA 1
ATOM 3052 C C . ASP B 1 90 ? -7.004 -11.594 14.078 1 98.19 90 ASP B C 1
ATOM 3054 O O . ASP B 1 90 ? -7.395 -11.57 12.914 1 98.19 90 ASP B O 1
ATOM 3058 N N . THR B 1 91 ? -7.02 -12.664 14.727 1 97.81 91 THR B N 1
ATOM 3059 C CA . THR B 1 91 ? -7.332 -13.977 14.172 1 97.81 91 THR B CA 1
ATOM 3060 C C . THR B 1 91 ? -8.75 -14 13.602 1 97.81 91 THR B C 1
ATOM 3062 O O . THR B 1 91 ? -8.992 -14.625 12.562 1 97.81 91 THR B O 1
ATOM 3065 N N . GLU B 1 92 ? -9.68 -13.328 14.219 1 97.75 92 GLU B N 1
ATOM 3066 C CA . GLU B 1 92 ? -11.086 -13.359 13.828 1 97.75 92 GLU B CA 1
ATOM 3067 C C . GLU B 1 92 ? -11.281 -12.727 12.445 1 97.75 92 GLU B C 1
ATOM 3069 O O . GLU B 1 92 ? -12.195 -13.109 11.711 1 97.75 92 GLU B O 1
ATOM 3074 N N . ARG B 1 93 ? -10.375 -11.812 12.062 1 98.19 93 ARG B N 1
ATOM 3075 C CA . ARG B 1 93 ? -10.5 -11.102 10.797 1 98.19 93 ARG B CA 1
ATOM 3076 C C . ARG B 1 93 ? -10.008 -11.969 9.633 1 98.19 93 ARG B C 1
ATOM 3078 O O . ARG B 1 93 ? -10.133 -11.578 8.469 1 98.19 93 ARG B O 1
ATOM 3085 N N . ASN B 1 94 ? -9.523 -13.148 9.953 1 98.25 94 ASN B N 1
ATOM 3086 C CA . ASN B 1 94 ? -9.203 -14.125 8.922 1 98.25 94 ASN B CA 1
ATOM 3087 C C . ASN B 1 94 ? -10.312 -15.164 8.766 1 98.25 94 ASN B C 1
ATOM 3089 O O . ASN B 1 94 ? -10.266 -15.984 7.855 1 98.25 94 ASN B O 1
ATOM 3093 N N . ASN B 1 95 ? -11.344 -15.086 9.656 1 98 95 ASN B N 1
ATOM 3094 C CA . ASN B 1 95 ? -12.445 -16.047 9.602 1 98 95 ASN B CA 1
ATOM 3095 C C . ASN B 1 95 ? -13.414 -15.719 8.469 1 98 95 ASN B C 1
ATOM 3097 O O . ASN B 1 95 ? -13.445 -14.586 7.973 1 98 95 ASN B O 1
ATOM 3101 N N . ASP B 1 96 ? -14.094 -16.75 8.031 1 96.94 96 ASP B N 1
ATOM 3102 C CA . ASP B 1 96 ? -15.109 -16.516 7.012 1 96.94 96 ASP B CA 1
ATOM 3103 C C . ASP B 1 96 ? -16.453 -16.156 7.648 1 96.94 96 ASP B C 1
ATOM 3105 O O . ASP B 1 96 ? -16.531 -15.953 8.859 1 96.94 96 ASP B O 1
ATOM 3109 N N . TRP B 1 97 ? -17.5 -15.977 6.824 1 96.88 97 TRP B N 1
ATOM 3110 C CA . TRP B 1 97 ? -18.812 -15.594 7.297 1 96.88 97 TRP B CA 1
ATOM 3111 C C . TRP B 1 97 ? -19.406 -16.656 8.219 1 96.88 97 TRP B C 1
ATOM 3113 O O . TRP B 1 97 ? -20.016 -16.344 9.242 1 96.88 97 TRP B O 1
ATOM 3123 N N . SER B 1 98 ? -19.203 -17.938 7.949 1 95.38 98 SER B N 1
ATOM 3124 C CA . SER B 1 98 ? -19.781 -19.031 8.719 1 95.38 98 SER B CA 1
ATOM 3125 C C . SER B 1 98 ? -19.172 -19.094 10.125 1 95.38 98 SER B C 1
ATOM 3127 O O . SER B 1 98 ? -19.766 -19.688 11.023 1 95.38 98 SER B O 1
ATOM 3129 N N . GLN B 1 99 ? -18.062 -18.484 10.297 1 96.69 99 GLN B N 1
ATOM 3130 C CA . GLN B 1 99 ? -17.391 -18.453 11.586 1 96.69 99 GLN B CA 1
ATOM 3131 C C . GLN B 1 99 ? -17.719 -17.188 12.359 1 96.69 99 GLN B C 1
ATOM 3133 O O . GLN B 1 99 ? -17.109 -16.906 13.398 1 96.69 99 GLN B O 1
ATOM 3138 N N . GLY B 1 100 ? -18.609 -16.375 11.812 1 95.81 100 GLY B N 1
ATOM 3139 C CA . GLY B 1 100 ? -19.125 -15.242 12.555 1 95.81 100 GLY B CA 1
ATOM 3140 C C . GLY B 1 100 ? -18.484 -13.922 12.148 1 95.81 100 GLY B C 1
ATOM 3141 O O . GLY B 1 100 ? -18.797 -12.883 12.727 1 95.81 100 GLY B O 1
ATOM 3142 N N . ASN B 1 101 ? -17.578 -13.914 11.188 1 97.56 101 ASN B N 1
ATOM 3143 C CA . ASN B 1 101 ? -16.953 -12.68 10.727 1 97.56 101 ASN B CA 1
ATOM 3144 C C . ASN B 1 101 ? -17.828 -11.945 9.711 1 97.56 101 ASN B C 1
ATOM 3146 O O . ASN B 1 101 ? -17.719 -12.172 8.508 1 97.56 101 ASN B O 1
ATOM 3150 N N . ILE B 1 102 ? -18.531 -10.961 10.188 1 96.75 102 ILE B N 1
ATOM 3151 C CA . ILE B 1 102 ? -19.484 -10.234 9.352 1 96.75 102 ILE B CA 1
ATOM 3152 C C . ILE B 1 102 ? -18.734 -9.477 8.258 1 96.75 102 ILE B C 1
ATOM 3154 O O . ILE B 1 102 ? -19.234 -9.359 7.133 1 96.75 102 ILE B O 1
ATOM 3158 N N . THR B 1 103 ? -17.516 -9.039 8.562 1 97.75 103 THR B N 1
ATOM 3159 C CA . THR B 1 103 ? -16.75 -8.25 7.602 1 97.75 103 THR B CA 1
ATOM 3160 C C . THR B 1 103 ? -15.766 -9.133 6.84 1 97.75 103 THR B C 1
ATOM 3162 O O . THR B 1 103 ? -14.727 -8.656 6.367 1 97.75 103 THR B O 1
ATOM 3165 N N . HIS B 1 104 ? -16.016 -10.438 6.668 1 98.31 104 HIS B N 1
ATOM 3166 C CA . HIS B 1 104 ? -15.117 -11.406 6.035 1 98.31 104 HIS B CA 1
ATOM 3167 C C . HIS B 1 104 ? -14.617 -10.891 4.691 1 98.31 104 HIS B C 1
ATOM 3169 O O . HIS B 1 104 ? -13.414 -10.891 4.434 1 98.31 104 HIS B O 1
ATOM 3175 N N . ALA B 1 105 ? -15.539 -10.438 3.854 1 98.56 105 ALA B N 1
ATOM 3176 C CA . ALA B 1 105 ? -15.172 -10.023 2.502 1 98.56 105 ALA B CA 1
ATOM 3177 C C . ALA B 1 105 ? -14.242 -8.812 2.533 1 98.56 105 ALA B C 1
ATOM 3179 O O . ALA B 1 105 ? -13.219 -8.789 1.846 1 98.56 105 ALA B O 1
ATOM 3180 N N . ILE B 1 106 ? -14.609 -7.816 3.373 1 98.69 106 ILE B N 1
ATOM 3181 C CA . ILE B 1 106 ? -13.797 -6.609 3.49 1 98.69 106 ILE B CA 1
ATOM 3182 C C . ILE B 1 106 ? -12.43 -6.957 4.066 1 98.69 106 ILE B C 1
ATOM 3184 O O . ILE B 1 106 ? -11.406 -6.465 3.59 1 98.69 106 ILE B O 1
ATOM 3188 N N . ASP B 1 107 ? -12.406 -7.855 5.051 1 98.81 107 ASP B N 1
ATOM 3189 C CA . ASP B 1 107 ? -11.156 -8.281 5.664 1 98.81 107 ASP B CA 1
ATOM 3190 C C . ASP B 1 107 ? -10.266 -9 4.656 1 98.81 107 ASP B C 1
ATOM 3192 O O . ASP B 1 107 ? -9.078 -8.688 4.531 1 98.81 107 ASP B O 1
ATOM 3196 N N . MET B 1 108 ? -10.805 -9.906 3.898 1 98.81 108 MET B N 1
ATOM 3197 C CA . MET B 1 108 ? -10.031 -10.68 2.934 1 98.81 108 MET B CA 1
ATOM 3198 C C . MET B 1 108 ? -9.484 -9.781 1.829 1 98.81 108 MET B C 1
ATOM 3200 O O . MET B 1 108 ? -8.297 -9.844 1.502 1 98.81 108 MET B O 1
ATOM 3204 N N . ILE B 1 109 ? -10.367 -8.938 1.303 1 98.88 109 ILE B N 1
ATOM 3205 C CA . ILE B 1 109 ? -9.969 -8.078 0.194 1 98.88 109 ILE B CA 1
ATOM 3206 C C . ILE B 1 109 ? -8.914 -7.078 0.67 1 98.88 109 ILE B C 1
ATOM 3208 O O . ILE B 1 109 ? -7.934 -6.82 -0.031 1 98.88 109 ILE B O 1
ATOM 3212 N N . SER B 1 110 ? -9.109 -6.477 1.844 1 98.81 110 SER B N 1
ATOM 3213 C CA . SER B 1 110 ? -8.125 -5.52 2.346 1 98.81 110 SER B CA 1
ATOM 3214 C C . SER B 1 110 ? -6.793 -6.203 2.639 1 98.81 110 SER B C 1
ATOM 3216 O O . SER B 1 110 ? -5.73 -5.609 2.432 1 98.81 110 SER B O 1
ATOM 3218 N N . ASN B 1 111 ? -6.812 -7.457 3.125 1 98.81 111 ASN B N 1
ATOM 3219 C CA . ASN B 1 111 ? -5.578 -8.211 3.309 1 98.81 111 ASN B CA 1
ATOM 3220 C C . ASN B 1 111 ? -4.875 -8.477 1.979 1 98.81 111 ASN B C 1
ATOM 3222 O O . ASN B 1 111 ? -3.652 -8.352 1.885 1 98.81 111 ASN B O 1
ATOM 3226 N N . ILE B 1 112 ? -5.645 -8.844 0.979 1 98.88 112 ILE B N 1
ATOM 3227 C CA . ILE B 1 112 ? -5.098 -9.094 -0.351 1 98.88 112 ILE B CA 1
ATOM 3228 C C . ILE B 1 112 ? -4.473 -7.809 -0.899 1 98.88 112 ILE B C 1
ATOM 3230 O O . ILE B 1 112 ? -3.297 -7.797 -1.271 1 98.88 112 ILE B O 1
ATOM 3234 N N . ASP B 1 113 ? -5.238 -6.734 -0.899 1 98.88 113 ASP B N 1
ATOM 3235 C CA . ASP B 1 113 ? -4.785 -5.477 -1.485 1 98.88 113 ASP B CA 1
ATOM 3236 C C . ASP B 1 113 ? -3.576 -4.922 -0.733 1 98.88 113 ASP B C 1
ATOM 3238 O O . ASP B 1 113 ? -2.625 -4.438 -1.349 1 98.88 113 ASP B O 1
ATOM 3242 N N . GLY B 1 114 ? -3.629 -4.988 0.601 1 98.88 114 GLY B N 1
ATOM 3243 C CA . GLY B 1 114 ? -2.482 -4.559 1.385 1 98.88 114 GLY B CA 1
ATOM 3244 C C . GLY B 1 114 ? -1.23 -5.367 1.104 1 98.88 114 GLY B C 1
ATOM 3245 O O . GLY B 1 114 ? -0.129 -4.812 1.049 1 98.88 114 GLY B O 1
ATOM 3246 N N . SER B 1 115 ? -1.371 -6.652 0.929 1 98.94 115 SER B N 1
ATOM 3247 C CA . SER B 1 115 ? -0.233 -7.516 0.635 1 98.94 115 SER B CA 1
ATOM 3248 C C . SER B 1 115 ? 0.323 -7.246 -0.758 1 98.94 115 SER B C 1
ATOM 3250 O O . SER B 1 115 ? 1.535 -7.309 -0.972 1 98.94 115 SER B O 1
ATOM 3252 N N . VAL B 1 116 ? -0.56 -7.004 -1.7 1 98.94 116 VAL B N 1
ATOM 3253 C CA . VAL B 1 116 ? -0.13 -6.617 -3.041 1 98.94 116 VAL B CA 1
ATOM 3254 C C . VAL B 1 116 ? 0.646 -5.305 -2.977 1 98.94 116 VAL B C 1
ATOM 3256 O O . VAL B 1 116 ? 1.691 -5.16 -3.615 1 98.94 116 VAL B O 1
ATOM 3259 N N . ASP B 1 117 ? 0.141 -4.305 -2.189 1 98.81 117 ASP B N 1
ATOM 3260 C CA . ASP B 1 117 ? 0.868 -3.059 -1.98 1 98.81 117 ASP B CA 1
ATOM 3261 C C . ASP B 1 117 ? 2.273 -3.324 -1.449 1 98.81 117 ASP B C 1
ATOM 3263 O O . ASP B 1 117 ? 3.238 -2.691 -1.884 1 98.81 117 ASP B O 1
ATOM 3267 N N . ASP B 1 118 ? 2.359 -4.25 -0.524 1 98.94 118 ASP B N 1
ATOM 3268 C CA . ASP B 1 118 ? 3.658 -4.594 0.049 1 98.94 118 ASP B CA 1
ATOM 3269 C C . ASP B 1 118 ? 4.598 -5.152 -1.016 1 98.94 118 ASP B C 1
ATOM 3271 O O . ASP B 1 118 ? 5.754 -4.738 -1.108 1 98.94 118 ASP B O 1
ATOM 3275 N N . ALA B 1 119 ? 4.109 -6.078 -1.79 1 98.94 119 ALA B N 1
ATOM 3276 C CA . ALA B 1 119 ? 4.934 -6.672 -2.842 1 98.94 119 ALA B CA 1
ATOM 3277 C C . ALA B 1 119 ? 5.383 -5.613 -3.846 1 98.94 119 ALA B C 1
ATOM 3279 O O . ALA B 1 119 ? 6.535 -5.617 -4.289 1 98.94 119 ALA B O 1
ATOM 3280 N N . CYS B 1 120 ? 4.484 -4.746 -4.219 1 98.81 120 CYS B N 1
ATOM 3281 C CA . CYS B 1 120 ? 4.816 -3.668 -5.148 1 98.81 120 CYS B CA 1
ATOM 3282 C C . CYS B 1 120 ? 5.895 -2.762 -4.566 1 98.81 120 CYS B C 1
ATOM 3284 O O . CYS B 1 120 ? 6.844 -2.398 -5.258 1 98.81 120 CYS B O 1
ATOM 3286 N N . LEU B 1 121 ? 5.758 -2.438 -3.314 1 98.75 121 LEU B N 1
ATOM 3287 C CA . LEU B 1 121 ? 6.746 -1.596 -2.646 1 98.75 121 LEU B CA 1
ATOM 3288 C C . LEU B 1 121 ? 8.109 -2.275 -2.615 1 98.75 121 LEU B C 1
ATOM 3290 O O . LEU B 1 121 ? 9.133 -1.641 -2.898 1 98.75 121 LEU B O 1
ATOM 3294 N N . ILE B 1 122 ? 8.102 -3.545 -2.287 1 98.88 122 ILE B N 1
ATOM 3295 C CA . ILE B 1 122 ? 9.344 -4.309 -2.258 1 98.88 122 ILE B CA 1
ATOM 3296 C C . ILE B 1 122 ? 9.977 -4.316 -3.646 1 98.88 122 ILE B C 1
ATOM 3298 O O . ILE B 1 122 ? 11.188 -4.113 -3.785 1 98.88 122 ILE B O 1
ATOM 3302 N N . SER B 1 123 ? 9.203 -4.512 -4.688 1 98.81 123 SER B N 1
ATOM 3303 C CA . SER B 1 123 ? 9.719 -4.535 -6.055 1 98.81 123 SER B CA 1
ATOM 3304 C C . SER B 1 123 ? 10.312 -3.189 -6.449 1 98.81 123 SER B C 1
ATOM 3306 O O . SER B 1 123 ? 11.258 -3.131 -7.238 1 98.81 123 SER B O 1
ATOM 3308 N N . ASN B 1 124 ? 9.781 -2.111 -5.883 1 98.5 124 ASN B N 1
ATOM 3309 C CA . ASN B 1 124 ? 10.297 -0.772 -6.152 1 98.5 124 ASN B CA 1
ATOM 3310 C C . ASN B 1 124 ? 11.625 -0.531 -5.445 1 98.5 124 ASN B C 1
ATOM 3312 O O . ASN B 1 124 ? 12.461 0.239 -5.926 1 98.5 124 ASN B O 1
ATOM 3316 N N . MET B 1 125 ? 11.844 -1.177 -4.285 1 98.62 125 MET B N 1
ATOM 3317 C CA . MET B 1 125 ? 13.016 -0.909 -3.461 1 98.62 125 MET B CA 1
ATOM 3318 C C . MET B 1 125 ? 14.172 -1.832 -3.836 1 98.62 125 MET B C 1
ATOM 3320 O O . MET B 1 125 ? 15.336 -1.488 -3.639 1 98.62 125 MET B O 1
ATOM 3324 N N . LEU B 1 126 ? 13.898 -2.982 -4.445 1 98.56 126 LEU B N 1
ATOM 3325 C CA . LEU B 1 126 ? 14.883 -4.031 -4.676 1 98.56 126 LEU B CA 1
ATOM 3326 C C . LEU B 1 126 ? 16.031 -3.523 -5.547 1 98.56 126 LEU B C 1
ATOM 3328 O O . LEU B 1 126 ? 17.203 -3.766 -5.25 1 98.56 126 LEU B O 1
ATOM 3332 N N . PRO B 1 127 ? 15.766 -2.77 -6.664 1 98.12 127 PRO B N 1
ATOM 3333 C CA . PRO B 1 127 ? 16.875 -2.285 -7.488 1 98.12 127 PRO B CA 1
ATOM 3334 C C . PRO B 1 127 ? 17.812 -1.362 -6.719 1 98.12 127 PRO B C 1
ATOM 3336 O O . PRO B 1 127 ? 19.016 -1.321 -7.008 1 98.12 127 PRO B O 1
ATOM 3339 N N . GLY B 1 128 ? 17.266 -0.591 -5.773 1 97.88 128 GLY B N 1
ATOM 3340 C CA . GLY B 1 128 ? 18.109 0.25 -4.941 1 97.88 128 GLY B CA 1
ATOM 3341 C C . GLY B 1 128 ? 18.922 -0.536 -3.926 1 97.88 128 GLY B C 1
ATOM 3342 O O . GLY B 1 128 ? 20.062 -0.188 -3.633 1 97.88 128 GLY B O 1
ATOM 3343 N N . LEU B 1 129 ? 18.375 -1.595 -3.4 1 98.06 129 LEU B N 1
ATOM 3344 C CA . LEU B 1 129 ? 19.031 -2.43 -2.396 1 98.06 129 LEU B CA 1
ATOM 3345 C C . LEU B 1 129 ? 20.094 -3.312 -3.035 1 98.06 129 LEU B C 1
ATOM 3347 O O . LEU B 1 129 ? 21.078 -3.676 -2.385 1 98.06 129 LEU B O 1
ATOM 3351 N N . TYR B 1 130 ? 19.844 -3.682 -4.301 1 97.56 130 TYR B N 1
ATOM 3352 C CA . TYR B 1 130 ? 20.766 -4.523 -5.059 1 97.56 130 TYR B CA 1
ATOM 3353 C C . TYR B 1 130 ? 21.047 -3.922 -6.43 1 97.56 130 TYR B C 1
ATOM 3355 O O . TYR B 1 130 ? 20.641 -4.465 -7.453 1 97.56 130 TYR B O 1
ATOM 3363 N N . PRO B 1 131 ? 21.859 -2.838 -6.383 1 96.38 131 PRO B N 1
ATOM 3364 C CA . PRO B 1 131 ? 22.188 -2.213 -7.668 1 96.38 131 PRO B CA 1
ATOM 3365 C C . PRO B 1 131 ? 23 -3.129 -8.578 1 96.38 131 PRO B C 1
ATOM 3367 O O . PRO B 1 131 ? 23.734 -3.994 -8.102 1 96.38 131 PRO B O 1
ATOM 3370 N N . GLY B 1 132 ? 22.875 -2.973 -9.781 1 96.81 132 GLY B N 1
ATOM 3371 C CA . GLY B 1 132 ? 23.672 -3.715 -10.742 1 96.81 132 GLY B CA 1
ATOM 3372 C C . GLY B 1 132 ? 22.953 -4.914 -11.328 1 96.81 132 GLY B C 1
ATOM 3373 O O . GLY B 1 132 ? 23.578 -5.793 -11.922 1 96.81 132 GLY B O 1
ATOM 3374 N N . TYR B 1 133 ? 21.672 -5.043 -11.078 1 97.69 133 TYR B N 1
ATOM 3375 C CA . TYR B 1 133 ? 20.797 -6.051 -11.68 1 97.69 133 TYR B CA 1
ATOM 3376 C C . TYR B 1 133 ? 19.594 -5.41 -12.336 1 97.69 133 TYR B C 1
ATOM 3378 O O . TYR B 1 133 ? 19.172 -4.309 -11.961 1 97.69 133 TYR B O 1
ATOM 3386 N N . VAL B 1 134 ? 19.109 -6.023 -13.367 1 97.25 134 VAL B N 1
ATOM 3387 C CA . VAL B 1 134 ? 17.781 -5.742 -13.883 1 97.25 134 VAL B CA 1
ATOM 3388 C C . VAL B 1 134 ? 16.797 -6.82 -13.414 1 97.25 134 VAL B C 1
ATOM 3390 O O . VAL B 1 134 ? 16.953 -7.996 -13.758 1 97.25 134 VAL B O 1
ATOM 3393 N N . PHE B 1 135 ? 15.867 -6.41 -12.609 1 97.69 135 PHE B N 1
ATOM 3394 C CA . PHE B 1 135 ? 14.93 -7.375 -12.039 1 97.69 135 PHE B CA 1
ATOM 3395 C C . PHE B 1 135 ? 13.695 -7.516 -12.93 1 97.69 135 PHE B C 1
ATOM 3397 O O . PHE B 1 135 ? 13.102 -6.516 -13.328 1 97.69 135 PHE B O 1
ATOM 3404 N N . ARG B 1 136 ? 13.367 -8.727 -13.289 1 97.62 136 ARG B N 1
ATOM 3405 C CA . ARG B 1 136 ? 12.133 -9.094 -13.977 1 97.62 136 ARG B CA 1
ATOM 3406 C C . ARG B 1 136 ? 11.133 -9.727 -13.008 1 97.62 136 ARG B C 1
ATOM 3408 O O . ARG B 1 136 ? 11.32 -10.867 -12.578 1 97.62 136 ARG B O 1
ATOM 3415 N N . ASN B 1 137 ? 10.055 -9.023 -12.727 1 98.69 137 ASN B N 1
ATOM 3416 C CA . ASN B 1 137 ? 9.188 -9.406 -11.609 1 98.69 137 ASN B CA 1
ATOM 3417 C C . ASN B 1 137 ? 8.125 -10.406 -12.039 1 98.69 137 ASN B C 1
ATOM 3419 O O . ASN B 1 137 ? 7.496 -10.242 -13.086 1 98.69 137 ASN B O 1
ATOM 3423 N N . LEU B 1 138 ? 7.965 -11.438 -11.273 1 98.75 138 LEU B N 1
ATOM 3424 C CA . LEU B 1 138 ? 6.926 -12.453 -11.367 1 98.75 138 LEU B CA 1
ATOM 3425 C C . LEU B 1 138 ? 6.148 -12.562 -10.055 1 98.75 138 LEU B C 1
ATOM 3427 O O . LEU B 1 138 ? 6.645 -12.164 -9 1 98.75 138 LEU B O 1
ATOM 3431 N N . ALA B 1 139 ? 4.953 -13.062 -10.141 1 98.88 139 ALA B N 1
ATOM 3432 C CA . ALA B 1 139 ? 4.168 -13.336 -8.938 1 98.88 139 ALA B CA 1
ATOM 3433 C C . ALA B 1 139 ? 3.605 -14.75 -8.953 1 98.88 139 ALA B C 1
ATOM 3435 O O . ALA B 1 139 ? 3.121 -15.219 -9.984 1 98.88 139 ALA B O 1
ATOM 3436 N N . LEU B 1 140 ? 3.771 -15.422 -7.883 1 98.94 140 LEU B N 1
ATOM 3437 C CA . LEU B 1 140 ? 3.203 -16.75 -7.668 1 98.94 140 LEU B CA 1
ATOM 3438 C C . LEU B 1 140 ? 2.398 -16.797 -6.375 1 98.94 140 LEU B C 1
ATOM 3440 O O . LEU B 1 140 ? 2.859 -16.312 -5.336 1 98.94 140 LEU B O 1
ATOM 3444 N N . GLY B 1 141 ? 1.256 -17.312 -6.445 1 98.88 141 GLY B N 1
ATOM 3445 C CA . GLY B 1 141 ? 0.427 -17.328 -5.25 1 98.88 141 GLY B CA 1
ATOM 3446 C C . GLY B 1 141 ? -0.536 -18.5 -5.219 1 98.88 141 GLY B C 1
ATOM 3447 O O . GLY B 1 141 ? -0.917 -19.031 -6.266 1 98.88 141 GLY B O 1
ATOM 3448 N N . VAL B 1 142 ? -0.945 -18.891 -3.982 1 98.94 142 VAL B N 1
ATOM 3449 C CA . VAL B 1 142 ? -1.841 -20.031 -3.762 1 98.94 142 VAL B CA 1
ATOM 3450 C C . VAL B 1 142 ? -3.131 -19.547 -3.105 1 98.94 142 VAL B C 1
ATOM 3452 O O . VAL B 1 142 ? -3.096 -18.859 -2.078 1 98.94 142 VAL B O 1
ATOM 3455 N N . SER B 1 143 ? -4.305 -19.922 -3.641 1 98.75 143 SER B N 1
ATOM 3456 C CA . SER B 1 143 ? -5.598 -19.578 -3.055 1 98.75 143 SER B CA 1
ATOM 3457 C C . SER B 1 143 ? -5.754 -18.062 -2.908 1 98.75 143 SER B C 1
ATOM 3459 O O . SER B 1 143 ? -5.656 -17.328 -3.891 1 98.75 143 SER B O 1
ATOM 3461 N N . MET B 1 144 ? -5.836 -17.594 -1.678 1 98.81 144 MET B N 1
ATOM 3462 C CA . MET B 1 144 ? -5.879 -16.141 -1.467 1 98.81 144 MET B CA 1
ATOM 3463 C C . MET B 1 144 ? -4.715 -15.461 -2.172 1 98.81 144 MET B C 1
ATOM 3465 O O . MET B 1 144 ? -4.887 -14.391 -2.764 1 98.81 144 MET B O 1
ATOM 3469 N N . GLY B 1 145 ? -3.576 -16.125 -2.135 1 98.88 145 GLY B N 1
ATOM 3470 C CA . GLY B 1 145 ? -2.41 -15.609 -2.838 1 98.88 145 GLY B CA 1
ATOM 3471 C C . GLY B 1 145 ? -2.566 -15.633 -4.348 1 98.88 145 GLY B C 1
ATOM 3472 O O . GLY B 1 145 ? -1.989 -14.797 -5.047 1 98.88 145 GLY B O 1
ATOM 3473 N N . GLY B 1 146 ? -3.297 -16.625 -4.836 1 98.94 146 GLY B N 1
ATOM 3474 C CA . GLY B 1 146 ? -3.592 -16.656 -6.258 1 98.94 146 GLY B CA 1
ATOM 3475 C C . GLY B 1 146 ? -4.426 -15.469 -6.715 1 98.94 146 GLY B C 1
ATOM 3476 O O . GLY B 1 146 ? -4.199 -14.922 -7.793 1 98.94 146 GLY B O 1
ATOM 3477 N N . HIS B 1 147 ? -5.441 -15.047 -5.848 1 98.94 147 HIS B N 1
ATOM 3478 C CA . HIS B 1 147 ? -6.199 -13.828 -6.129 1 98.94 147 HIS B CA 1
ATOM 3479 C C . HIS B 1 147 ? -5.277 -12.617 -6.23 1 98.94 147 HIS B C 1
ATOM 3481 O O . HIS B 1 147 ? -5.445 -11.773 -7.113 1 98.94 147 HIS B O 1
ATOM 3487 N N . ALA B 1 148 ? -4.297 -12.586 -5.367 1 98.94 148 ALA B N 1
ATOM 3488 C CA . ALA B 1 148 ? -3.375 -11.453 -5.25 1 98.94 148 ALA B CA 1
ATOM 3489 C C . ALA B 1 148 ? -2.514 -11.32 -6.504 1 98.94 148 ALA B C 1
ATOM 3491 O O . ALA B 1 148 ? -2.164 -10.211 -6.906 1 98.94 148 ALA B O 1
ATOM 3492 N N . CYS B 1 149 ? -2.197 -12.43 -7.141 1 98.88 149 CYS B N 1
ATOM 3493 C CA . CYS B 1 149 ? -1.384 -12.398 -8.352 1 98.88 149 CYS B CA 1
ATOM 3494 C C . CYS B 1 149 ? -2.053 -11.562 -9.438 1 98.88 149 CYS B C 1
ATOM 3496 O O . CYS B 1 149 ? -1.412 -10.711 -10.047 1 98.88 149 CYS B O 1
ATOM 3498 N N . TYR B 1 150 ? -3.318 -11.805 -9.625 1 98.81 150 TYR B N 1
ATOM 3499 C CA . TYR B 1 150 ? -4.047 -11.062 -10.648 1 98.81 150 TYR B CA 1
ATOM 3500 C C . TYR B 1 150 ? -4.078 -9.57 -10.32 1 98.81 150 TYR B C 1
ATOM 3502 O O . TYR B 1 150 ? -3.914 -8.734 -11.203 1 98.81 150 TYR B O 1
ATOM 3510 N N . ARG B 1 151 ? -4.273 -9.289 -9.109 1 98.69 151 ARG B N 1
ATOM 3511 C CA . ARG B 1 151 ? -4.355 -7.898 -8.664 1 98.69 151 ARG B CA 1
ATOM 3512 C C . ARG B 1 151 ? -3.014 -7.191 -8.836 1 98.69 151 ARG B C 1
ATOM 3514 O O . ARG B 1 151 ? -2.965 -6.027 -9.234 1 98.69 151 ARG B O 1
ATOM 3521 N N . MET B 1 152 ? -1.93 -7.887 -8.523 1 98.75 152 MET B N 1
ATOM 3522 C CA . MET B 1 152 ? -0.612 -7.281 -8.68 1 98.75 152 MET B CA 1
ATOM 3523 C C . MET B 1 152 ? -0.34 -6.941 -10.141 1 98.75 152 MET B C 1
ATOM 3525 O O . MET B 1 152 ? 0.208 -5.879 -10.445 1 98.75 152 MET B O 1
ATOM 3529 N N . ALA B 1 153 ? -0.77 -7.785 -11.062 1 98.31 153 ALA B N 1
ATOM 3530 C CA . ALA B 1 153 ? -0.523 -7.582 -12.484 1 98.31 153 ALA B CA 1
ATOM 3531 C C . ALA B 1 153 ? -1.176 -6.293 -12.984 1 98.31 153 ALA B C 1
ATOM 3533 O O . ALA B 1 153 ? -0.59 -5.562 -13.781 1 98.31 153 ALA B O 1
ATOM 3534 N N . VAL B 1 154 ? -2.346 -6.004 -12.484 1 97.62 154 VAL B N 1
ATOM 3535 C CA . VAL B 1 154 ? -3.055 -4.824 -12.977 1 97.62 154 VAL B CA 1
ATOM 3536 C C . VAL B 1 154 ? -2.594 -3.59 -12.203 1 97.62 154 VAL B C 1
ATOM 3538 O O . VAL B 1 154 ? -2.781 -2.459 -12.664 1 97.62 154 VAL B O 1
ATOM 3541 N N . ARG B 1 155 ? -2.021 -3.814 -11.047 1 96.94 155 ARG B N 1
ATOM 3542 C CA . ARG B 1 155 ? -1.517 -2.709 -10.234 1 96.94 155 ARG B CA 1
ATOM 3543 C C . ARG B 1 155 ? -0.217 -2.156 -10.812 1 96.94 155 ARG B C 1
ATOM 3545 O O . ARG B 1 155 ? 0.006 -0.944 -10.805 1 96.94 155 ARG B O 1
ATOM 3552 N N . ILE B 1 156 ? 0.646 -3.066 -11.266 1 97.62 156 ILE B N 1
ATOM 3553 C CA . ILE B 1 156 ? 1.938 -2.633 -11.789 1 97.62 156 ILE B CA 1
ATOM 3554 C C . ILE B 1 156 ? 2.162 -3.23 -13.172 1 97.62 156 ILE B C 1
ATOM 3556 O O . ILE B 1 156 ? 3.168 -3.902 -13.414 1 97.62 156 ILE B O 1
ATOM 3560 N N . PRO B 1 157 ? 1.306 -2.893 -14.102 1 96.69 157 PRO B N 1
ATOM 3561 C CA . PRO B 1 157 ? 1.329 -3.525 -15.422 1 96.69 157 PRO B CA 1
ATOM 3562 C C . PRO B 1 157 ? 2.674 -3.371 -16.125 1 96.69 157 PRO B C 1
ATOM 3564 O O . PRO B 1 157 ? 3.076 -4.25 -16.906 1 96.69 157 PRO B O 1
ATOM 3567 N N . ASP B 1 158 ? 3.428 -2.324 -15.812 1 96.31 158 ASP B N 1
ATOM 3568 C CA . ASP B 1 158 ? 4.688 -2.074 -16.5 1 96.31 158 ASP B CA 1
ATOM 3569 C C . ASP B 1 158 ? 5.859 -2.713 -15.766 1 96.31 158 ASP B C 1
ATOM 3571 O O . ASP B 1 158 ? 6.988 -2.723 -16.266 1 96.31 158 ASP B O 1
ATOM 3575 N N . ASN B 1 159 ? 5.555 -3.248 -14.617 1 97.56 159 ASN B N 1
ATOM 3576 C CA . ASN B 1 159 ? 6.645 -3.744 -13.781 1 97.56 159 ASN B CA 1
ATOM 3577 C C . ASN B 1 159 ? 6.43 -5.207 -13.391 1 97.56 159 ASN B C 1
ATOM 3579 O O . ASN B 1 159 ? 6.922 -5.656 -12.359 1 97.56 159 ASN B O 1
ATOM 3583 N N . ILE B 1 160 ? 5.621 -5.926 -14.125 1 98.06 160 ILE B N 1
ATOM 3584 C CA . ILE B 1 160 ? 5.402 -7.348 -13.891 1 98.06 160 ILE B CA 1
ATOM 3585 C C . ILE B 1 160 ? 5.363 -8.094 -15.219 1 98.06 160 ILE B C 1
ATOM 3587 O O . ILE B 1 160 ? 4.77 -7.609 -16.188 1 98.06 160 ILE B O 1
ATOM 3591 N N . GLU B 1 161 ? 6.047 -9.234 -15.281 1 96.75 161 GLU B N 1
ATOM 3592 C CA . GLU B 1 161 ? 6.195 -9.938 -16.547 1 96.75 161 GLU B CA 1
ATOM 3593 C C . GLU B 1 161 ? 5.316 -11.188 -16.594 1 96.75 161 GLU B C 1
ATOM 3595 O O . GLU B 1 161 ? 4.902 -11.625 -17.672 1 96.75 161 GLU B O 1
ATOM 3600 N N . CYS B 1 162 ? 5.09 -11.703 -15.414 1 97.06 162 CYS B N 1
ATOM 3601 C CA . CYS B 1 162 ? 4.441 -13.008 -15.359 1 97.06 162 CYS B CA 1
ATOM 3602 C C . CYS B 1 162 ? 3.732 -13.211 -14.023 1 97.06 162 CYS B C 1
ATOM 3604 O O . CYS B 1 162 ? 4.219 -12.766 -12.984 1 97.06 162 CYS B O 1
ATOM 3606 N N . ILE B 1 163 ? 2.547 -13.883 -14.102 1 98.75 163 ILE B N 1
ATOM 3607 C CA . ILE B 1 163 ? 1.913 -14.305 -12.859 1 98.75 163 ILE B CA 1
ATOM 3608 C C . ILE B 1 163 ? 1.545 -15.781 -12.945 1 98.75 163 ILE B C 1
ATOM 3610 O O . ILE B 1 163 ? 1.241 -16.297 -14.023 1 98.75 163 ILE B O 1
ATOM 3614 N N . ILE B 1 164 ? 1.562 -16.438 -11.789 1 98.88 164 ILE B N 1
ATOM 3615 C CA . ILE B 1 164 ? 1.273 -17.875 -11.664 1 98.88 164 ILE B CA 1
ATOM 3616 C C . ILE B 1 164 ? 0.283 -18.094 -10.523 1 98.88 164 ILE B C 1
ATOM 3618 O O . ILE B 1 164 ? 0.654 -18.609 -9.461 1 98.88 164 ILE B O 1
ATOM 3622 N N . PRO B 1 165 ? -0.973 -17.766 -10.727 1 98.94 165 PRO B N 1
ATOM 3623 C CA . PRO B 1 165 ? -1.995 -18.047 -9.719 1 98.94 165 PRO B CA 1
ATOM 3624 C C . PRO B 1 165 ? -2.346 -19.531 -9.633 1 98.94 165 PRO B C 1
ATOM 3626 O O . PRO B 1 165 ? -2.734 -20.125 -10.633 1 98.94 165 PRO B O 1
ATOM 3629 N N . ILE B 1 166 ? -2.141 -20.109 -8.469 1 98.94 166 ILE B N 1
ATOM 3630 C CA . ILE B 1 166 ? -2.543 -21.484 -8.188 1 98.94 166 ILE B CA 1
ATOM 3631 C C . ILE B 1 166 ? -3.826 -21.484 -7.359 1 98.94 166 ILE B C 1
ATOM 3633 O O . ILE B 1 166 ? -3.861 -20.938 -6.258 1 98.94 166 ILE B O 1
ATOM 3637 N N . ILE B 1 167 ? -4.902 -22.047 -7.883 1 98.88 167 ILE B N 1
ATOM 3638 C CA . ILE B 1 167 ? -6.23 -22.156 -7.289 1 98.88 167 ILE B CA 1
ATOM 3639 C C . ILE B 1 167 ? -6.711 -20.781 -6.828 1 98.88 167 ILE B C 1
ATOM 3641 O O . ILE B 1 167 ? -7.277 -20.656 -5.742 1 98.88 167 ILE B O 1
ATOM 3645 N N . GLY B 1 168 ? -6.363 -19.703 -7.543 1 98.69 168 GLY B N 1
ATOM 3646 C CA . GLY B 1 168 ? -6.863 -18.344 -7.395 1 98.69 168 GLY B CA 1
ATOM 3647 C C . GLY B 1 168 ? -7.875 -17.969 -8.461 1 98.69 168 GLY B C 1
ATOM 3648 O O . GLY B 1 168 ? -7.957 -18.609 -9.508 1 98.69 168 GLY B O 1
ATOM 3649 N N . SER B 1 169 ? -8.617 -16.953 -8.195 1 98.5 169 SER B N 1
ATOM 3650 C CA . SER B 1 169 ? -9.664 -16.516 -9.109 1 98.5 169 SER B CA 1
ATOM 3651 C C . SER B 1 169 ? -9.414 -15.102 -9.617 1 98.5 169 SER B C 1
ATOM 3653 O O . SER B 1 169 ? -9.078 -14.211 -8.836 1 98.5 169 SER B O 1
ATOM 3655 N N . PRO B 1 170 ? -9.555 -14.852 -10.938 1 98 170 PRO B N 1
ATOM 3656 C CA . PRO B 1 170 ? -9.516 -13.492 -11.484 1 98 170 PRO B CA 1
ATOM 3657 C C . PRO B 1 170 ? -10.797 -12.711 -11.203 1 98 170 PRO B C 1
ATOM 3659 O O . PRO B 1 170 ? -10.875 -11.516 -11.492 1 98 170 PRO B O 1
ATOM 3662 N N . ASP B 1 171 ? -11.781 -13.367 -10.633 1 98.06 171 ASP B N 1
ATOM 3663 C CA . ASP B 1 171 ? -13.094 -12.781 -10.352 1 98.06 171 ASP B CA 1
ATOM 3664 C C . ASP B 1 171 ? -13.516 -13.055 -8.906 1 98.06 171 ASP B C 1
ATOM 3666 O O . ASP B 1 171 ? -14.406 -13.867 -8.656 1 98.06 171 ASP B O 1
ATOM 3670 N N . VAL B 1 172 ? -12.992 -12.234 -8.031 1 98.25 172 VAL B N 1
ATOM 3671 C CA . VAL B 1 172 ? -13.172 -12.492 -6.605 1 98.25 172 VAL B CA 1
ATOM 3672 C C . VAL B 1 172 ? -14.555 -12.008 -6.168 1 98.25 172 VAL B C 1
ATOM 3674 O O . VAL B 1 172 ? -15.164 -12.594 -5.266 1 98.25 172 VAL B O 1
ATOM 3677 N N . SER B 1 173 ? -15.078 -10.906 -6.805 1 97.81 173 SER B N 1
ATOM 3678 C CA . SER B 1 173 ? -16.406 -10.43 -6.457 1 97.81 173 SER B CA 1
ATOM 3679 C C . SER B 1 173 ? -17.469 -11.508 -6.68 1 97.81 173 SER B C 1
ATOM 3681 O O . SER B 1 173 ? -18.25 -11.82 -5.777 1 97.81 173 SER B O 1
ATOM 3683 N N . SER B 1 174 ? -17.453 -12.141 -7.895 1 97.56 174 SER B N 1
ATOM 3684 C CA . SER B 1 174 ? -18.406 -13.203 -8.188 1 97.56 174 SER B CA 1
ATOM 3685 C C . SER B 1 174 ? -18.234 -14.391 -7.246 1 97.56 174 SER B C 1
ATOM 3687 O O . SER B 1 174 ? -19.219 -14.984 -6.801 1 97.56 174 SER B O 1
ATOM 3689 N N . LEU B 1 175 ? -16.984 -14.727 -6.977 1 97.69 175 LEU B N 1
ATOM 3690 C CA . LEU B 1 175 ? -16.672 -15.812 -6.059 1 97.69 175 LEU B CA 1
ATOM 3691 C C . LEU B 1 175 ? -17.297 -15.57 -4.688 1 97.69 175 LEU B C 1
ATOM 3693 O O . LEU B 1 175 ? -18 -16.438 -4.16 1 97.69 175 LEU B O 1
ATOM 3697 N N . LEU B 1 176 ? -17.094 -14.391 -4.086 1 97.62 176 LEU B N 1
ATOM 3698 C CA . LEU B 1 176 ? -17.547 -14.078 -2.732 1 97.62 176 LEU B CA 1
ATOM 3699 C C . LEU B 1 176 ? -19.062 -13.883 -2.697 1 97.62 176 LEU B C 1
ATOM 3701 O O . LEU B 1 176 ? -19.719 -14.266 -1.727 1 97.62 176 LEU B O 1
ATOM 3705 N N . ILE B 1 177 ? -19.641 -13.266 -3.754 1 97.31 177 ILE B N 1
ATOM 3706 C CA . ILE B 1 177 ? -21.078 -13.062 -3.791 1 97.31 177 ILE B CA 1
ATOM 3707 C C . ILE B 1 177 ? -21.797 -14.406 -3.875 1 97.31 177 ILE B C 1
ATOM 3709 O O . ILE B 1 177 ? -22.828 -14.617 -3.223 1 97.31 177 ILE B O 1
ATOM 3713 N N . ASN B 1 178 ? -21.266 -15.359 -4.695 1 96.88 178 ASN B N 1
ATOM 3714 C CA . ASN B 1 178 ? -21.844 -16.703 -4.734 1 96.88 178 ASN B CA 1
ATOM 3715 C C . ASN B 1 178 ? -21.797 -17.375 -3.367 1 96.88 178 ASN B C 1
ATOM 3717 O O . ASN B 1 178 ? -22.734 -18.062 -2.977 1 96.88 178 ASN B O 1
ATOM 3721 N N . ARG B 1 179 ? -20.672 -17.156 -2.633 1 95.81 179 ARG B N 1
ATOM 3722 C CA . ARG B 1 179 ? -20.562 -17.688 -1.277 1 95.81 179 ARG B CA 1
ATOM 3723 C C . ARG B 1 179 ? -21.609 -17.062 -0.359 1 95.81 179 ARG B C 1
ATOM 3725 O O . ARG B 1 179 ? -22.25 -17.75 0.434 1 95.81 179 ARG B O 1
ATOM 3732 N N . LEU B 1 180 ? -21.719 -15.766 -0.462 1 96.19 180 LEU B N 1
ATOM 3733 C CA . LEU B 1 180 ? -22.656 -15.008 0.352 1 96.19 180 LEU B CA 1
ATOM 3734 C C . LEU B 1 180 ? -24.078 -15.508 0.141 1 96.19 180 LEU B C 1
ATOM 3736 O O . LEU B 1 180 ? -24.828 -15.695 1.104 1 96.19 180 LEU B O 1
ATOM 3740 N N . LYS B 1 181 ? -24.406 -15.797 -1.149 1 93.69 181 LYS B N 1
ATOM 3741 C CA . LYS B 1 181 ? -25.766 -16.203 -1.521 1 93.69 181 LYS B CA 1
ATOM 3742 C C . LYS B 1 181 ? -25.953 -17.703 -1.301 1 93.69 181 LYS B C 1
ATOM 3744 O O . LYS B 1 181 ? -27.062 -18.234 -1.488 1 93.69 181 LYS B O 1
ATOM 3749 N N . GLU B 1 182 ? -24.891 -18.422 -0.952 1 90.31 182 GLU B N 1
ATOM 3750 C CA . GLU B 1 182 ? -24.938 -19.875 -0.78 1 90.31 182 GLU B CA 1
ATOM 3751 C C . GLU B 1 182 ? -25.578 -20.547 -1.988 1 90.31 182 GLU B C 1
ATOM 3753 O O . GLU B 1 182 ? -26.469 -21.391 -1.835 1 90.31 182 GLU B O 1
ATOM 3758 N N . SER B 1 183 ? -25.141 -20.062 -3.08 1 82.5 183 SER B N 1
ATOM 3759 C CA . SER B 1 183 ? -25.719 -20.562 -4.32 1 82.5 183 SER B CA 1
ATOM 3760 C C . SER B 1 183 ? -25.234 -21.969 -4.637 1 82.5 183 SER B C 1
ATOM 3762 O O . SER B 1 183 ? -24.031 -22.25 -4.531 1 82.5 183 SER B O 1
ATOM 3764 N N . ARG B 1 184 ? -26.188 -22.797 -5.02 1 81.38 184 ARG B N 1
ATOM 3765 C CA . ARG B 1 184 ? -25.828 -24.125 -5.492 1 81.38 184 ARG B CA 1
ATOM 3766 C C . ARG B 1 184 ? -25.297 -24.078 -6.922 1 81.38 184 ARG B C 1
ATOM 3768 O O . ARG B 1 184 ? -24.328 -24.766 -7.258 1 81.38 184 ARG B O 1
ATOM 3775 N N . GLU B 1 185 ? -25.891 -23.25 -7.68 1 87.19 185 GLU B N 1
ATOM 3776 C CA . GLU B 1 185 ? -25.438 -23.016 -9.047 1 87.19 185 GLU B CA 1
ATOM 3777 C C . GLU B 1 185 ? -24.609 -21.734 -9.133 1 87.19 185 GLU B C 1
ATOM 3779 O O . GLU B 1 185 ? -25.062 -20.672 -8.719 1 87.19 185 GLU B O 1
ATOM 3784 N N . LEU B 1 186 ? -23.422 -21.922 -9.727 1 91.38 186 LEU B N 1
ATOM 3785 C CA . LEU B 1 186 ? -22.5 -20.797 -9.805 1 91.38 186 LEU B CA 1
ATOM 3786 C C . LEU B 1 186 ? -22.984 -19.781 -10.836 1 91.38 186 LEU B C 1
ATOM 3788 O O . LEU B 1 186 ? -23.312 -20.141 -11.969 1 91.38 186 LEU B O 1
ATOM 3792 N N . THR B 1 187 ? -23.219 -18.578 -10.445 1 89.62 187 THR B N 1
ATOM 3793 C CA . THR B 1 187 ? -23.391 -17.453 -11.367 1 89.62 187 THR B CA 1
ATOM 3794 C C . THR B 1 187 ? -22.062 -16.781 -11.648 1 89.62 187 THR B C 1
ATOM 3796 O O . THR B 1 187 ? -21.344 -16.375 -10.727 1 89.62 187 THR B O 1
ATOM 3799 N N . LEU B 1 188 ? -21.938 -16.781 -13.008 1 90.94 188 LEU B N 1
ATOM 3800 C CA . LEU B 1 188 ? -20.688 -16.141 -13.422 1 90.94 188 LEU B CA 1
ATOM 3801 C C . LEU B 1 188 ? -20.922 -14.664 -13.727 1 90.94 188 LEU B C 1
ATOM 3803 O O . LEU B 1 188 ? -22.062 -14.234 -13.938 1 90.94 188 LEU B O 1
ATOM 3807 N N . ASN B 1 189 ? -20.125 -13.719 -13.328 1 88.25 189 ASN B N 1
ATOM 3808 C CA . ASN B 1 189 ? -20.047 -12.336 -13.789 1 88.25 189 ASN B CA 1
ATOM 3809 C C . ASN B 1 189 ? -20.797 -11.391 -12.859 1 88.25 189 ASN B C 1
ATOM 3811 O O . ASN B 1 189 ? -21.375 -10.391 -13.305 1 88.25 189 ASN B O 1
ATOM 3815 N N . PHE B 1 190 ? -21.016 -11.742 -11.617 1 91.62 190 PHE B N 1
ATOM 3816 C CA . PHE B 1 190 ? -21.562 -10.789 -10.664 1 91.62 190 PHE B CA 1
ATOM 3817 C C . PHE B 1 190 ? -20.797 -9.469 -10.727 1 91.62 190 PHE B C 1
ATOM 3819 O O . PHE B 1 190 ? -21.344 -8.414 -10.406 1 91.62 190 PHE B O 1
ATOM 3826 N N . ARG B 1 191 ? -19.578 -9.523 -11.172 1 90.25 191 ARG B N 1
ATOM 3827 C CA . ARG B 1 191 ? -18.734 -8.336 -11.266 1 90.25 191 ARG B CA 1
ATOM 3828 C C . ARG B 1 191 ? -19.312 -7.32 -12.242 1 90.25 191 ARG B C 1
ATOM 3830 O O . ARG B 1 191 ? -18.984 -6.137 -12.195 1 90.25 191 ARG B O 1
ATOM 3837 N N . ARG B 1 192 ? -20.25 -7.711 -13.078 1 92.69 192 ARG B N 1
ATOM 3838 C CA . ARG B 1 192 ? -20.812 -6.832 -14.102 1 92.69 192 ARG B CA 1
ATOM 3839 C C . ARG B 1 192 ? -22.156 -6.27 -13.664 1 92.69 192 ARG B C 1
ATOM 3841 O O . ARG B 1 192 ? -22.734 -5.441 -14.352 1 92.69 192 ARG B O 1
ATOM 3848 N N . LEU B 1 193 ? -22.656 -6.68 -12.547 1 94.44 193 LEU B N 1
ATOM 3849 C CA . LEU B 1 193 ? -23.984 -6.266 -12.086 1 94.44 193 LEU B CA 1
ATOM 3850 C C . LEU B 1 193 ? -23.875 -5.059 -11.156 1 94.44 193 LEU B C 1
ATOM 3852 O O . LEU B 1 193 ? -22.938 -4.953 -10.367 1 94.44 193 LEU B O 1
ATOM 3856 N N . SER B 1 194 ? -24.922 -4.234 -11.258 1 95.38 194 SER B N 1
ATOM 3857 C CA . SER B 1 194 ? -25.062 -3.186 -10.258 1 95.38 194 SER B CA 1
ATOM 3858 C C . SER B 1 194 ? -25.422 -3.77 -8.898 1 95.38 194 SER B C 1
ATOM 3860 O O . SER B 1 194 ? -25.875 -4.91 -8.805 1 95.38 194 SER B O 1
ATOM 3862 N N . TYR B 1 195 ? -25.141 -2.982 -7.875 1 96.12 195 TYR B N 1
ATOM 3863 C CA . TYR B 1 195 ? -25.469 -3.438 -6.527 1 96.12 195 TYR B CA 1
ATOM 3864 C C . TYR B 1 195 ? -26.938 -3.803 -6.402 1 96.12 195 TYR B C 1
ATOM 3866 O O . TYR B 1 195 ? -27.281 -4.824 -5.805 1 96.12 195 TYR B O 1
ATOM 3874 N N . GLU B 1 196 ? -27.875 -2.975 -6.977 1 95.06 196 GLU B N 1
ATOM 3875 C CA . GLU B 1 196 ? -29.312 -3.215 -6.938 1 95.06 196 GLU B CA 1
ATOM 3876 C C . GLU B 1 196 ? -29.672 -4.531 -7.621 1 95.06 196 GLU B C 1
ATOM 3878 O O . GLU B 1 196 ? -30.547 -5.258 -7.152 1 95.06 196 GLU B O 1
ATOM 3883 N N . ASP B 1 197 ? -28.938 -4.863 -8.633 1 95.88 197 ASP B N 1
ATOM 3884 C CA . ASP B 1 197 ? -29.25 -6.043 -9.438 1 95.88 197 ASP B CA 1
ATOM 3885 C C . ASP B 1 197 ? -28.812 -7.32 -8.727 1 95.88 197 ASP B C 1
ATOM 3887 O O . ASP B 1 197 ? -29.203 -8.422 -9.125 1 95.88 197 ASP B O 1
ATOM 3891 N N . LEU B 1 198 ? -27.984 -7.219 -7.711 1 95.62 198 LEU B N 1
ATOM 3892 C CA . LEU B 1 198 ? -27.578 -8.391 -6.945 1 95.62 198 LEU B CA 1
ATOM 3893 C C . LEU B 1 198 ? -28.766 -8.984 -6.184 1 95.62 198 LEU B C 1
ATOM 3895 O O . LEU B 1 198 ? -28.781 -10.172 -5.875 1 95.62 198 LEU B O 1
ATOM 3899 N N . LYS B 1 199 ? -29.766 -8.125 -5.789 1 93.56 199 LYS B N 1
ATOM 3900 C CA . LYS B 1 199 ? -30.953 -8.531 -5.043 1 93.56 199 LYS B CA 1
ATOM 3901 C C . LYS B 1 199 ? -30.562 -9.242 -3.746 1 93.56 199 LYS B C 1
ATOM 3903 O O . LYS B 1 199 ? -31.047 -10.344 -3.471 1 93.56 199 LYS B O 1
ATOM 3908 N N . LEU B 1 200 ? -29.719 -8.57 -2.947 1 94.44 200 LEU B N 1
ATOM 3909 C CA . LEU B 1 200 ? -29.25 -9.141 -1.692 1 94.44 200 LEU B CA 1
ATOM 3910 C C . LEU B 1 200 ? -30.344 -9.102 -0.629 1 94.44 200 LEU B C 1
ATOM 3912 O O . LEU B 1 200 ? -31.094 -8.125 -0.547 1 94.44 200 LEU B O 1
ATOM 3916 N N . LYS B 1 201 ? -30.438 -10.094 0.185 1 90.12 201 LYS B N 1
ATOM 3917 C CA . LYS B 1 201 ? -31.312 -10.109 1.351 1 90.12 201 LYS B CA 1
ATOM 3918 C C . LYS B 1 201 ? -30.781 -9.18 2.445 1 90.12 201 LYS B C 1
ATOM 3920 O O . LYS B 1 201 ? -29.609 -8.836 2.455 1 90.12 201 LYS B O 1
ATOM 3925 N N . SER B 1 202 ? -31.609 -8.641 3.332 1 81.75 202 SER B N 1
ATOM 3926 C CA . SER B 1 202 ? -31.266 -7.688 4.379 1 81.75 202 SER B CA 1
ATOM 3927 C C . SER B 1 202 ? -30 -8.117 5.133 1 81.75 202 SER B C 1
ATOM 3929 O O . SER B 1 202 ? -29.062 -7.34 5.281 1 81.75 202 SER B O 1
ATOM 3931 N N . GLY B 1 203 ? -29.844 -9.25 5.645 1 86 203 GLY B N 1
ATOM 3932 C CA . GLY B 1 203 ? -28.656 -9.711 6.355 1 86 203 GLY B CA 1
ATOM 3933 C C . GLY B 1 203 ? -27.422 -9.781 5.473 1 86 203 GLY B C 1
ATOM 3934 O O . GLY B 1 203 ? -26.312 -9.562 5.941 1 86 203 GLY B O 1
ATOM 3935 N N . ASP B 1 204 ? -27.578 -9.852 4.242 1 92.31 204 ASP B N 1
ATOM 3936 C CA . ASP B 1 204 ? -26.469 -9.992 3.297 1 92.31 204 ASP B CA 1
ATOM 3937 C C . ASP B 1 204 ? -25.906 -8.633 2.912 1 92.31 204 ASP B C 1
ATOM 3939 O O . ASP B 1 204 ? -24.719 -8.516 2.604 1 92.31 204 ASP B O 1
ATOM 3943 N N . SER B 1 205 ? -26.719 -7.586 2.979 1 92.44 205 SER B N 1
ATOM 3944 C CA . SER B 1 205 ? -26.266 -6.246 2.629 1 92.44 205 SER B CA 1
ATOM 3945 C C . SER B 1 205 ? -25.234 -5.73 3.625 1 92.44 205 SER B C 1
ATOM 3947 O O . SER B 1 205 ? -24.359 -4.938 3.27 1 92.44 205 SER B O 1
ATOM 3949 N N . GLU B 1 206 ? -25.312 -6.215 4.859 1 93.56 206 GLU B N 1
ATOM 3950 C CA . GLU B 1 206 ? -24.328 -5.84 5.867 1 93.56 206 GLU B CA 1
ATOM 3951 C C . GLU B 1 206 ? -22.969 -6.492 5.586 1 93.56 206 GLU B C 1
ATOM 3953 O O . GLU B 1 206 ? -21.922 -5.918 5.887 1 93.56 206 GLU B O 1
ATOM 3958 N N . LYS B 1 207 ? -23.031 -7.66 5.004 1 97.38 207 LYS B N 1
ATOM 3959 C CA . LYS B 1 207 ? -21.828 -8.43 4.695 1 97.38 207 LYS B CA 1
ATOM 3960 C C . LYS B 1 207 ? -21.203 -7.977 3.379 1 97.38 207 LYS B C 1
ATOM 3962 O O . LYS B 1 207 ? -20.031 -8.242 3.119 1 97.38 207 LYS B O 1
ATOM 3967 N N . TRP B 1 208 ? -21.953 -7.281 2.553 1 98.06 208 TRP B N 1
ATOM 3968 C CA . TRP B 1 208 ? -21.531 -6.84 1.227 1 98.06 208 TRP B CA 1
ATOM 3969 C C . TRP B 1 208 ? -22.125 -5.469 0.898 1 98.06 208 TRP B C 1
ATOM 3971 O O . TRP B 1 208 ? -22.969 -5.344 0.008 1 98.06 208 TRP B O 1
ATOM 3981 N N . PRO B 1 209 ? -21.609 -4.391 1.577 1 96.81 209 PRO B N 1
ATOM 3982 C CA . PRO B 1 209 ? -22.156 -3.047 1.355 1 96.81 209 PRO B CA 1
ATOM 3983 C C . PRO B 1 209 ? -21.891 -2.533 -0.059 1 96.81 209 PRO B C 1
ATOM 3985 O O . PRO B 1 209 ? -20.953 -2.977 -0.716 1 96.81 209 PRO B O 1
ATOM 3988 N N . GLU B 1 210 ? -22.703 -1.609 -0.498 1 97.06 210 GLU B N 1
ATOM 3989 C CA . GLU B 1 210 ? -22.656 -1.108 -1.869 1 97.06 210 GLU B CA 1
ATOM 3990 C C . GLU B 1 210 ? -21.297 -0.516 -2.205 1 97.06 210 GLU B C 1
ATOM 3992 O O . GLU B 1 210 ? -20.734 -0.793 -3.27 1 97.06 210 GLU B O 1
ATOM 3997 N N . SER B 1 211 ? -20.781 0.348 -1.316 1 97.31 211 SER B N 1
ATOM 3998 C CA . SER B 1 211 ? -19.5 0.979 -1.582 1 97.31 211 SER B CA 1
ATOM 3999 C C . SER B 1 211 ? -18.391 -0.063 -1.749 1 97.31 211 SER B C 1
ATOM 4001 O O . SER B 1 211 ? -17.5 0.099 -2.584 1 97.31 211 SER B O 1
ATOM 4003 N N . PHE B 1 212 ? -18.516 -1.123 -0.938 1 98.31 212 PHE B N 1
ATOM 4004 C CA . PHE B 1 212 ? -17.547 -2.213 -1.037 1 98.31 212 PHE B CA 1
ATOM 4005 C C . PHE B 1 212 ? -17.719 -2.961 -2.355 1 98.31 212 PHE B C 1
ATOM 4007 O O . PHE B 1 212 ? -16.719 -3.281 -3.018 1 98.31 212 PHE B O 1
ATOM 4014 N N . HIS B 1 213 ? -18.906 -3.232 -2.746 1 98.38 213 HIS B N 1
ATOM 4015 C CA . HIS B 1 213 ? -19.172 -3.844 -4.043 1 98.38 213 HIS B CA 1
ATOM 4016 C C . HIS B 1 213 ? -18.516 -3.055 -5.172 1 98.38 213 HIS B C 1
ATOM 4018 O O . HIS B 1 213 ? -17.828 -3.629 -6.02 1 98.38 213 HIS B O 1
ATOM 4024 N N . ASN B 1 214 ? -18.734 -1.775 -5.148 1 97.75 214 ASN B N 1
ATOM 4025 C CA . ASN B 1 214 ? -18.203 -0.915 -6.195 1 97.75 214 ASN B CA 1
ATOM 4026 C C . ASN B 1 214 ? -16.672 -0.942 -6.207 1 97.75 214 ASN B C 1
ATOM 4028 O O . ASN B 1 214 ? -16.062 -0.958 -7.273 1 97.75 214 ASN B O 1
ATOM 4032 N N . TYR B 1 215 ? -16.125 -0.959 -5.023 1 98.06 215 TYR B N 1
ATOM 4033 C CA . TYR B 1 215 ? -14.672 -0.984 -4.91 1 98.06 215 TYR B CA 1
ATOM 4034 C C . TYR B 1 215 ? -14.102 -2.264 -5.504 1 98.06 215 TYR B C 1
ATOM 4036 O O . TYR B 1 215 ? -13.18 -2.217 -6.32 1 98.06 215 TYR B O 1
ATOM 4044 N N . VAL B 1 216 ? -14.625 -3.455 -5.129 1 98.25 216 VAL B N 1
ATOM 4045 C CA . VAL B 1 216 ? -14.062 -4.746 -5.508 1 98.25 216 VAL B CA 1
ATOM 4046 C C . VAL B 1 216 ? -14.32 -5.004 -6.992 1 98.25 216 VAL B C 1
ATOM 4048 O O . VAL B 1 216 ? -13.438 -5.5 -7.703 1 98.25 216 VAL B O 1
ATOM 4051 N N . THR B 1 217 ? -15.492 -4.633 -7.492 1 97.75 217 THR B N 1
ATOM 4052 C CA . THR B 1 217 ? -15.836 -4.914 -8.883 1 97.75 217 THR B CA 1
ATOM 4053 C C . THR B 1 217 ? -15.016 -4.043 -9.828 1 97.75 217 THR B C 1
ATOM 4055 O O . THR B 1 217 ? -14.688 -4.457 -10.938 1 97.75 217 THR B O 1
ATOM 4058 N N . LYS B 1 218 ? -14.664 -2.857 -9.383 1 96.81 218 LYS B N 1
ATOM 4059 C CA . LYS B 1 218 ? -13.781 -2.02 -10.188 1 96.81 218 LYS B CA 1
ATOM 4060 C C . LYS B 1 218 ? -12.453 -2.713 -10.445 1 96.81 218 LYS B C 1
ATOM 4062 O O . LYS B 1 218 ? -11.922 -2.66 -11.555 1 96.81 218 LYS B O 1
ATOM 4067 N N . GLN B 1 219 ? -11.906 -3.34 -9.445 1 96.44 219 GLN B N 1
ATOM 4068 C CA . GLN B 1 219 ? -10.641 -4.066 -9.578 1 96.44 219 GLN B CA 1
ATOM 4069 C C . GLN B 1 219 ? -10.812 -5.289 -10.477 1 96.44 219 GLN B C 1
ATOM 4071 O O . GLN B 1 219 ? -9.961 -5.559 -11.328 1 96.44 219 GLN B O 1
ATOM 4076 N N . ASP B 1 220 ? -11.898 -6.004 -10.25 1 97.31 220 ASP B N 1
ATOM 4077 C CA . ASP B 1 220 ? -12.156 -7.188 -11.062 1 97.31 220 ASP B CA 1
ATOM 4078 C C . ASP B 1 220 ? -12.375 -6.809 -12.523 1 97.31 220 ASP B C 1
ATOM 4080 O O . ASP B 1 220 ? -12.016 -7.562 -13.43 1 97.31 220 ASP B O 1
ATOM 4084 N N . TYR B 1 221 ? -12.953 -5.684 -12.727 1 95.31 221 TYR B N 1
ATOM 4085 C CA . TYR B 1 221 ? -13.164 -5.188 -14.078 1 95.31 221 TYR B CA 1
ATOM 4086 C C . TYR B 1 221 ? -11.836 -4.895 -14.766 1 95.31 221 TYR B C 1
ATOM 4088 O O . TYR B 1 221 ? -11.664 -5.199 -15.945 1 95.31 221 TYR B O 1
ATOM 4096 N N . LYS B 1 222 ? -10.914 -4.293 -14.062 1 95.88 222 LYS B N 1
ATOM 4097 C CA . LYS B 1 222 ? -9.594 -4.055 -14.625 1 95.88 222 LYS B CA 1
ATOM 4098 C C . LYS B 1 222 ? -8.93 -5.363 -15.055 1 95.88 222 LYS B C 1
ATOM 4100 O O . LYS B 1 222 ? -8.281 -5.426 -16.094 1 95.88 222 LYS B O 1
ATOM 4105 N N . ILE B 1 223 ? -9.094 -6.395 -14.273 1 97.06 223 ILE B N 1
ATOM 4106 C CA . ILE B 1 223 ? -8.492 -7.695 -14.555 1 97.06 223 ILE B CA 1
ATOM 4107 C C . ILE B 1 223 ? -9.141 -8.305 -15.797 1 97.06 223 ILE B C 1
ATOM 4109 O O . ILE B 1 223 ? -8.461 -8.93 -16.609 1 97.06 223 ILE B O 1
ATOM 4113 N N . SER B 1 224 ? -10.359 -8.062 -16 1 94.44 224 SER B N 1
ATOM 4114 C CA . SER B 1 224 ? -11.062 -8.695 -17.109 1 94.44 224 SER B CA 1
ATOM 4115 C C . SER B 1 224 ? -10.945 -7.875 -18.391 1 94.44 224 SER B C 1
ATOM 4117 O O . SER B 1 224 ? -10.805 -8.43 -19.484 1 94.44 224 SER B O 1
ATOM 4119 N N . GLU B 1 225 ? -10.922 -6.523 -18.25 1 92.31 225 GLU B N 1
ATOM 4120 C CA . GLU B 1 225 ? -11.07 -5.684 -19.438 1 92.31 225 GLU B CA 1
ATOM 4121 C C . GLU B 1 225 ? -9.766 -4.961 -19.766 1 92.31 225 GLU B C 1
ATOM 4123 O O . GLU B 1 225 ? -9.555 -4.539 -20.906 1 92.31 225 GLU B O 1
ATOM 4128 N N . ASN B 1 226 ? -8.883 -4.832 -18.812 1 92.56 226 ASN B N 1
ATOM 4129 C CA . ASN B 1 226 ? -7.688 -4.027 -19.031 1 92.56 226 ASN B CA 1
ATOM 4130 C C . ASN B 1 226 ? -6.426 -4.77 -18.609 1 92.56 226 ASN B C 1
ATOM 4132 O O . ASN B 1 226 ? -5.461 -4.148 -18.156 1 92.56 226 ASN B O 1
ATOM 4136 N N . PHE B 1 227 ? -6.445 -6.078 -18.578 1 95.19 227 PHE B N 1
ATOM 4137 C CA . PHE B 1 227 ? -5.266 -6.844 -18.188 1 95.19 227 PHE B CA 1
ATOM 4138 C C . PHE B 1 227 ? -4.113 -6.586 -19.156 1 95.19 227 PHE B C 1
ATOM 4140 O O . PHE B 1 227 ? -4.305 -6.578 -20.375 1 95.19 227 PHE B O 1
ATOM 4147 N N . PRO B 1 228 ? -2.912 -6.344 -18.625 1 93.94 228 PRO B N 1
ATOM 4148 C CA . PRO B 1 228 ? -1.797 -6.035 -19.516 1 93.94 228 PRO B CA 1
ATOM 4149 C C . PRO B 1 228 ? -1.451 -7.191 -20.453 1 93.94 228 PRO B C 1
ATOM 4151 O O . PRO B 1 228 ? -1.113 -8.281 -20 1 93.94 228 PRO B O 1
ATOM 4154 N N . ASN B 1 229 ? -1.325 -6.934 -21.719 1 90.62 229 ASN B N 1
ATOM 4155 C CA . ASN B 1 229 ? -1.214 -7.965 -22.75 1 90.62 229 ASN B CA 1
ATOM 4156 C C . ASN B 1 229 ? 0.146 -8.656 -22.703 1 90.62 229 ASN B C 1
ATOM 4158 O O . ASN B 1 229 ? 0.266 -9.82 -23.094 1 90.62 229 ASN B O 1
ATOM 4162 N N . HIS B 1 230 ? 1.094 -7.965 -22.281 1 92.12 230 HIS B N 1
ATOM 4163 C CA . HIS B 1 230 ? 2.443 -8.516 -22.328 1 92.12 230 HIS B CA 1
ATOM 4164 C C . HIS B 1 230 ? 2.688 -9.469 -21.172 1 92.12 230 HIS B C 1
ATOM 4166 O O . HIS B 1 230 ? 3.658 -10.234 -21.172 1 92.12 230 HIS B O 1
ATOM 4172 N N . VAL B 1 231 ? 1.853 -9.406 -20.125 1 95.5 231 VAL B N 1
ATOM 4173 C CA . VAL B 1 231 ? 2.055 -10.234 -18.953 1 95.5 231 VAL B CA 1
ATOM 4174 C C . VAL B 1 231 ? 1.673 -11.68 -19.25 1 95.5 231 VAL B C 1
ATOM 4176 O O . VAL B 1 231 ? 0.543 -11.961 -19.656 1 95.5 231 VAL B O 1
ATOM 4179 N N . LYS B 1 232 ? 2.588 -12.633 -19.047 1 96.12 232 LYS B N 1
ATOM 4180 C CA . LYS B 1 232 ? 2.336 -14.055 -19.234 1 96.12 232 LYS B CA 1
ATOM 4181 C C . LYS B 1 232 ? 1.642 -14.648 -18 1 96.12 232 LYS B C 1
ATOM 4183 O O . LYS B 1 232 ? 1.94 -14.266 -16.875 1 96.12 232 LYS B O 1
ATOM 4188 N N . VAL B 1 233 ? 0.726 -15.555 -18.297 1 97.62 233 VAL B N 1
ATOM 4189 C CA . VAL B 1 233 ? -0.045 -16.141 -17.203 1 97.62 233 VAL B CA 1
ATOM 4190 C C . VAL B 1 233 ? -0.03 -17.656 -17.312 1 97.62 233 VAL B C 1
ATOM 4192 O O . VAL B 1 233 ? -0.295 -18.219 -18.375 1 97.62 233 VAL B O 1
ATOM 4195 N N . LEU B 1 234 ? 0.356 -18.312 -16.266 1 98.31 234 LEU B N 1
ATOM 4196 C CA . LEU B 1 234 ? 0.059 -19.719 -16.062 1 98.31 234 LEU B CA 1
ATOM 4197 C C . LEU B 1 234 ? -0.908 -19.906 -14.898 1 98.31 234 LEU B C 1
ATOM 4199 O O . LEU B 1 234 ? -0.495 -19.891 -13.734 1 98.31 234 LEU B O 1
ATOM 4203 N N . ALA B 1 235 ? -2.152 -20.062 -15.25 1 98.75 235 ALA B N 1
ATOM 4204 C CA . ALA B 1 235 ? -3.16 -20.312 -14.219 1 98.75 235 ALA B CA 1
ATOM 4205 C C . ALA B 1 235 ? -3.318 -21.812 -13.969 1 98.75 235 ALA B C 1
ATOM 4207 O O . ALA B 1 235 ? -3.365 -22.609 -14.906 1 98.75 235 ALA B O 1
ATOM 4208 N N . LEU B 1 236 ? -3.352 -22.203 -12.68 1 98.94 236 LEU B N 1
ATOM 4209 C CA . LEU B 1 236 ? -3.529 -23.594 -12.32 1 98.94 236 LEU B CA 1
ATOM 4210 C C . LEU B 1 236 ? -4.766 -23.781 -11.445 1 98.94 236 LEU B C 1
ATOM 4212 O O . LEU B 1 236 ? -4.969 -23.047 -10.484 1 98.94 236 LEU B O 1
ATOM 4216 N N . CYS B 1 237 ? -5.594 -24.75 -11.789 1 98.88 237 CYS B N 1
ATOM 4217 C CA . CYS B 1 237 ? -6.836 -25.016 -11.07 1 98.88 237 CYS B CA 1
ATOM 4218 C C . CYS B 1 237 ? -6.992 -26.5 -10.781 1 98.88 237 CYS B C 1
ATOM 4220 O O . CYS B 1 237 ? -6.383 -27.344 -11.445 1 98.88 237 CYS B O 1
ATOM 4222 N N . GLY B 1 238 ? -7.68 -26.766 -9.703 1 98.75 238 GLY B N 1
ATOM 4223 C CA . GLY B 1 238 ? -8.164 -28.125 -9.484 1 98.75 238 GLY B CA 1
ATOM 4224 C C . GLY B 1 238 ? -9.547 -28.359 -10.047 1 98.75 238 GLY B C 1
ATOM 4225 O O . GLY B 1 238 ? -10.461 -27.562 -9.82 1 98.75 238 GLY B O 1
ATOM 4226 N N . GLU B 1 239 ? -9.688 -29.438 -10.703 1 98.56 239 GLU B N 1
ATOM 4227 C CA . GLU B 1 239 ? -10.977 -29.781 -11.297 1 98.56 239 GLU B CA 1
ATOM 4228 C C . GLU B 1 239 ? -12.055 -29.922 -10.227 1 98.56 239 GLU B C 1
ATOM 4230 O O . GLU B 1 239 ? -13.203 -29.516 -10.438 1 98.56 239 GLU B O 1
ATOM 4235 N N . LEU B 1 240 ? -11.719 -30.422 -9.109 1 98.31 240 LEU B N 1
ATOM 4236 C CA . LEU B 1 240 ? -12.68 -30.766 -8.07 1 98.31 240 LEU B CA 1
ATOM 4237 C C . LEU B 1 240 ? -12.727 -29.703 -6.984 1 98.31 240 LEU B C 1
ATOM 4239 O O . LEU B 1 240 ? -13.297 -29.922 -5.914 1 98.31 240 LEU B O 1
ATOM 4243 N N . ASP B 1 241 ? -12.133 -28.547 -7.23 1 98.31 241 ASP B N 1
ATOM 4244 C CA . ASP B 1 241 ? -12.086 -27.453 -6.254 1 98.31 241 ASP B CA 1
ATOM 4245 C C . ASP B 1 241 ? -13.453 -26.797 -6.098 1 98.31 241 ASP B C 1
ATOM 4247 O O . ASP B 1 241 ? -13.906 -26.094 -7 1 98.31 241 ASP B O 1
ATOM 4251 N N . LYS B 1 242 ? -14.07 -26.953 -4.953 1 95.94 242 LYS B N 1
ATOM 4252 C CA . LYS B 1 242 ? -15.375 -26.344 -4.699 1 95.94 242 LYS B CA 1
ATOM 4253 C C . LYS B 1 242 ? -15.234 -24.984 -4.023 1 95.94 242 LYS B C 1
ATOM 4255 O O . LYS B 1 242 ? -16.172 -24.188 -4.031 1 95.94 242 LYS B O 1
ATOM 4260 N N . LEU B 1 243 ? -14.094 -24.766 -3.414 1 96.94 243 LEU B N 1
ATOM 4261 C CA . LEU B 1 243 ? -13.867 -23.516 -2.711 1 96.94 243 LEU B CA 1
ATOM 4262 C C . LEU B 1 243 ? -13.547 -22.391 -3.693 1 96.94 243 LEU B C 1
ATOM 4264 O O . LEU B 1 243 ? -14.008 -21.266 -3.525 1 96.94 243 LEU B O 1
ATOM 4268 N N . VAL B 1 244 ? -12.703 -22.625 -4.637 1 98.25 244 VAL B N 1
ATOM 4269 C CA . VAL B 1 244 ? -12.43 -21.734 -5.766 1 98.25 244 VAL B CA 1
ATOM 4270 C C . VAL B 1 244 ? -12.641 -22.5 -7.074 1 98.25 244 VAL B C 1
ATOM 4272 O O . VAL B 1 244 ? -11.688 -22.969 -7.688 1 98.25 244 VAL B O 1
ATOM 4275 N N . PRO B 1 245 ? -13.844 -22.516 -7.508 1 97.81 245 PRO B N 1
ATOM 4276 C CA . PRO B 1 245 ? -14.172 -23.297 -8.703 1 97.81 245 PRO B CA 1
ATOM 4277 C C . PRO B 1 245 ? -13.398 -22.844 -9.938 1 97.81 245 PRO B C 1
ATOM 4279 O O . PRO B 1 245 ? -13.234 -21.641 -10.156 1 97.81 245 PRO B O 1
ATOM 4282 N N . LYS B 1 246 ? -12.953 -23.781 -10.758 1 98.12 246 LYS B N 1
ATOM 4283 C CA . LYS B 1 246 ? -12.156 -23.5 -11.945 1 98.12 246 LYS B CA 1
ATOM 4284 C C . LYS B 1 246 ? -12.938 -22.672 -12.953 1 98.12 246 LYS B C 1
ATOM 4286 O O . LYS B 1 246 ? -12.352 -22.031 -13.828 1 98.12 246 LYS B O 1
ATOM 4291 N N . ALA B 1 247 ? -14.258 -22.656 -12.867 1 97.62 247 ALA B N 1
ATOM 4292 C CA . ALA B 1 247 ? -15.117 -22.016 -13.867 1 97.62 247 ALA B CA 1
ATOM 4293 C C . ALA B 1 247 ? -14.781 -20.531 -14.016 1 97.62 247 ALA B C 1
ATOM 4295 O O . ALA B 1 247 ? -14.859 -19.984 -15.109 1 97.62 247 ALA B O 1
ATOM 4296 N N . TYR B 1 248 ? -14.461 -19.859 -12.898 1 97.5 248 TYR B N 1
ATOM 4297 C CA . TYR B 1 248 ? -14.102 -18.453 -12.945 1 97.5 248 TYR B CA 1
ATOM 4298 C C . TYR B 1 248 ? -12.859 -18.234 -13.797 1 97.5 248 TYR B C 1
ATOM 4300 O O . TYR B 1 248 ? -12.82 -17.312 -14.625 1 97.5 248 TYR B O 1
ATOM 4308 N N . THR B 1 249 ? -11.836 -19.062 -13.555 1 98.06 249 THR B N 1
ATOM 4309 C CA . THR B 1 249 ? -10.578 -18.953 -14.281 1 98.06 249 THR B CA 1
ATOM 4310 C C . THR B 1 249 ? -10.758 -19.375 -15.734 1 98.06 249 THR B C 1
ATOM 4312 O O . THR B 1 249 ? -10.211 -18.734 -16.641 1 98.06 249 THR B O 1
ATOM 4315 N N . GLU B 1 250 ? -11.539 -20.422 -15.992 1 97.19 250 GLU B N 1
ATOM 4316 C CA . GLU B 1 250 ? -11.789 -20.891 -17.359 1 97.19 250 GLU B CA 1
ATOM 4317 C C . GLU B 1 250 ? -12.445 -19.797 -18.203 1 97.19 250 GLU B C 1
ATOM 4319 O O . GLU B 1 250 ? -12.031 -19.547 -19.328 1 97.19 250 GLU B O 1
ATOM 4324 N N . GLU B 1 251 ? -13.445 -19.188 -17.625 1 95.75 251 GLU B N 1
ATOM 4325 C CA . GLU B 1 251 ? -14.125 -18.109 -18.344 1 95.75 251 GLU B CA 1
ATOM 4326 C C . GLU B 1 251 ? -13.172 -16.969 -18.672 1 95.75 251 GLU B C 1
ATOM 4328 O O . GLU B 1 251 ? -13.172 -16.438 -19.781 1 95.75 251 GLU B O 1
ATOM 4333 N N . TRP B 1 252 ? -12.398 -16.562 -17.719 1 95.81 252 TRP B N 1
ATOM 4334 C CA . TRP B 1 252 ? -11.453 -15.469 -17.891 1 95.81 252 TRP B CA 1
ATOM 4335 C C . TRP B 1 252 ? -10.414 -15.805 -18.953 1 95.81 252 TRP B C 1
ATOM 4337 O O . TRP B 1 252 ? -10.102 -14.977 -19.797 1 95.81 252 TRP B O 1
ATOM 4347 N N . VAL B 1 253 ? -9.867 -17.031 -18.922 1 95.56 253 VAL B N 1
ATOM 4348 C CA . VAL B 1 253 ? -8.852 -17.469 -19.875 1 95.56 253 VAL B CA 1
ATOM 4349 C C . VAL B 1 253 ? -9.422 -17.438 -21.297 1 95.56 253 VAL B C 1
ATOM 4351 O O . VAL B 1 253 ? -8.758 -16.969 -22.219 1 95.56 253 VAL B O 1
ATOM 4354 N N . GLU B 1 254 ? -10.617 -17.906 -21.422 1 92.56 254 GLU B N 1
ATOM 4355 C CA . GLU B 1 254 ? -11.289 -17.875 -22.719 1 92.56 254 GLU B CA 1
ATOM 4356 C C . GLU B 1 254 ? -11.414 -16.438 -23.234 1 92.56 254 GLU B C 1
ATOM 4358 O O . GLU B 1 254 ? -11.141 -16.156 -24.406 1 92.56 254 GLU B O 1
ATOM 4363 N N . GLU B 1 255 ? -11.805 -15.547 -22.359 1 90.69 255 GLU B N 1
ATOM 4364 C CA . GLU B 1 255 ? -11.945 -14.141 -22.734 1 90.69 255 GLU B CA 1
ATOM 4365 C C . GLU B 1 255 ? -10.609 -13.539 -23.125 1 90.69 255 GLU B C 1
ATOM 4367 O O . GLU B 1 255 ? -10.523 -12.797 -24.109 1 90.69 255 GLU B O 1
ATOM 4372 N N . MET B 1 256 ? -9.562 -13.875 -22.375 1 92.38 256 MET B N 1
ATOM 4373 C CA . MET B 1 256 ? -8.227 -13.336 -22.641 1 92.38 256 MET B CA 1
ATOM 4374 C C . MET B 1 256 ? -7.691 -13.852 -23.969 1 92.38 256 MET B C 1
ATOM 4376 O O . MET B 1 256 ? -7.086 -13.102 -24.734 1 92.38 256 MET B O 1
ATOM 4380 N N . GLN B 1 257 ? -7.902 -15.086 -24.25 1 89.19 257 GLN B N 1
ATOM 4381 C CA . GLN B 1 257 ? -7.41 -15.703 -25.484 1 89.19 257 GLN B CA 1
ATOM 4382 C C . GLN B 1 257 ? -8.148 -15.156 -26.703 1 89.19 257 GLN B C 1
ATOM 4384 O O . GLN B 1 257 ? -7.551 -14.984 -27.766 1 89.19 257 GLN B O 1
ATOM 4389 N N . ASN B 1 258 ? -9.383 -14.859 -26.562 1 86.25 258 ASN B N 1
ATOM 4390 C CA . ASN B 1 258 ? -10.164 -14.273 -27.641 1 86.25 258 ASN B CA 1
ATOM 4391 C C . ASN B 1 258 ? -9.742 -12.836 -27.938 1 86.25 258 ASN B C 1
ATOM 4393 O O . ASN B 1 258 ? -9.734 -12.398 -29.078 1 86.25 258 ASN B O 1
ATOM 4397 N N . ALA B 1 259 ? -9.477 -12.102 -26.844 1 83.69 259 ALA B N 1
ATOM 4398 C CA . ALA B 1 259 ? -9.117 -10.695 -26.984 1 83.69 259 ALA B CA 1
ATOM 4399 C C . ALA B 1 259 ? -7.707 -10.539 -27.547 1 83.69 259 ALA B C 1
ATOM 4401 O O . ALA B 1 259 ? -7.41 -9.562 -28.234 1 83.69 259 ALA B O 1
ATOM 4402 N N . ARG B 1 260 ? -6.867 -11.43 -27.234 1 80.56 260 ARG B N 1
ATOM 4403 C CA . ARG B 1 260 ? -5.457 -11.32 -27.594 1 80.56 260 ARG B CA 1
ATOM 4404 C C . ARG B 1 260 ? -5.164 -12.055 -28.891 1 80.56 260 ARG B C 1
ATOM 4406 O O . ARG B 1 260 ? -4.051 -11.984 -29.422 1 80.56 260 ARG B O 1
ATOM 4413 N N . ALA B 1 261 ? -5.949 -11.602 -30.094 1 59.34 261 ALA B N 1
ATOM 4414 C CA . ALA B 1 261 ? -5.797 -12.195 -31.422 1 59.34 261 ALA B CA 1
ATOM 4415 C C . ALA B 1 261 ? -4.797 -13.344 -31.391 1 59.34 261 ALA B C 1
ATOM 4417 O O . ALA B 1 261 ? -3.84 -13.367 -32.188 1 59.34 261 ALA B O 1
ATOM 4418 N N . GLY B 1 262 ? -4.93 -14.406 -30.656 1 53.34 262 GLY B N 1
ATOM 4419 C CA . GLY B 1 262 ? -4.18 -15.625 -30.922 1 53.34 262 GLY B CA 1
ATOM 4420 C C . GLY B 1 262 ? -2.969 -15.797 -30.031 1 53.34 262 GLY B C 1
ATOM 4421 O O . GLY B 1 262 ? -2.176 -16.719 -30.219 1 53.34 262 GLY B O 1
ATOM 4422 N N . GLY B 1 263 ? -2.627 -14.93 -29.125 1 54.12 263 GLY B N 1
ATOM 4423 C CA . GLY B 1 263 ? -1.281 -15.047 -28.594 1 54.12 263 GLY B CA 1
ATOM 4424 C C . GLY B 1 263 ? -1.227 -15.844 -27.297 1 54.12 263 GLY B C 1
ATOM 4425 O O . GLY B 1 263 ? -2.24 -15.992 -26.609 1 54.12 263 GLY B O 1
ATOM 4426 N N . ASP B 1 264 ? -0.3 -16.828 -27.172 1 63.22 264 ASP B N 1
ATOM 4427 C CA . ASP B 1 264 ? 0.232 -17.812 -26.25 1 63.22 264 ASP B CA 1
ATOM 4428 C C . ASP B 1 264 ? 0.576 -17.188 -24.906 1 63.22 264 ASP B C 1
ATOM 4430 O O . ASP B 1 264 ? 1.391 -17.719 -24.141 1 63.22 264 ASP B O 1
ATOM 4434 N N . SER B 1 265 ? -0.188 -16.078 -24.438 1 86.38 265 SER B N 1
ATOM 4435 C CA . SER B 1 265 ? 0.328 -15.414 -23.25 1 86.38 265 SER B CA 1
ATOM 4436 C C . SER B 1 265 ? -0.403 -15.875 -22 1 86.38 265 SER B C 1
ATOM 4438 O O . SER B 1 265 ? 0.067 -15.648 -20.875 1 86.38 265 SER B O 1
ATOM 4440 N N . VAL B 1 266 ? -1.509 -16.625 -22.203 1 94.31 266 VAL B N 1
ATOM 4441 C CA . VAL B 1 266 ? -2.264 -17.125 -21.047 1 94.31 266 VAL B CA 1
ATOM 4442 C C . VAL B 1 266 ? -2.457 -18.641 -21.172 1 94.31 266 VAL B C 1
ATOM 4444 O O . VAL B 1 266 ? -3.016 -19.109 -22.156 1 94.31 266 VAL B O 1
ATOM 4447 N N . THR B 1 267 ? -1.972 -19.359 -20.234 1 95.19 267 THR B N 1
ATOM 4448 C CA . THR B 1 267 ? -2.043 -20.828 -20.188 1 95.19 267 THR B CA 1
ATOM 4449 C C . THR B 1 267 ? -2.84 -21.281 -18.969 1 95.19 267 THR B C 1
ATOM 4451 O O . THR B 1 267 ? -2.699 -20.719 -17.891 1 95.19 267 THR B O 1
ATOM 4454 N N . LEU B 1 268 ? -3.719 -22.234 -19.219 1 97.88 268 LEU B N 1
ATOM 4455 C CA . LEU B 1 268 ? -4.504 -22.812 -18.141 1 97.88 268 LEU B CA 1
ATOM 4456 C C . LEU B 1 268 ? -4.164 -24.297 -17.969 1 97.88 268 LEU B C 1
ATOM 4458 O O . LEU B 1 268 ? -4.176 -25.062 -18.938 1 97.88 268 LEU B O 1
ATOM 4462 N N . TYR B 1 269 ? -3.758 -24.641 -16.797 1 98.62 269 TYR B N 1
ATOM 4463 C CA . TYR B 1 269 ? -3.572 -26.047 -16.422 1 98.62 269 TYR B CA 1
ATOM 4464 C C . TYR B 1 269 ? -4.609 -26.484 -15.398 1 98.62 269 TYR B C 1
ATOM 4466 O O . TYR B 1 269 ? -4.754 -25.844 -14.344 1 98.62 269 TYR B O 1
ATOM 4474 N N . ILE B 1 270 ? -5.297 -27.531 -15.672 1 98.75 270 ILE B N 1
ATOM 4475 C CA . ILE B 1 270 ? -6.289 -28.078 -14.758 1 98.75 270 ILE B CA 1
ATOM 4476 C C . ILE B 1 270 ? -5.836 -29.453 -14.266 1 98.75 270 ILE B C 1
ATOM 4478 O O . ILE B 1 270 ? -5.645 -30.375 -15.062 1 98.75 270 ILE B O 1
ATOM 4482 N N . ASP B 1 271 ? -5.594 -29.594 -13 1 98.69 271 ASP B N 1
ATOM 4483 C CA . ASP B 1 271 ? -5.363 -30.906 -12.406 1 98.69 271 ASP B CA 1
ATOM 4484 C C . ASP B 1 271 ? -6.684 -31.641 -12.18 1 98.69 271 ASP B C 1
ATOM 4486 O O . ASP B 1 271 ? -7.457 -31.281 -11.297 1 98.69 271 ASP B O 1
ATOM 4490 N N . LYS B 1 272 ? -6.941 -32.719 -12.812 1 98.25 272 LYS B N 1
ATOM 4491 C CA . LYS B 1 272 ? -8.234 -33.406 -12.891 1 98.25 272 LYS B CA 1
ATOM 4492 C C . LYS B 1 272 ? -8.594 -34.062 -11.57 1 98.25 272 LYS B C 1
ATOM 4494 O O . LYS B 1 272 ? -9.766 -34.344 -11.305 1 98.25 272 LYS B O 1
ATOM 4499 N N . GLU B 1 273 ? -7.633 -34.281 -10.766 1 97.62 273 GLU B N 1
ATOM 4500 C CA . GLU B 1 273 ? -7.887 -35.031 -9.539 1 97.62 273 GLU B CA 1
ATOM 4501 C C . GLU B 1 273 ? -7.816 -34.125 -8.32 1 97.62 273 GLU B C 1
ATOM 4503 O O . GLU B 1 273 ? -8.086 -34.594 -7.195 1 97.62 273 GLU B O 1
ATOM 4508 N N . ALA B 1 274 ? -7.473 -32.906 -8.523 1 98.5 274 ALA B N 1
ATOM 4509 C CA . ALA B 1 274 ? -7.172 -32.062 -7.383 1 98.5 274 ALA B CA 1
ATOM 4510 C C . ALA B 1 274 ? -8.391 -31.234 -6.977 1 98.5 274 ALA B C 1
ATOM 4512 O O . ALA B 1 274 ? -9.133 -30.75 -7.836 1 98.5 274 ALA B O 1
ATOM 4513 N N . GLY B 1 275 ? -8.633 -31.172 -5.66 1 98.38 275 GLY B N 1
ATOM 4514 C CA . GLY B 1 275 ? -9.523 -30.172 -5.09 1 98.38 275 GLY B CA 1
ATOM 4515 C C . GLY B 1 275 ? -8.828 -28.844 -4.801 1 98.38 275 GLY B C 1
ATOM 4516 O O . GLY B 1 275 ? -8.109 -28.328 -5.648 1 98.38 275 GLY B O 1
ATOM 4517 N N . HIS B 1 276 ? -9.18 -28.203 -3.652 1 98.31 276 HIS B N 1
ATOM 4518 C CA . HIS B 1 276 ? -8.531 -26.969 -3.25 1 98.31 276 HIS B CA 1
ATOM 4519 C C . HIS B 1 276 ? -7.156 -27.234 -2.648 1 98.31 276 HIS B C 1
ATOM 4521 O O . HIS B 1 276 ? -6.965 -27.094 -1.437 1 98.31 276 HIS B O 1
ATOM 4527 N N . GLN B 1 277 ? -6.207 -27.562 -3.537 1 98.06 277 GLN B N 1
ATOM 4528 C CA . GLN B 1 277 ? -4.867 -27.922 -3.082 1 98.06 277 GLN B CA 1
ATOM 4529 C C . GLN B 1 277 ? -3.83 -27.672 -4.172 1 98.06 277 GLN B C 1
ATOM 4531 O O . GLN B 1 277 ? -4.172 -27.578 -5.352 1 98.06 277 GLN B O 1
ATOM 4536 N N . THR B 1 278 ? -2.607 -27.531 -3.77 1 98.38 278 THR B N 1
ATOM 4537 C CA . THR B 1 278 ? -1.46 -27.5 -4.672 1 98.38 278 THR B CA 1
ATOM 4538 C C . THR B 1 278 ? -0.791 -28.875 -4.738 1 98.38 278 THR B C 1
ATOM 4540 O O . THR B 1 278 ? -0.188 -29.328 -3.764 1 98.38 278 THR B O 1
ATOM 4543 N N . THR B 1 279 ? -0.882 -29.516 -5.863 1 98.44 279 THR B N 1
ATOM 4544 C CA . THR B 1 279 ? -0.36 -30.875 -5.992 1 98.44 279 THR B CA 1
ATOM 4545 C C . THR B 1 279 ? 1.085 -30.859 -6.484 1 98.44 279 THR B C 1
ATOM 4547 O O . THR B 1 279 ? 1.556 -29.844 -7 1 98.44 279 THR B O 1
ATOM 4550 N N . ASP B 1 280 ? 1.761 -31.984 -6.281 1 97.44 280 ASP B N 1
ATOM 4551 C CA . ASP B 1 280 ? 3.113 -32.156 -6.809 1 97.44 280 ASP B CA 1
ATOM 4552 C C . ASP B 1 280 ? 3.139 -31.938 -8.32 1 97.44 280 ASP B C 1
ATOM 4554 O O . ASP B 1 280 ? 4.094 -31.375 -8.859 1 97.44 280 ASP B O 1
ATOM 4558 N N . ARG B 1 281 ? 2.145 -32.406 -8.938 1 97.88 281 ARG B N 1
ATOM 4559 C CA . ARG B 1 281 ? 2.061 -32.25 -10.383 1 97.88 281 ARG B CA 1
ATOM 4560 C C . ARG B 1 281 ? 1.993 -30.781 -10.766 1 97.88 281 ARG B C 1
ATOM 4562 O O . ARG B 1 281 ? 2.631 -30.359 -11.727 1 97.88 281 ARG B O 1
ATOM 4569 N N . MET B 1 282 ? 1.205 -30 -10.055 1 98.5 282 MET B N 1
ATOM 4570 C CA . MET B 1 282 ? 1.133 -28.562 -10.305 1 98.5 282 MET B CA 1
ATOM 4571 C C . MET B 1 282 ? 2.506 -27.922 -10.164 1 98.5 282 MET B C 1
ATOM 4573 O O . MET B 1 282 ? 2.891 -27.078 -10.984 1 98.5 282 MET B O 1
ATOM 4577 N N . VAL B 1 283 ? 3.236 -28.297 -9.109 1 98.06 283 VAL B N 1
ATOM 4578 C CA . VAL B 1 283 ? 4.57 -27.75 -8.852 1 98.06 283 VAL B CA 1
ATOM 4579 C C . VAL B 1 283 ? 5.488 -28.062 -10.031 1 98.06 283 VAL B C 1
ATOM 4581 O O . VAL B 1 283 ? 6.223 -27.188 -10.5 1 98.06 283 VAL B O 1
ATOM 4584 N N . GLU B 1 284 ? 5.418 -29.266 -10.492 1 97.19 284 GLU B N 1
ATOM 4585 C CA . GLU B 1 284 ? 6.23 -29.672 -11.633 1 97.19 284 GLU B CA 1
ATOM 4586 C C . GLU B 1 284 ? 5.871 -28.875 -12.883 1 97.19 284 GLU B C 1
ATOM 4588 O O . GLU B 1 284 ? 6.75 -28.469 -13.641 1 97.19 284 GLU B O 1
ATOM 4593 N N . VAL B 1 285 ? 4.613 -28.719 -13.117 1 98.12 285 VAL B N 1
ATOM 4594 C CA . VAL B 1 285 ? 4.133 -27.969 -14.266 1 98.12 285 VAL B CA 1
ATOM 4595 C C . VAL B 1 285 ? 4.668 -26.531 -14.211 1 98.12 285 VAL B C 1
ATOM 4597 O O . VAL B 1 285 ? 5.137 -26 -15.219 1 98.12 285 VAL B O 1
ATOM 4600 N N . VAL B 1 286 ? 4.652 -25.891 -13.039 1 98.31 286 VAL B N 1
ATOM 4601 C CA . VAL B 1 286 ? 5.137 -24.516 -12.875 1 98.31 286 VAL B CA 1
ATOM 4602 C C . VAL B 1 286 ? 6.629 -24.453 -13.18 1 98.31 286 VAL B C 1
ATOM 4604 O O . VAL B 1 286 ? 7.082 -23.594 -13.938 1 98.31 286 VAL B O 1
ATOM 4607 N N . GLY B 1 287 ? 7.406 -25.359 -12.578 1 96.06 287 GLY B N 1
ATOM 4608 C CA . GLY B 1 287 ? 8.844 -25.375 -12.797 1 96.06 287 GLY B CA 1
ATOM 4609 C C . GLY B 1 287 ? 9.227 -25.516 -14.266 1 96.06 287 GLY B C 1
ATOM 4610 O O . GLY B 1 287 ? 10.078 -24.781 -14.766 1 96.06 287 GLY B O 1
ATOM 4611 N N . GLN B 1 288 ? 8.555 -26.469 -14.906 1 94.62 288 GLN B N 1
ATOM 4612 C CA . GLN B 1 288 ? 8.82 -26.688 -16.328 1 94.62 288 GLN B CA 1
ATOM 4613 C C . GLN B 1 288 ? 8.422 -25.469 -17.156 1 94.62 288 GLN B C 1
ATOM 4615 O O . GLN B 1 288 ? 9.172 -25.031 -18.031 1 94.62 288 GLN B O 1
ATOM 4620 N N . TRP B 1 289 ? 7.262 -24.953 -16.906 1 95.69 289 TRP B N 1
ATOM 4621 C CA . TRP B 1 289 ? 6.762 -23.797 -17.641 1 95.69 289 TRP B CA 1
ATOM 4622 C C . TRP B 1 289 ? 7.688 -22.594 -17.484 1 95.69 289 TRP B C 1
ATOM 4624 O O . TRP B 1 289 ? 7.977 -21.891 -18.453 1 95.69 289 TRP B O 1
ATOM 4634 N N . LEU B 1 290 ? 8.18 -22.312 -16.266 1 95.31 290 LEU B N 1
ATOM 4635 C CA . LEU B 1 290 ? 9.094 -21.219 -16 1 95.31 290 LEU B CA 1
ATOM 4636 C C . LEU B 1 290 ? 10.414 -21.406 -16.734 1 95.31 290 LEU B C 1
ATOM 4638 O O . LEU B 1 290 ? 10.992 -20.453 -17.25 1 95.31 290 LEU B O 1
ATOM 4642 N N . SER B 1 291 ? 10.891 -22.672 -16.75 1 93 291 SER B N 1
ATOM 4643 C CA . SER B 1 291 ? 12.141 -22.953 -17.438 1 93 291 SER B CA 1
ATOM 4644 C C . SER B 1 291 ? 12.031 -22.656 -18.938 1 93 291 SER B C 1
ATOM 4646 O O . SER B 1 291 ? 12.992 -22.172 -19.547 1 93 291 SER B O 1
ATOM 4648 N N . ASP B 1 292 ? 10.898 -22.891 -19.516 1 91.06 292 ASP B N 1
ATOM 4649 C CA . ASP B 1 292 ? 10.656 -22.609 -20.922 1 91.06 292 ASP B CA 1
ATOM 4650 C C . ASP B 1 292 ? 10.5 -21.109 -21.156 1 91.06 292 ASP B C 1
ATOM 4652 O O . ASP B 1 292 ? 11.008 -20.562 -22.141 1 91.06 292 ASP B O 1
ATOM 4656 N N . PHE B 1 293 ? 9.812 -20.453 -20.25 1 90.25 293 PHE B N 1
ATOM 4657 C CA . PHE B 1 293 ? 9.484 -19.047 -20.375 1 90.25 293 PHE B CA 1
ATOM 4658 C C . PHE B 1 293 ? 10.727 -18.188 -20.188 1 90.25 293 PHE B C 1
ATOM 4660 O O . PHE B 1 293 ? 10.938 -17.219 -20.922 1 90.25 293 PHE B O 1
ATOM 4667 N N . LEU B 1 294 ? 11.531 -18.469 -19.188 1 91.5 294 LEU B N 1
ATOM 4668 C CA . LEU B 1 294 ? 12.672 -17.641 -18.828 1 91.5 294 LEU B CA 1
ATOM 4669 C C . LEU B 1 294 ? 13.93 -18.094 -19.562 1 91.5 294 LEU B C 1
ATOM 4671 O O . LEU B 1 294 ? 15.039 -17.703 -19.188 1 91.5 294 LEU B O 1
ATOM 4675 N N . ARG B 1 295 ? 13.711 -18.828 -20.578 1 84.25 295 ARG B N 1
ATOM 4676 C CA . ARG B 1 295 ? 14.844 -19.25 -21.391 1 84.25 295 ARG B CA 1
ATOM 4677 C C . ARG B 1 295 ? 15.453 -18.094 -22.156 1 84.25 295 ARG B C 1
ATOM 4679 O O . ARG B 1 295 ? 14.727 -17.234 -22.672 1 84.25 295 ARG B O 1
ATOM 4686 N N . VAL B 1 296 ? 16.719 -17.766 -21.906 1 70.38 296 VAL B N 1
ATOM 4687 C CA . VAL B 1 296 ? 17.469 -16.766 -22.656 1 70.38 296 VAL B CA 1
ATOM 4688 C C . VAL B 1 296 ? 18.203 -17.422 -23.812 1 70.38 296 VAL B C 1
ATOM 4690 O O . VAL B 1 296 ? 18.828 -18.484 -23.641 1 70.38 296 VAL B O 1
ATOM 4693 N N . TYR B 1 297 ? 17.719 -17.266 -25.062 1 53.03 297 TYR B N 1
ATOM 4694 C CA . TYR B 1 297 ? 18.391 -17.828 -26.234 1 53.03 297 TYR B CA 1
ATOM 4695 C C . TYR B 1 297 ? 19.672 -17.078 -26.547 1 53.03 297 TYR B C 1
ATOM 4697 O O . TYR B 1 297 ? 19.781 -15.875 -26.266 1 53.03 297 TYR B O 1
#

Sequence (594 aa):
MAPIVDRTTRTIGGVKVYLYGLGQLPSPDISSPPSVAVCYLFHGRGQTKEYIEKIGLRILESYFSNCSGRSLPLIMVNFDMRNHGERLIDTERNNDWSQGNITHAIDMISNIDGSVDDACLISNMLPGLYPGYVFRNLALGVSMGGHACYRMAVRIPDNIECIIPIIGSPDVSSLLINRLKESRELTLNFRRLSYEDLKLKSGDSEKWPESFHNYVTKQDYKISENFPNHVKVLALCGELDKLVPKAYTEEWVEEMQNARAGGDSVTLYIDKEAGHQTTDRMVEVVGQWLSDFLRVYMAPIVDRTTRTIGGVKVYLYGLGQLPSPDISSPPSVAVCYLFHGRGQTKEYIEKIGLRILESYFSNCSGRSLPLIMVNFDMRNHGERLIDTERNNDWSQGNITHAIDMISNIDGSVDDACLISNMLPGLYPGYVFRNLALGVSMGGHACYRMAVRIPDNIECIIPIIGSPDVSSLLINRLKESRELTLNFRRLSYEDLKLKSGDSEKWPESFHNYVTKQDYKISENFPNHVKVLALCGELDKLVPKAYTEEWVEEMQNARAGGDSVTLYIDKEAGHQTTDRMVEVVGQWLSDFLRVY

Solvent-accessible surface area (backbone atoms only — not comparable to full-atom values): 31005 Å² total; per-residue (Å²): 123,78,76,82,65,45,77,46,79,46,76,56,34,53,35,69,34,38,34,33,30,70,83,73,52,76,80,66,27,77,92,68,41,50,66,32,36,35,32,37,46,31,39,32,79,94,41,26,39,70,60,41,45,56,54,51,51,53,24,51,46,36,21,60,72,55,46,90,64,58,50,54,51,68,30,38,39,37,38,52,46,42,40,21,57,95,46,50,80,49,74,63,58,72,32,47,59,93,74,68,20,60,54,21,58,59,31,48,51,31,17,36,54,44,31,35,51,49,53,53,52,47,63,66,45,44,43,36,77,46,63,22,48,40,78,44,32,30,28,36,12,32,34,54,9,7,33,30,23,50,52,41,41,59,71,36,50,91,65,36,47,35,33,33,22,32,43,34,41,63,42,55,52,20,54,50,50,36,58,74,65,65,50,88,66,86,59,78,62,51,52,77,52,54,69,78,73,64,68,69,53,77,78,47,39,73,45,54,26,59,60,40,49,55,55,48,21,53,54,32,43,39,49,72,75,58,50,49,79,80,37,32,34,46,38,33,31,16,62,60,9,79,86,51,46,41,64,54,40,51,53,49,50,54,52,49,44,65,69,47,80,73,55,90,37,68,43,81,45,69,40,76,85,30,35,87,63,87,48,72,66,55,40,49,52,50,7,45,50,48,32,63,67,46,45,51,130,122,79,76,82,65,45,76,47,79,48,76,56,35,52,35,69,34,40,35,33,30,69,82,72,51,75,78,66,26,78,92,68,42,50,64,32,35,36,34,37,48,32,39,33,78,93,42,26,40,70,60,41,45,57,54,51,50,53,23,52,47,35,21,60,71,54,46,89,64,58,50,54,50,67,30,38,38,37,37,50,46,43,40,20,56,95,46,49,80,50,75,62,56,71,33,46,58,94,73,68,21,58,54,21,59,58,30,48,51,32,16,35,54,43,31,35,51,49,53,52,51,46,64,67,45,43,45,37,77,46,61,22,48,39,78,45,33,30,29,36,12,33,35,53,10,7,32,29,22,50,52,40,41,60,71,36,51,90,64,35,46,35,32,33,22,31,44,34,41,64,43,55,52,20,54,52,50,39,58,74,66,64,50,88,68,86,62,82,61,51,51,75,53,53,72,77,73,66,67,69,53,78,79,47,40,74,46,55,27,61,58,39,49,57,55,48,22,53,55,34,43,40,50,72,74,58,50,50,78,81,37,30,34,46,39,34,30,15,63,60,10,78,86,52,47,40,63,53,40,52,53,50,50,53,52,50,42,64,69,47,80,72,54,90,36,68,43,81,46,70,41,78,83,30,35,86,66,87,48,72,66,55,41,47,53,50,7,46,51,48,32,65,67,45,45,52,130